Protein AF-L2G0M4-F1 (afdb_monomer_lite)

Structure (mmCIF, N/CA/C/O backbone):
data_AF-L2G0M4-F1
#
_entry.id   AF-L2G0M4-F1
#
loop_
_atom_site.group_PDB
_atom_site.id
_atom_site.type_symbol
_atom_site.label_atom_id
_atom_site.label_alt_id
_atom_site.label_comp_id
_atom_site.label_asym_id
_atom_site.label_entity_id
_atom_site.label_seq_id
_atom_site.pdbx_PDB_ins_code
_atom_site.Cartn_x
_atom_site.Cartn_y
_atom_site.Cartn_z
_atom_site.occupancy
_atom_site.B_iso_or_equiv
_atom_site.auth_seq_id
_atom_site.auth_comp_id
_atom_site.auth_asym_id
_atom_site.auth_atom_id
_atom_site.pdbx_PDB_model_num
ATOM 1 N N . MET A 1 1 ? 28.798 -42.514 -23.385 1.00 43.00 1 MET A N 1
ATOM 2 C CA . MET A 1 1 ? 28.216 -41.232 -23.834 1.00 43.00 1 MET A CA 1
ATOM 3 C C . MET A 1 1 ? 29.227 -40.604 -24.773 1.00 43.00 1 MET A C 1
ATOM 5 O O . MET A 1 1 ? 30.354 -40.390 -24.352 1.00 43.00 1 MET A O 1
ATOM 9 N N . ALA A 1 2 ? 28.889 -40.472 -26.056 1.00 38.06 2 ALA A N 1
ATOM 10 C CA . ALA A 1 2 ? 29.805 -39.949 -27.065 1.00 38.06 2 ALA A CA 1
ATOM 11 C C . ALA A 1 2 ? 29.917 -38.424 -26.920 1.00 38.06 2 ALA A C 1
ATOM 13 O O . ALA A 1 2 ? 28.897 -37.737 -26.909 1.00 38.06 2 ALA A O 1
ATOM 14 N N . TYR A 1 3 ? 31.146 -37.921 -26.789 1.00 40.50 3 TYR A N 1
ATOM 15 C CA . TYR A 1 3 ? 31.467 -36.496 -26.878 1.00 40.50 3 TYR A CA 1
ATOM 16 C C . TYR A 1 3 ? 31.023 -35.988 -28.258 1.00 40.50 3 TYR A C 1
ATOM 18 O O . TYR A 1 3 ? 31.523 -36.465 -29.272 1.00 40.50 3 TYR A O 1
ATOM 26 N N . ASN A 1 4 ? 30.058 -35.068 -28.300 1.00 49.38 4 ASN A N 1
ATOM 27 C CA . ASN A 1 4 ? 29.512 -34.537 -29.548 1.00 49.38 4 ASN A CA 1
ATOM 28 C C . ASN A 1 4 ? 30.462 -33.453 -30.095 1.00 49.38 4 ASN A C 1
ATOM 30 O O . ASN A 1 4 ? 30.621 -32.407 -29.463 1.00 49.38 4 ASN A O 1
ATOM 34 N N . GLU A 1 5 ? 31.125 -33.710 -31.225 1.00 52.66 5 GLU A N 1
ATOM 35 C CA . GLU A 1 5 ? 32.190 -32.852 -31.776 1.00 52.66 5 GLU A CA 1
ATOM 36 C C . GLU A 1 5 ? 31.724 -31.418 -32.105 1.00 52.66 5 GLU A C 1
ATOM 38 O O . GLU A 1 5 ? 32.519 -30.489 -31.991 1.00 52.66 5 GLU A O 1
ATOM 43 N N . ASP A 1 6 ? 30.428 -31.204 -32.358 1.00 55.03 6 ASP A N 1
ATOM 44 C CA . ASP A 1 6 ? 29.833 -29.886 -32.651 1.00 55.03 6 ASP A CA 1
ATOM 45 C C . ASP A 1 6 ? 29.681 -28.955 -31.431 1.00 55.03 6 ASP A C 1
ATOM 47 O O . ASP A 1 6 ? 29.476 -27.748 -31.582 1.00 55.03 6 ASP A O 1
ATOM 51 N N . ALA A 1 7 ? 29.778 -29.481 -30.205 1.00 54.78 7 ALA A N 1
ATOM 52 C CA . ALA A 1 7 ? 29.618 -28.678 -28.989 1.00 54.78 7 ALA A CA 1
ATOM 53 C C . ALA A 1 7 ? 30.889 -27.886 -28.628 1.00 54.78 7 ALA A C 1
ATOM 55 O O . ALA A 1 7 ? 30.799 -26.792 -28.069 1.00 54.78 7 ALA A O 1
ATOM 56 N N . LYS A 1 8 ? 32.076 -28.406 -28.978 1.00 60.34 8 LYS A N 1
ATOM 57 C CA . LYS A 1 8 ? 33.370 -27.778 -28.654 1.00 60.34 8 LYS A CA 1
ATOM 58 C C . LYS A 1 8 ? 33.607 -26.452 -29.397 1.00 60.34 8 LYS A C 1
ATOM 60 O O . LYS A 1 8 ? 33.967 -25.485 -28.727 1.00 60.34 8 LYS A O 1
ATOM 65 N N . PRO A 1 9 ? 33.366 -26.342 -30.721 1.00 64.31 9 PRO A N 1
ATOM 66 C CA . PRO A 1 9 ? 33.544 -25.081 -31.444 1.00 64.31 9 PRO A CA 1
ATOM 67 C C . PRO A 1 9 ? 32.626 -23.968 -30.932 1.00 64.31 9 PRO A C 1
ATOM 69 O O . PRO A 1 9 ? 33.064 -22.835 -30.772 1.00 64.31 9 PRO A O 1
ATOM 72 N N . ARG A 1 10 ? 31.367 -24.293 -30.606 1.00 60.91 10 ARG A N 1
ATOM 73 C CA . ARG A 1 10 ? 30.404 -23.316 -30.073 1.00 60.91 10 ARG A CA 1
ATOM 74 C C . ARG A 1 10 ? 30.766 -22.853 -28.662 1.00 60.91 10 ARG A C 1
ATOM 76 O O . ARG A 1 10 ? 30.567 -21.691 -28.328 1.00 60.91 10 ARG A O 1
ATOM 83 N N . HIS A 1 11 ? 31.308 -23.749 -27.834 1.00 61.56 11 HIS A N 1
ATOM 84 C CA . HIS A 1 11 ? 31.791 -23.404 -26.495 1.00 61.56 11 HIS A CA 1
ATOM 85 C C . HIS A 1 11 ? 32.972 -22.434 -26.562 1.00 61.56 11 HIS A C 1
ATOM 87 O O . HIS A 1 11 ? 32.976 -21.434 -25.849 1.00 61.56 11 HIS A O 1
ATOM 93 N N . GLN A 1 12 ? 33.916 -22.682 -27.473 1.00 69.81 12 GLN A N 1
ATOM 94 C CA . GLN A 1 12 ? 35.035 -21.774 -27.714 1.00 69.81 12 GLN A CA 1
ATOM 95 C C . GLN A 1 12 ? 34.550 -20.405 -28.208 1.00 69.81 12 GLN A C 1
ATOM 97 O O . GLN A 1 12 ? 34.931 -19.391 -27.642 1.00 69.81 12 GLN A O 1
ATOM 102 N N . GLN A 1 13 ? 33.624 -20.370 -29.173 1.00 69.44 13 GLN A N 1
ATOM 103 C CA . GLN A 1 13 ? 33.035 -19.118 -29.667 1.00 69.44 13 GLN A CA 1
ATOM 104 C C . GLN A 1 13 ? 32.381 -18.284 -28.555 1.00 69.44 13 GLN A C 1
ATOM 106 O O . GLN A 1 13 ? 32.510 -17.062 -28.552 1.00 69.44 13 GLN A O 1
ATOM 111 N N . LEU A 1 14 ? 31.699 -18.918 -27.594 1.00 64.12 14 LEU A N 1
ATOM 112 C CA . LEU A 1 14 ? 31.080 -18.205 -26.473 1.00 64.12 14 LEU A CA 1
ATOM 113 C C . LEU A 1 14 ? 32.117 -17.703 -25.458 1.00 64.12 14 LEU A C 1
ATOM 115 O O . LEU A 1 14 ? 31.973 -16.599 -24.936 1.00 64.12 14 LEU A O 1
ATOM 119 N N . GLN A 1 15 ? 33.168 -18.482 -25.191 1.00 68.19 15 GLN A N 1
ATOM 120 C CA . GLN A 1 15 ? 34.292 -18.037 -24.361 1.00 68.19 15 GLN A CA 1
ATOM 121 C C . GLN A 1 15 ? 35.030 -16.855 -25.001 1.00 68.19 15 GLN A C 1
ATOM 123 O O . GLN A 1 15 ? 35.338 -15.883 -24.309 1.00 68.19 15 GLN A O 1
ATOM 128 N N . ASP A 1 16 ? 35.248 -16.897 -26.314 1.00 74.38 16 ASP A N 1
ATOM 129 C CA . ASP A 1 16 ? 35.887 -15.824 -27.075 1.00 74.38 16 ASP A CA 1
ATOM 130 C C . ASP A 1 16 ? 35.017 -14.559 -27.071 1.00 74.38 16 ASP A C 1
ATOM 132 O O . ASP A 1 16 ? 35.524 -13.455 -26.867 1.00 74.38 16 ASP A O 1
ATOM 136 N N . LEU A 1 17 ? 33.695 -14.711 -27.209 1.00 70.31 17 LEU A N 1
ATOM 137 C CA . LEU A 1 17 ? 32.726 -13.616 -27.122 1.00 70.31 17 LEU A CA 1
ATOM 138 C C . LEU A 1 17 ? 32.701 -12.982 -25.724 1.00 70.31 17 LEU A C 1
ATOM 140 O O . LEU A 1 17 ? 32.717 -11.760 -25.600 1.00 70.31 17 LEU A O 1
ATOM 144 N N . LEU A 1 18 ? 32.689 -13.797 -24.665 1.00 67.56 18 LEU A N 1
ATOM 145 C CA . LEU A 1 18 ? 32.732 -13.322 -23.279 1.00 67.56 18 LEU A CA 1
ATOM 146 C C . LEU A 1 18 ? 34.047 -12.619 -22.955 1.00 67.56 18 LEU A C 1
ATOM 148 O O . LEU A 1 18 ? 34.039 -11.621 -22.240 1.00 67.56 18 LEU A O 1
ATOM 152 N N . THR A 1 19 ? 35.160 -13.133 -23.470 1.00 72.81 19 THR A N 1
ATOM 153 C CA . THR A 1 19 ? 36.479 -12.512 -23.315 1.00 72.81 19 THR A CA 1
ATOM 154 C C . THR A 1 19 ? 36.514 -11.176 -24.048 1.00 72.81 19 THR A C 1
ATOM 156 O O . THR A 1 19 ? 36.793 -10.156 -23.431 1.00 72.81 19 THR A O 1
ATOM 159 N N . SER A 1 20 ? 36.071 -11.149 -25.307 1.00 73.88 20 SER A N 1
ATOM 160 C CA . SER A 1 20 ? 35.960 -9.924 -26.110 1.00 73.88 20 SER A CA 1
ATOM 161 C C . SER A 1 20 ? 35.050 -8.881 -25.457 1.00 73.88 20 SER A C 1
ATOM 163 O O . SER A 1 20 ? 35.351 -7.690 -25.478 1.00 73.88 20 SER A O 1
ATOM 165 N N . TRP A 1 21 ? 33.950 -9.313 -24.832 1.00 69.81 21 TRP A N 1
ATOM 166 C CA . TRP A 1 21 ? 33.081 -8.439 -24.051 1.00 69.81 21 TRP A CA 1
ATOM 167 C C . TRP A 1 21 ? 33.761 -7.917 -22.778 1.00 69.81 21 TRP A C 1
ATOM 169 O O . TRP A 1 21 ? 33.669 -6.724 -22.498 1.00 69.81 21 TRP A O 1
ATOM 179 N N . LYS A 1 22 ? 34.443 -8.777 -22.007 1.00 68.94 22 LYS A N 1
ATOM 180 C CA . LYS A 1 22 ? 35.178 -8.382 -20.789 1.00 68.94 22 LYS A CA 1
ATOM 181 C C . LYS A 1 22 ? 36.270 -7.360 -21.125 1.00 68.94 22 LYS A C 1
ATOM 183 O O . LYS A 1 22 ? 36.307 -6.303 -20.501 1.00 68.94 22 LYS A O 1
ATOM 188 N N . ASP A 1 23 ? 37.050 -7.613 -22.172 1.00 72.69 23 ASP A N 1
ATOM 189 C CA . ASP A 1 23 ? 38.104 -6.715 -22.653 1.00 72.69 23 ASP A CA 1
ATOM 190 C C . ASP A 1 23 ? 37.536 -5.363 -23.113 1.00 72.69 23 ASP A C 1
ATOM 192 O O . ASP A 1 23 ? 38.052 -4.298 -22.766 1.00 72.69 23 ASP A O 1
ATOM 196 N N . LEU A 1 24 ? 36.425 -5.384 -23.858 1.00 69.81 24 LEU A N 1
ATOM 197 C CA . LEU A 1 24 ? 35.752 -4.168 -24.308 1.00 69.81 24 LEU A CA 1
ATOM 198 C C . LEU A 1 24 ? 35.133 -3.382 -23.141 1.00 69.81 24 LEU A C 1
ATOM 200 O O . LEU A 1 24 ? 35.171 -2.152 -23.139 1.00 69.81 24 LEU A O 1
ATOM 204 N N . ARG A 1 25 ? 34.553 -4.065 -22.150 1.00 67.25 25 ARG A N 1
ATOM 205 C CA . ARG A 1 25 ? 33.974 -3.446 -20.947 1.00 67.25 25 ARG A CA 1
ATOM 206 C C . ARG A 1 25 ? 35.042 -2.754 -20.108 1.00 67.25 25 ARG A C 1
ATOM 208 O O . ARG A 1 25 ? 34.801 -1.658 -19.617 1.00 67.25 25 ARG A O 1
ATOM 215 N N . ASP A 1 26 ? 36.198 -3.389 -19.958 1.00 70.00 26 ASP A N 1
ATOM 216 C CA . ASP A 1 26 ? 37.286 -2.900 -19.111 1.00 70.00 26 ASP A CA 1
ATOM 217 C C . ASP A 1 26 ? 38.186 -1.882 -19.851 1.00 70.00 26 ASP A C 1
ATOM 219 O O . ASP A 1 26 ? 39.131 -1.340 -19.277 1.00 70.00 26 ASP A O 1
ATOM 223 N N . THR A 1 27 ? 37.873 -1.572 -21.117 1.00 73.38 27 THR A N 1
ATOM 224 C CA . THR A 1 27 ? 38.537 -0.518 -21.894 1.00 73.38 27 THR A CA 1
ATOM 225 C C . THR A 1 27 ? 38.122 0.872 -21.379 1.00 73.38 27 THR A C 1
ATOM 227 O O . THR A 1 27 ? 36.934 1.201 -21.443 1.00 73.38 27 THR A O 1
ATOM 230 N N . PRO A 1 28 ? 39.071 1.723 -20.931 1.00 73.81 28 PRO A N 1
ATOM 231 C CA . PRO A 1 28 ? 38.775 3.071 -20.443 1.00 73.81 28 PRO A CA 1
ATOM 232 C C . PRO A 1 28 ? 38.061 3.934 -21.488 1.00 73.81 28 PRO A C 1
ATOM 234 O O . PRO A 1 28 ? 38.421 3.909 -22.668 1.00 73.81 28 PRO A O 1
ATOM 237 N N . ARG A 1 29 ? 37.076 4.723 -21.045 1.00 72.12 29 ARG A N 1
ATOM 238 C CA . ARG A 1 29 ? 36.243 5.587 -21.904 1.00 72.12 29 ARG A CA 1
ATOM 239 C C . ARG A 1 29 ? 36.439 7.082 -21.649 1.00 72.12 29 ARG A C 1
ATOM 241 O O . ARG A 1 29 ? 35.666 7.888 -22.149 1.00 72.12 29 ARG A O 1
ATOM 248 N N . ASP A 1 30 ? 37.448 7.455 -20.871 1.00 72.31 30 ASP A N 1
ATOM 249 C CA . ASP A 1 30 ? 37.590 8.831 -20.402 1.00 72.31 30 ASP A CA 1
ATOM 250 C C . ASP A 1 30 ? 37.897 9.796 -21.561 1.00 72.31 30 ASP A C 1
ATOM 252 O O . ASP A 1 30 ? 38.894 9.650 -22.275 1.00 72.31 30 ASP A O 1
ATOM 256 N N . GLY A 1 31 ? 37.033 10.802 -21.729 1.00 67.12 31 GLY A N 1
ATOM 257 C CA . GLY A 1 31 ? 37.131 11.823 -22.774 1.00 67.12 31 GLY A CA 1
ATOM 258 C C . GLY A 1 31 ? 36.656 11.370 -24.164 1.00 67.12 31 GLY A C 1
ATOM 259 O O . GLY A 1 31 ? 36.487 10.186 -24.447 1.00 67.12 31 GLY A O 1
ATOM 260 N N . ALA A 1 32 ? 36.466 12.337 -25.070 1.00 65.12 32 ALA A N 1
ATOM 261 C CA . ALA A 1 32 ? 35.941 12.097 -26.422 1.00 65.12 32 ALA A CA 1
ATOM 262 C C . ALA A 1 32 ? 36.796 11.111 -27.250 1.00 65.12 32 ALA A C 1
ATOM 264 O O . ALA A 1 32 ? 36.262 10.311 -28.020 1.00 65.12 32 ALA A O 1
ATOM 265 N N . ASP A 1 33 ? 38.118 11.123 -27.060 1.00 73.56 33 ASP A N 1
ATOM 266 C CA . ASP A 1 33 ? 39.042 10.198 -27.730 1.00 73.56 33 ASP A CA 1
ATOM 267 C C . ASP A 1 33 ? 38.917 8.761 -27.186 1.00 73.56 33 ASP A C 1
ATOM 269 O O . ASP A 1 33 ? 39.068 7.789 -27.935 1.00 73.56 33 ASP A O 1
ATOM 273 N N . GLY A 1 34 ? 38.594 8.616 -25.895 1.00 69.69 34 GLY A N 1
ATOM 274 C CA . GLY A 1 34 ? 38.314 7.335 -25.244 1.00 69.69 34 GLY A CA 1
ATOM 275 C C . GLY A 1 34 ? 37.037 6.688 -25.778 1.00 69.69 34 GLY A C 1
ATOM 276 O O . GLY A 1 34 ? 37.047 5.510 -26.141 1.00 69.69 34 GLY A O 1
ATOM 277 N N . GLU A 1 35 ? 35.963 7.466 -25.933 1.00 68.94 35 GLU A N 1
ATOM 278 C CA . GLU A 1 35 ? 34.708 6.992 -26.534 1.00 68.94 35 GLU A CA 1
ATOM 279 C C . GLU A 1 35 ? 34.873 6.570 -27.998 1.00 68.94 35 GLU A C 1
ATOM 281 O O . GLU A 1 35 ? 34.395 5.505 -28.400 1.00 68.94 35 GLU A O 1
ATOM 286 N N . GLN A 1 36 ? 35.584 7.360 -28.810 1.00 72.50 36 GLN A N 1
ATOM 287 C CA . GLN A 1 36 ? 35.823 7.010 -30.214 1.00 72.50 36 GLN A CA 1
ATOM 288 C C . GLN A 1 36 ? 36.661 5.738 -30.355 1.00 72.50 36 GLN A C 1
ATOM 290 O O . GLN A 1 36 ? 36.362 4.889 -31.202 1.00 72.50 36 GLN A O 1
ATOM 295 N N . ARG A 1 37 ? 37.681 5.569 -29.506 1.00 74.12 37 ARG A N 1
ATOM 296 C CA . ARG A 1 37 ? 38.486 4.345 -29.455 1.00 74.12 37 ARG A CA 1
ATOM 297 C C . ARG A 1 37 ? 37.644 3.142 -29.042 1.00 74.12 37 ARG A C 1
ATOM 299 O O . ARG A 1 37 ? 37.758 2.086 -29.663 1.00 74.12 37 ARG A O 1
ATOM 306 N N . TRP A 1 38 ? 36.784 3.305 -28.041 1.00 78.88 38 TRP A N 1
ATOM 307 C CA . TRP A 1 38 ? 35.866 2.259 -27.604 1.00 78.88 38 TRP A CA 1
ATOM 308 C C . TRP A 1 38 ? 34.913 1.842 -28.732 1.00 78.88 38 TRP A C 1
ATOM 310 O O . TRP A 1 38 ? 34.788 0.657 -29.030 1.00 78.88 38 TRP A O 1
ATOM 320 N N . LEU A 1 39 ? 34.311 2.808 -29.433 1.00 73.31 39 LEU A N 1
ATOM 321 C CA . LEU A 1 39 ? 33.430 2.553 -30.577 1.00 73.31 39 LEU A CA 1
ATOM 322 C C . LEU A 1 39 ? 34.154 1.850 -31.730 1.00 73.31 39 LEU A C 1
ATOM 324 O O . LEU A 1 39 ? 33.573 0.979 -32.378 1.00 73.31 39 LEU A O 1
ATOM 328 N N . ALA A 1 40 ? 35.412 2.207 -31.996 1.00 77.44 40 ALA A N 1
ATOM 329 C CA . ALA A 1 40 ? 36.220 1.544 -33.014 1.00 77.44 40 ALA A CA 1
ATOM 330 C C . ALA A 1 40 ? 36.498 0.076 -32.653 1.00 77.44 40 ALA A C 1
ATOM 332 O O . ALA A 1 40 ? 36.365 -0.791 -33.513 1.00 77.44 40 ALA A O 1
ATOM 333 N N . LEU A 1 41 ? 36.822 -0.205 -31.386 1.00 77.00 41 LEU A N 1
ATOM 334 C CA . LEU A 1 41 ? 37.021 -1.566 -30.878 1.00 77.00 41 LEU A CA 1
ATOM 335 C C . LEU A 1 41 ? 35.719 -2.371 -30.885 1.00 77.00 41 LEU A C 1
ATOM 337 O O . LEU A 1 41 ? 35.713 -3.515 -31.325 1.00 77.00 41 LEU A O 1
ATOM 341 N N . PHE A 1 42 ? 34.600 -1.766 -30.482 1.00 76.75 42 PHE A N 1
ATOM 342 C CA . PHE A 1 42 ? 33.287 -2.406 -30.528 1.00 76.75 42 PHE A CA 1
ATOM 343 C C . PHE A 1 42 ? 32.896 -2.797 -31.958 1.00 76.75 42 PHE A C 1
ATOM 345 O O . PHE A 1 42 ? 32.490 -3.929 -32.198 1.00 76.75 42 PHE A O 1
ATOM 352 N N . ARG A 1 43 ? 33.095 -1.902 -32.934 1.00 78.69 43 ARG A N 1
ATOM 353 C CA . ARG A 1 43 ? 32.783 -2.164 -34.352 1.00 78.69 43 ARG A CA 1
ATOM 354 C C . ARG A 1 43 ? 33.617 -3.284 -34.975 1.00 78.69 43 ARG A C 1
ATOM 356 O O . ARG A 1 43 ? 33.188 -3.860 -35.969 1.00 78.69 43 ARG A O 1
ATOM 363 N N . GLN A 1 44 ? 34.788 -3.590 -34.417 1.00 80.88 44 GLN A N 1
ATOM 364 C CA . GLN A 1 44 ? 35.622 -4.715 -34.858 1.00 80.88 44 GLN A CA 1
ATOM 365 C C . GLN A 1 44 ? 35.086 -6.069 -34.360 1.00 80.88 44 GLN A C 1
ATOM 367 O O . GLN A 1 44 ? 35.446 -7.110 -34.905 1.00 80.88 44 GLN A O 1
ATOM 372 N N . GLN A 1 45 ? 34.197 -6.070 -33.363 1.00 77.94 45 GLN A N 1
ATOM 373 C CA . GLN A 1 45 ? 33.611 -7.272 -32.777 1.00 77.94 45 GLN A CA 1
ATOM 374 C C . GLN A 1 45 ? 32.293 -7.635 -33.474 1.00 77.94 45 GLN A C 1
ATOM 376 O O . GLN A 1 45 ? 31.214 -7.429 -32.923 1.00 77.94 45 GLN A O 1
ATOM 381 N N . HIS A 1 46 ? 32.371 -8.188 -34.691 1.00 76.19 46 HIS A N 1
ATOM 382 C CA . HIS A 1 46 ? 31.206 -8.471 -35.549 1.00 76.19 46 HIS A CA 1
ATOM 383 C C . HIS A 1 46 ? 30.030 -9.158 -34.830 1.00 76.19 46 HIS A C 1
ATOM 385 O O . HIS A 1 46 ? 28.894 -8.715 -34.968 1.00 76.19 46 HIS A O 1
ATOM 391 N N . ALA A 1 47 ? 30.296 -10.187 -34.019 1.00 69.50 47 ALA A N 1
ATOM 392 C CA . ALA A 1 47 ? 29.253 -10.904 -33.282 1.00 69.50 47 ALA A CA 1
ATOM 393 C C . ALA A 1 47 ? 28.586 -10.044 -32.189 1.00 69.50 47 ALA A C 1
ATOM 395 O O . ALA A 1 47 ? 27.378 -10.131 -31.989 1.00 69.50 47 ALA A O 1
ATOM 396 N N . LEU A 1 48 ? 29.345 -9.182 -31.499 1.00 69.06 48 LEU A N 1
ATOM 397 C CA . LEU A 1 48 ? 28.788 -8.255 -30.506 1.00 69.06 48 LEU A CA 1
ATOM 398 C C . LEU A 1 48 ? 27.968 -7.143 -31.173 1.00 69.06 48 LEU A C 1
ATOM 400 O O . LEU A 1 48 ? 26.944 -6.737 -30.627 1.00 69.06 48 LEU A O 1
ATOM 404 N N . VAL A 1 49 ? 28.390 -6.679 -32.353 1.00 74.06 49 VAL A N 1
ATOM 405 C CA . VAL A 1 49 ? 27.644 -5.695 -33.153 1.00 74.06 49 VAL A CA 1
ATOM 406 C C . VAL A 1 49 ? 26.303 -6.269 -33.605 1.00 74.06 49 VAL A C 1
ATOM 408 O O . VAL A 1 49 ? 25.278 -5.639 -33.367 1.00 74.06 49 VAL A O 1
ATOM 411 N N . GLU A 1 50 ? 26.289 -7.474 -34.179 1.00 71.06 50 GLU A N 1
ATOM 412 C CA . GLU A 1 50 ? 25.058 -8.149 -34.620 1.00 71.06 50 GLU A CA 1
ATOM 413 C C . GLU A 1 50 ? 24.068 -8.337 -33.457 1.00 71.06 50 GLU A C 1
ATOM 415 O O . GLU A 1 50 ? 22.877 -8.041 -33.572 1.00 71.06 50 GLU A O 1
ATOM 420 N N . MET A 1 51 ? 24.568 -8.749 -32.289 1.00 67.81 51 MET A N 1
ATOM 421 C CA . MET A 1 51 ? 23.744 -8.892 -31.088 1.00 67.81 51 MET A CA 1
ATOM 422 C C . MET A 1 51 ? 23.205 -7.552 -30.570 1.00 67.81 51 MET A C 1
ATOM 424 O O . MET A 1 51 ? 22.057 -7.488 -30.128 1.00 67.81 51 MET A O 1
ATOM 428 N N . TYR A 1 52 ? 23.999 -6.481 -30.632 1.00 68.81 52 TYR A N 1
ATOM 429 C CA . TYR A 1 52 ? 23.559 -5.135 -30.263 1.00 68.81 52 TYR A CA 1
ATOM 430 C C . TYR A 1 52 ? 22.523 -4.570 -31.244 1.00 68.81 52 TYR A C 1
ATOM 432 O O . TYR A 1 52 ? 21.580 -3.901 -30.827 1.00 68.81 52 TYR A O 1
ATOM 440 N N . GLU A 1 53 ? 22.651 -4.846 -32.541 1.00 71.00 53 GLU A N 1
ATOM 441 C CA . GLU A 1 53 ? 21.656 -4.457 -33.545 1.00 71.00 53 GLU A CA 1
ATOM 442 C C . GLU A 1 53 ? 20.323 -5.180 -33.326 1.00 71.00 53 GLU A C 1
ATOM 444 O O . GLU A 1 53 ? 19.267 -4.543 -33.329 1.00 71.00 53 GLU A O 1
ATOM 449 N N . ALA A 1 54 ? 20.360 -6.484 -33.045 1.00 66.62 54 ALA A N 1
ATOM 450 C CA . ALA A 1 54 ? 19.170 -7.259 -32.707 1.00 66.62 54 ALA A CA 1
ATOM 451 C C . ALA A 1 54 ? 18.535 -6.812 -31.372 1.00 66.62 54 ALA A C 1
ATOM 453 O O . ALA A 1 54 ? 17.307 -6.753 -31.253 1.00 66.62 54 ALA A O 1
ATOM 454 N N . TYR A 1 55 ? 19.354 -6.418 -30.390 1.00 63.84 55 TYR A N 1
ATOM 455 C CA . TYR A 1 55 ? 18.896 -5.728 -29.183 1.00 63.84 55 TYR A CA 1
ATOM 456 C C . TYR A 1 55 ? 18.203 -4.403 -29.512 1.00 63.84 55 TYR A C 1
ATOM 458 O O . TYR A 1 55 ? 17.072 -4.199 -29.085 1.00 63.84 55 TYR A O 1
ATOM 466 N N . ARG A 1 56 ? 18.829 -3.523 -30.308 1.00 67.00 56 ARG A N 1
ATOM 467 C CA . ARG A 1 56 ? 18.244 -2.233 -30.710 1.00 67.00 56 ARG A CA 1
ATOM 468 C C . ARG A 1 56 ? 16.915 -2.409 -31.428 1.00 67.00 56 ARG A C 1
ATOM 470 O O . ARG A 1 56 ? 15.996 -1.633 -31.196 1.00 67.00 56 ARG A O 1
ATOM 477 N N . HIS A 1 57 ? 16.807 -3.410 -32.297 1.00 68.38 57 HIS A N 1
ATOM 478 C CA . HIS A 1 57 ? 15.551 -3.724 -32.964 1.00 68.38 57 HIS A CA 1
ATOM 479 C C . HIS A 1 57 ? 14.467 -4.120 -31.953 1.00 68.38 57 HIS A C 1
ATOM 481 O O . HIS A 1 57 ? 13.400 -3.513 -31.941 1.00 68.38 57 HIS A O 1
ATOM 487 N N . SER A 1 58 ? 14.784 -5.042 -31.041 1.00 60.28 58 SER A N 1
ATOM 488 C CA . SER A 1 58 ? 13.868 -5.486 -29.980 1.00 60.28 58 SER A CA 1
ATOM 489 C C . SER A 1 58 ? 13.494 -4.354 -29.011 1.00 60.28 58 SER A C 1
ATOM 491 O O . SER A 1 58 ? 12.365 -4.292 -28.529 1.00 60.28 58 SER A O 1
ATOM 493 N N . LEU A 1 59 ? 14.426 -3.437 -28.728 1.00 62.94 59 LEU A N 1
ATOM 494 C CA . LEU A 1 59 ? 14.186 -2.240 -27.923 1.00 62.94 59 LEU A CA 1
ATOM 495 C C . LEU A 1 59 ? 13.222 -1.286 -28.634 1.00 62.94 59 LEU A C 1
ATOM 497 O O . LEU A 1 59 ? 12.272 -0.829 -28.013 1.00 62.94 59 LEU A O 1
ATOM 501 N N . ASN A 1 60 ? 13.408 -1.039 -29.932 1.00 66.69 60 ASN A N 1
ATOM 502 C CA . ASN A 1 60 ? 12.492 -0.203 -30.712 1.00 66.69 60 ASN A CA 1
ATOM 503 C C . ASN A 1 60 ? 11.077 -0.805 -30.762 1.00 66.69 60 ASN A C 1
ATOM 505 O O . ASN A 1 60 ? 10.092 -0.077 -30.651 1.00 66.69 60 ASN A O 1
ATOM 509 N N . GLU A 1 61 ? 10.958 -2.129 -30.909 1.00 65.25 61 GLU A N 1
ATOM 510 C CA . GLU A 1 61 ? 9.669 -2.828 -30.829 1.00 65.25 61 GLU A CA 1
ATOM 511 C C . GLU A 1 61 ? 9.038 -2.684 -29.438 1.00 65.25 61 GLU A C 1
ATOM 513 O O . GLU A 1 61 ? 7.852 -2.371 -29.316 1.00 65.25 61 GLU A O 1
ATOM 518 N N . TYR A 1 62 ? 9.837 -2.846 -28.380 1.00 62.03 62 TYR A N 1
ATOM 519 C CA . TYR A 1 62 ? 9.401 -2.637 -27.002 1.00 62.03 62 TYR A CA 1
ATOM 520 C C . TYR A 1 62 ? 8.941 -1.194 -26.750 1.00 62.03 62 TYR A C 1
ATOM 522 O O . TYR A 1 62 ? 7.889 -0.988 -26.149 1.00 62.03 62 TYR A O 1
ATOM 530 N N . GLU A 1 63 ? 9.676 -0.189 -27.230 1.00 62.84 63 GLU A N 1
ATOM 531 C CA . GLU A 1 63 ? 9.309 1.225 -27.114 1.00 62.84 63 GLU A CA 1
ATOM 532 C C . GLU A 1 63 ? 8.020 1.549 -27.875 1.00 62.84 63 GLU A C 1
ATOM 534 O O . GLU A 1 63 ? 7.157 2.252 -27.345 1.00 62.84 63 GLU A O 1
ATOM 539 N N . ALA A 1 64 ? 7.840 0.988 -29.073 1.00 67.62 64 ALA A N 1
ATOM 540 C CA . ALA A 1 64 ? 6.616 1.146 -29.854 1.00 67.62 64 ALA A CA 1
ATOM 541 C C . ALA A 1 64 ? 5.389 0.560 -29.131 1.00 67.62 64 ALA A C 1
ATOM 543 O O . ALA A 1 64 ? 4.325 1.186 -29.103 1.00 67.62 64 ALA A O 1
ATOM 544 N N . VAL A 1 65 ? 5.538 -0.606 -28.490 1.00 66.62 65 VAL A N 1
ATOM 545 C CA . VAL A 1 65 ? 4.489 -1.195 -27.640 1.00 66.62 65 VAL A CA 1
ATOM 546 C C . VAL A 1 65 ? 4.270 -0.346 -26.388 1.00 66.62 65 VAL A C 1
ATOM 548 O O . VAL A 1 65 ? 3.128 -0.046 -26.044 1.00 66.62 65 VAL A O 1
ATOM 551 N N . ARG A 1 66 ? 5.340 0.106 -25.723 1.00 68.19 66 ARG A N 1
ATOM 552 C CA . ARG A 1 66 ? 5.277 0.936 -24.508 1.00 68.19 66 ARG A CA 1
ATOM 553 C C . ARG A 1 66 ? 4.478 2.222 -24.730 1.00 68.19 66 ARG A C 1
ATOM 555 O O . ARG A 1 66 ? 3.701 2.594 -23.854 1.00 68.19 66 ARG A O 1
ATOM 562 N N . GLN A 1 67 ? 4.620 2.869 -25.888 1.00 70.75 67 GLN A N 1
ATOM 563 C CA . GLN A 1 67 ? 3.893 4.101 -26.224 1.00 70.75 67 GLN A CA 1
ATOM 564 C C . GLN A 1 67 ? 2.365 3.918 -26.262 1.00 70.75 67 GLN A C 1
ATOM 566 O O . GLN A 1 67 ? 1.636 4.832 -25.885 1.00 70.75 67 GLN A O 1
ATOM 571 N N . ASN A 1 68 ? 1.871 2.741 -26.665 1.00 78.50 68 ASN A N 1
ATOM 572 C CA . ASN A 1 68 ? 0.432 2.455 -26.760 1.00 78.50 68 ASN A CA 1
ATOM 573 C C . ASN A 1 68 ? -0.094 1.538 -25.648 1.00 78.50 68 ASN A C 1
ATOM 575 O O . ASN A 1 68 ? -1.308 1.367 -25.519 1.00 78.50 68 ASN A O 1
ATOM 579 N N . PHE A 1 69 ? 0.796 0.992 -24.818 1.00 81.25 69 PHE A N 1
ATOM 580 C CA . PHE A 1 69 ? 0.500 -0.037 -23.824 1.00 81.25 69 PHE A CA 1
ATOM 581 C C . PHE A 1 69 ? -0.710 0.303 -22.952 1.00 81.25 69 PHE A C 1
ATOM 583 O O . PHE A 1 69 ? -1.643 -0.490 -22.843 1.00 81.25 69 PHE A O 1
ATOM 590 N N . VAL A 1 70 ? -0.735 1.509 -22.373 1.00 84.50 70 VAL A N 1
ATOM 591 C CA . VAL A 1 70 ? -1.831 1.958 -21.501 1.00 84.50 70 VAL A CA 1
ATOM 592 C C . VAL A 1 70 ? -3.171 1.897 -22.232 1.00 84.50 70 VAL A C 1
ATOM 594 O O . VAL A 1 70 ? -4.145 1.351 -21.713 1.00 84.50 70 VAL A O 1
ATOM 597 N N . HIS A 1 71 ? -3.234 2.441 -23.447 1.00 87.75 71 HIS A N 1
ATOM 598 C CA . HIS A 1 71 ? -4.468 2.484 -24.221 1.00 87.75 71 HIS A CA 1
ATOM 599 C C . HIS A 1 71 ? -4.914 1.097 -24.679 1.00 87.75 71 HIS A C 1
ATOM 601 O O . HIS A 1 71 ? -6.106 0.801 -24.601 1.00 87.75 71 HIS A O 1
ATOM 607 N N . GLU A 1 72 ? -3.991 0.241 -25.112 1.00 87.12 72 GLU A N 1
ATOM 608 C CA . GLU A 1 72 ? -4.307 -1.128 -25.524 1.00 87.12 72 GLU A CA 1
ATOM 609 C C . GLU A 1 72 ? -4.818 -1.973 -24.358 1.00 87.12 72 GLU A C 1
ATOM 611 O O . GLU A 1 72 ? -5.870 -2.604 -24.477 1.00 87.12 72 GLU A O 1
ATOM 616 N N . VAL A 1 73 ? -4.146 -1.914 -23.204 1.00 87.81 73 VAL A N 1
ATOM 617 C CA . VAL A 1 73 ? -4.567 -2.625 -21.991 1.00 87.81 73 VAL A CA 1
ATOM 618 C C . VAL A 1 73 ? -5.942 -2.146 -21.540 1.00 87.81 73 VAL A C 1
ATOM 620 O O . VAL A 1 73 ? -6.832 -2.963 -21.315 1.00 87.81 73 VAL A O 1
ATOM 623 N N . VAL A 1 74 ? -6.170 -0.833 -21.461 1.00 91.94 74 VAL A N 1
ATOM 624 C CA . VAL A 1 74 ? -7.480 -0.290 -21.070 1.00 91.94 74 VAL A CA 1
ATOM 625 C C . VAL A 1 74 ? -8.568 -0.688 -22.068 1.00 91.94 74 VAL A C 1
ATOM 627 O O . VAL A 1 74 ? -9.666 -1.070 -21.657 1.00 91.94 74 VAL A O 1
ATOM 630 N N . ASN A 1 75 ? -8.297 -0.614 -23.374 1.00 92.12 75 ASN A N 1
ATOM 631 C CA . ASN A 1 75 ? -9.252 -1.029 -24.402 1.00 92.12 75 ASN A CA 1
ATOM 632 C C . ASN A 1 75 ? -9.610 -2.511 -24.246 1.00 92.12 75 ASN A C 1
ATOM 634 O O . ASN A 1 75 ? -10.793 -2.840 -24.215 1.00 92.12 75 ASN A O 1
ATOM 638 N N . ALA A 1 76 ? -8.616 -3.382 -24.077 1.00 90.44 76 ALA A N 1
ATOM 639 C CA . ALA A 1 76 ? -8.836 -4.810 -23.887 1.00 90.44 76 ALA A CA 1
ATOM 640 C C . ALA A 1 76 ? -9.640 -5.099 -22.609 1.00 90.44 76 ALA A C 1
ATOM 642 O O . ALA A 1 76 ? -10.645 -5.804 -22.661 1.00 90.44 76 ALA A O 1
ATOM 643 N N . LEU A 1 77 ? -9.244 -4.519 -21.471 1.00 91.75 77 LEU A N 1
ATOM 644 C CA . LEU A 1 77 ? -9.906 -4.732 -20.180 1.00 91.75 77 LEU A CA 1
ATOM 645 C C . LEU A 1 77 ? -11.336 -4.175 -20.156 1.00 91.75 77 LEU A C 1
ATOM 647 O O . LEU A 1 77 ? -12.238 -4.825 -19.635 1.00 91.75 77 LEU A O 1
ATOM 651 N N . SER A 1 78 ? -11.576 -3.003 -20.751 1.00 92.88 78 SER A N 1
ATOM 652 C CA . SER A 1 78 ? -12.915 -2.386 -20.784 1.00 92.88 78 SER A CA 1
ATOM 653 C C . SER A 1 78 ? -13.922 -3.141 -21.656 1.00 92.88 78 SER A C 1
ATOM 655 O O . SER A 1 78 ? -15.126 -3.015 -21.448 1.00 92.88 78 SER A O 1
ATOM 657 N N . GLN A 1 79 ? -13.453 -3.955 -22.605 1.00 91.81 79 GLN A N 1
ATOM 658 C CA . GLN A 1 79 ? -14.308 -4.810 -23.432 1.00 91.81 79 GLN A CA 1
ATOM 659 C C . GLN A 1 79 ? -14.682 -6.132 -22.747 1.00 91.81 79 GLN A C 1
ATOM 661 O O . GLN A 1 79 ? -15.533 -6.867 -23.250 1.00 91.81 79 GLN A O 1
ATOM 666 N N . MET A 1 80 ? -14.073 -6.456 -21.603 1.00 90.56 80 MET A N 1
ATOM 667 C CA . MET A 1 80 ? -14.351 -7.693 -20.882 1.00 90.56 80 MET A CA 1
ATOM 668 C C . MET A 1 80 ? -15.646 -7.562 -20.057 1.00 90.56 80 MET A C 1
ATOM 670 O O . MET A 1 80 ? -15.670 -6.854 -19.050 1.00 90.56 80 MET A O 1
ATOM 674 N N . PRO A 1 81 ? -16.719 -8.309 -20.380 1.00 82.19 81 PRO A N 1
ATOM 675 C CA . PRO A 1 81 ? -18.043 -8.118 -19.770 1.00 82.19 81 PRO A CA 1
ATOM 676 C C . PRO A 1 81 ? -18.127 -8.501 -18.283 1.00 82.19 81 PRO A C 1
ATOM 678 O O . PRO A 1 81 ? -19.135 -8.242 -17.633 1.00 82.19 81 PRO A O 1
ATOM 681 N N . ARG A 1 82 ? -17.100 -9.163 -17.736 1.00 88.69 82 ARG A N 1
ATOM 682 C CA . ARG A 1 82 ? -17.027 -9.599 -16.329 1.00 88.69 82 ARG A CA 1
ATOM 683 C C . ARG A 1 82 ? -15.747 -9.137 -15.635 1.00 88.69 82 ARG A C 1
ATOM 685 O O . ARG A 1 82 ? -15.340 -9.732 -14.639 1.00 88.69 82 ARG A O 1
ATOM 692 N N . PHE A 1 83 ? -15.084 -8.114 -16.167 1.00 92.75 83 PHE A N 1
ATOM 693 C CA . PHE A 1 83 ? -13.878 -7.582 -15.550 1.00 92.75 83 PHE A CA 1
ATOM 694 C C . PHE A 1 83 ? -14.228 -6.739 -14.321 1.00 92.75 83 PHE A C 1
ATOM 696 O O . PHE A 1 83 ? -14.575 -5.568 -14.414 1.00 92.75 83 PHE A O 1
ATOM 703 N N . THR A 1 84 ? -14.163 -7.380 -13.155 1.00 93.62 84 THR A N 1
ATOM 704 C CA . THR A 1 84 ? -14.460 -6.773 -11.847 1.00 93.62 84 THR A CA 1
ATOM 705 C C . THR A 1 84 ? -13.326 -6.958 -10.839 1.00 93.62 84 THR A C 1
ATOM 707 O O . THR A 1 84 ? -13.435 -6.515 -9.692 1.00 93.62 84 THR A O 1
ATOM 710 N N . ARG A 1 85 ? -12.239 -7.627 -11.239 1.00 94.31 85 ARG A N 1
ATOM 711 C CA . ARG A 1 85 ? -11.051 -7.860 -10.419 1.00 94.31 85 ARG A CA 1
ATOM 712 C C . ARG A 1 85 ? -9.819 -7.383 -11.166 1.00 94.31 85 ARG A C 1
ATOM 714 O O . ARG A 1 85 ? -9.556 -7.868 -12.262 1.00 94.31 85 ARG A O 1
ATOM 721 N N . LEU A 1 86 ? -9.047 -6.517 -10.524 1.00 92.69 86 LEU A N 1
ATOM 722 C CA . LEU A 1 86 ? -7.746 -6.078 -11.007 1.00 92.69 86 LEU A CA 1
ATOM 723 C C . LEU A 1 86 ? -6.657 -6.573 -10.055 1.00 92.69 86 LEU A C 1
ATOM 725 O O . LEU A 1 86 ? -6.761 -6.403 -8.840 1.00 92.69 86 LEU A O 1
ATOM 729 N N . GLU A 1 87 ? -5.627 -7.187 -10.620 1.00 89.69 87 GLU A N 1
ATOM 730 C CA . GLU A 1 87 ? -4.417 -7.579 -9.909 1.00 89.69 87 GLU A CA 1
ATOM 731 C C . GLU A 1 87 ? -3.218 -6.988 -10.644 1.00 89.69 87 GLU A C 1
ATOM 733 O O . GLU A 1 87 ? -3.060 -7.206 -11.845 1.00 89.69 87 GLU A O 1
ATOM 738 N N . VAL A 1 88 ? -2.411 -6.205 -9.935 1.00 84.50 88 VAL A N 1
ATOM 739 C CA . VAL A 1 88 ? -1.207 -5.567 -10.465 1.00 84.50 88 VAL A CA 1
ATOM 740 C C . VAL A 1 88 ? -0.041 -6.035 -9.623 1.00 84.50 88 VAL A C 1
ATOM 742 O O . VAL A 1 88 ? 0.004 -5.772 -8.422 1.00 84.50 88 VAL A O 1
ATOM 745 N N . SER A 1 89 ? 0.907 -6.727 -10.251 1.00 77.75 89 SER A N 1
ATOM 746 C CA . SER A 1 89 ? 2.136 -7.113 -9.580 1.00 77.75 89 SER A CA 1
ATOM 747 C C . SER A 1 89 ? 3.341 -7.061 -10.498 1.00 77.75 89 SER A C 1
ATOM 749 O O . SER A 1 89 ? 3.275 -7.461 -11.658 1.00 77.75 89 SER A O 1
ATOM 751 N N . ASP A 1 90 ? 4.455 -6.602 -9.944 1.00 69.00 90 ASP A N 1
ATOM 752 C CA . ASP A 1 90 ? 5.773 -6.610 -10.577 1.00 69.00 90 ASP A CA 1
ATOM 753 C C . ASP A 1 90 ? 6.649 -7.787 -10.107 1.00 69.00 90 ASP A C 1
ATOM 755 O O . ASP A 1 90 ? 7.780 -7.965 -10.560 1.00 69.00 90 ASP A O 1
ATOM 759 N N . TYR A 1 91 ? 6.092 -8.638 -9.239 1.00 55.34 91 TYR A N 1
ATOM 760 C CA . TYR A 1 91 ? 6.773 -9.743 -8.567 1.00 55.34 91 TYR A CA 1
ATOM 761 C C . TYR A 1 91 ? 7.200 -10.861 -9.528 1.00 55.34 91 TYR A C 1
ATOM 763 O O . TYR A 1 91 ? 8.279 -11.438 -9.380 1.00 55.34 91 TYR A O 1
ATOM 771 N N . LEU A 1 92 ? 6.391 -11.149 -10.558 1.00 47.12 92 LEU A N 1
ATOM 772 C CA . LEU A 1 92 ? 6.713 -12.171 -11.566 1.00 47.12 92 LEU A CA 1
ATOM 773 C C . LEU A 1 92 ? 7.997 -11.848 -12.340 1.00 47.12 92 LEU A C 1
ATOM 775 O O . LEU A 1 92 ? 8.649 -12.759 -12.843 1.00 47.12 92 LEU A O 1
ATOM 779 N N . TRP A 1 93 ? 8.390 -10.576 -12.399 1.00 41.03 93 TRP A N 1
ATOM 780 C CA . TRP A 1 93 ? 9.578 -10.144 -13.124 1.00 41.03 93 TRP A CA 1
ATOM 781 C C . TRP A 1 93 ? 10.886 -10.345 -12.327 1.00 41.03 93 TRP A C 1
ATOM 783 O O . TRP A 1 93 ? 11.961 -10.345 -12.921 1.00 41.03 93 TRP A O 1
ATOM 793 N N . ARG A 1 94 ? 10.820 -10.577 -11.002 1.00 44.44 94 ARG A N 1
ATOM 794 C CA . ARG A 1 94 ? 12.003 -10.764 -10.128 1.00 44.44 94 ARG A CA 1
ATOM 795 C C . ARG A 1 94 ? 12.148 -12.170 -9.524 1.00 44.44 94 ARG A C 1
ATOM 797 O O . ARG A 1 94 ? 13.152 -12.445 -8.892 1.00 44.44 94 ARG A O 1
ATOM 804 N N . SER A 1 95 ? 11.180 -13.070 -9.729 1.00 34.62 95 SER A N 1
ATOM 805 C CA . SER A 1 95 ? 11.115 -14.407 -9.097 1.00 34.62 95 SER A CA 1
ATOM 806 C C . SER A 1 95 ? 11.997 -15.497 -9.745 1.00 34.62 95 SER A C 1
ATOM 808 O O . SER A 1 95 ? 11.809 -16.689 -9.490 1.00 34.62 95 SER A O 1
ATOM 810 N N . GLN A 1 96 ? 12.955 -15.144 -10.589 1.00 39.09 96 GLN A N 1
ATOM 811 C CA . GLN A 1 96 ? 13.985 -16.081 -11.027 1.00 39.09 96 GLN A CA 1
ATOM 812 C C . GLN A 1 96 ? 15.304 -15.402 -10.733 1.00 39.09 96 GLN A C 1
ATOM 814 O O . GLN A 1 96 ? 15.468 -14.252 -11.131 1.00 39.09 96 GLN A O 1
ATOM 819 N N . SER A 1 97 ? 16.155 -16.102 -9.976 1.00 41.66 97 SER A N 1
ATOM 820 C CA . SER A 1 97 ? 17.520 -15.729 -9.603 1.00 41.66 97 SER A CA 1
ATOM 821 C C . SER A 1 97 ? 18.047 -14.579 -10.446 1.00 41.66 97 SER A C 1
ATOM 823 O O . SER A 1 97 ? 18.132 -14.735 -11.663 1.00 41.66 97 SER A O 1
ATOM 825 N N . ILE A 1 98 ? 18.388 -13.452 -9.820 1.00 43.09 98 ILE A N 1
ATOM 826 C CA . ILE A 1 98 ? 19.030 -12.315 -10.487 1.00 43.09 98 ILE A CA 1
ATOM 827 C C . ILE A 1 98 ? 20.412 -12.767 -10.971 1.00 43.09 98 ILE A C 1
ATOM 829 O O . ILE A 1 98 ? 21.447 -12.500 -10.369 1.00 43.09 98 ILE A O 1
ATOM 833 N N . SER A 1 99 ? 20.434 -13.511 -12.062 1.00 42.44 99 SER A N 1
ATOM 834 C CA . SER A 1 99 ? 21.604 -13.786 -12.847 1.00 42.44 99 SER A CA 1
ATOM 835 C C . SER A 1 99 ? 21.773 -12.598 -13.779 1.00 42.44 99 SER A C 1
ATOM 837 O O . SER A 1 99 ? 20.890 -12.199 -14.543 1.00 42.44 99 SER A O 1
ATOM 839 N N . THR A 1 100 ? 22.933 -11.962 -13.677 1.00 48.88 100 THR A N 1
ATOM 840 C CA . THR A 1 100 ? 23.394 -11.092 -14.755 1.00 48.88 100 THR A CA 1
ATOM 841 C C . THR A 1 100 ? 23.551 -11.949 -16.006 1.00 48.88 100 THR A C 1
ATOM 843 O O . THR A 1 100 ? 23.751 -13.153 -15.899 1.00 48.88 100 THR A O 1
ATOM 846 N N . VAL A 1 101 ? 23.521 -11.361 -17.198 1.00 46.16 101 VAL A N 1
ATOM 847 C CA . VAL A 1 101 ? 23.800 -12.116 -18.433 1.00 46.16 101 VAL A CA 1
ATOM 848 C C . VAL A 1 101 ? 25.149 -12.826 -18.339 1.00 46.16 101 VAL A C 1
ATOM 850 O O . VAL A 1 101 ? 25.270 -13.961 -18.771 1.00 46.16 101 VAL A O 1
ATOM 853 N N . CYS A 1 102 ? 26.143 -12.205 -17.688 1.00 46.78 102 CYS A N 1
ATOM 854 C CA . CYS A 1 102 ? 27.401 -12.866 -17.348 1.00 46.78 102 CYS A CA 1
ATOM 855 C C . CYS A 1 102 ? 27.187 -14.087 -16.446 1.00 46.78 102 CYS A C 1
ATOM 857 O O . CYS A 1 102 ? 27.715 -15.141 -16.757 1.00 46.78 102 CYS A O 1
ATOM 859 N N . GLY A 1 103 ? 26.399 -13.975 -15.374 1.00 52.88 103 GLY A N 1
ATOM 860 C CA . GLY A 1 103 ? 26.084 -15.095 -14.485 1.00 52.88 103 GLY A CA 1
ATOM 861 C C . GLY A 1 103 ? 25.266 -16.202 -15.160 1.00 52.88 103 GLY A C 1
ATOM 862 O O . GLY A 1 103 ? 25.542 -17.372 -14.933 1.00 52.88 103 GLY A O 1
ATOM 863 N N . ASP A 1 104 ? 24.312 -15.858 -16.026 1.00 53.44 104 ASP A N 1
ATOM 864 C CA . ASP A 1 104 ? 23.525 -16.802 -16.830 1.00 53.44 104 ASP A CA 1
ATOM 865 C C . ASP A 1 104 ? 24.389 -17.508 -17.872 1.00 53.44 104 ASP A C 1
ATOM 867 O O . ASP A 1 104 ? 24.261 -18.714 -18.053 1.00 53.44 104 ASP A O 1
ATOM 871 N N . LEU A 1 105 ? 25.289 -16.779 -18.537 1.00 54.94 105 LEU A N 1
ATOM 872 C CA . LEU A 1 105 ? 26.227 -17.338 -19.507 1.00 54.94 105 LEU A CA 1
ATOM 873 C C . LEU A 1 105 ? 27.286 -18.200 -18.817 1.00 54.94 105 LEU A C 1
ATOM 875 O O . LEU A 1 105 ? 27.579 -19.286 -19.302 1.00 54.94 105 LEU A O 1
ATOM 879 N N . GLU A 1 106 ? 27.824 -17.770 -17.675 1.00 55.62 106 GLU A N 1
ATOM 880 C CA . GLU A 1 106 ? 28.772 -18.548 -16.869 1.00 55.62 106 GLU A CA 1
ATOM 881 C C . GLU A 1 106 ? 28.098 -19.811 -16.306 1.00 55.62 106 GLU A C 1
ATOM 883 O O . GLU A 1 106 ? 28.664 -20.900 -16.380 1.00 55.62 106 GLU A O 1
ATOM 888 N N . MET A 1 107 ? 26.849 -19.721 -15.843 1.00 55.66 107 MET A N 1
ATOM 889 C CA . MET A 1 107 ? 26.066 -20.879 -15.401 1.00 55.66 107 MET A CA 1
ATOM 890 C C . MET A 1 107 ? 25.686 -21.810 -16.552 1.00 55.66 107 MET A C 1
ATOM 892 O O . MET A 1 107 ? 25.767 -23.027 -16.390 1.00 55.66 107 MET A O 1
ATOM 896 N N . ALA A 1 108 ? 25.306 -21.273 -17.712 1.00 55.44 108 ALA A N 1
ATOM 897 C CA . ALA A 1 108 ? 25.015 -22.054 -18.910 1.00 55.44 108 ALA A CA 1
ATOM 898 C C . ALA A 1 108 ? 26.265 -22.783 -19.427 1.00 55.44 108 ALA A C 1
ATOM 900 O O . ALA A 1 108 ? 26.184 -23.962 -19.768 1.00 55.44 108 ALA A O 1
ATOM 901 N N . LEU A 1 109 ? 27.430 -22.122 -19.397 1.00 57.38 109 LEU A N 1
ATOM 902 C CA . LEU A 1 109 ? 28.734 -22.710 -19.721 1.00 57.38 109 LEU A CA 1
ATOM 903 C C . LEU A 1 109 ? 29.125 -23.844 -18.770 1.00 57.38 109 LEU A C 1
ATOM 905 O O . LEU A 1 109 ? 29.762 -24.801 -19.204 1.00 57.38 109 LEU A O 1
ATOM 909 N N . VAL A 1 110 ? 28.760 -23.735 -17.488 1.00 57.97 110 VAL A N 1
ATOM 910 C CA . VAL A 1 110 ? 29.104 -24.718 -16.449 1.00 57.97 110 VAL A CA 1
ATOM 911 C C . VAL A 1 110 ? 28.105 -25.879 -16.378 1.00 57.97 110 VAL A C 1
ATOM 913 O O . VAL A 1 110 ? 28.503 -26.989 -16.027 1.00 57.97 110 VAL A O 1
ATOM 916 N N . ARG A 1 111 ? 26.813 -25.657 -16.665 1.00 50.69 111 ARG A N 1
ATOM 917 C CA . ARG A 1 111 ? 25.745 -26.617 -16.320 1.00 50.69 111 ARG A CA 1
ATOM 918 C C . ARG A 1 111 ? 25.025 -27.290 -17.485 1.00 50.69 111 ARG A C 1
ATOM 920 O O . ARG A 1 111 ? 24.412 -28.325 -17.234 1.00 50.69 111 ARG A O 1
ATOM 927 N N . ASP A 1 112 ? 25.042 -26.756 -18.708 1.00 51.41 112 ASP A N 1
ATOM 928 C CA . ASP A 1 112 ? 24.139 -27.262 -19.753 1.00 51.41 112 ASP A CA 1
ATOM 929 C C . ASP A 1 112 ? 24.786 -27.365 -21.146 1.00 51.41 112 ASP A C 1
ATOM 931 O O . ASP A 1 112 ? 24.771 -26.437 -21.953 1.00 51.41 112 ASP A O 1
ATOM 935 N N . GLU A 1 113 ? 25.283 -28.560 -21.486 1.00 50.09 113 GLU A N 1
ATOM 936 C CA . GLU A 1 113 ? 25.757 -28.885 -22.842 1.00 50.09 113 GLU A CA 1
ATOM 937 C C . GLU A 1 113 ? 24.646 -28.788 -23.915 1.00 50.09 113 GLU A C 1
ATOM 939 O O . GLU A 1 113 ? 24.945 -28.675 -25.108 1.00 50.09 113 GLU A O 1
ATOM 944 N N . ASN A 1 114 ? 23.361 -28.820 -23.529 1.00 43.38 114 ASN A N 1
ATOM 945 C CA . ASN A 1 114 ? 22.223 -28.676 -24.444 1.00 43.38 114 ASN A CA 1
ATOM 946 C C . ASN A 1 114 ? 21.785 -27.218 -24.636 1.00 43.38 114 ASN A C 1
ATOM 948 O O . ASN A 1 114 ? 21.101 -26.928 -25.621 1.00 43.38 114 ASN A O 1
ATOM 952 N N . PHE A 1 115 ? 22.226 -26.294 -23.777 1.00 51.34 115 PHE A N 1
ATOM 953 C CA . PHE A 1 115 ? 22.062 -24.851 -23.983 1.00 51.34 115 PHE A CA 1
ATOM 954 C C . PHE A 1 115 ? 22.685 -24.406 -25.319 1.00 51.34 115 PHE A C 1
ATOM 956 O O . PHE A 1 115 ? 22.144 -23.558 -26.026 1.00 51.34 115 PHE A O 1
ATOM 963 N N . MET A 1 116 ? 23.760 -25.090 -25.722 1.00 49.41 116 MET A N 1
ATOM 964 C CA . MET A 1 116 ? 24.547 -24.858 -26.939 1.00 49.41 116 MET A CA 1
ATOM 965 C C . MET A 1 116 ? 23.898 -25.385 -28.234 1.00 49.41 116 MET A C 1
ATOM 967 O O . MET A 1 116 ? 24.475 -25.251 -29.319 1.00 49.41 116 MET A O 1
ATOM 971 N N . ARG A 1 117 ? 22.726 -26.035 -28.154 1.00 48.03 117 ARG A N 1
ATOM 972 C CA . ARG A 1 117 ? 22.106 -26.745 -29.289 1.00 48.03 117 ARG A CA 1
ATOM 973 C C . ARG A 1 117 ? 21.020 -25.960 -30.045 1.00 48.03 117 ARG A C 1
ATOM 975 O O . ARG A 1 117 ? 20.472 -26.518 -30.989 1.00 48.03 117 ARG A O 1
ATOM 982 N N . GLY A 1 118 ? 20.741 -24.689 -29.730 1.00 50.88 118 GLY A N 1
ATOM 983 C CA . GLY A 1 118 ? 19.778 -23.874 -30.502 1.00 50.88 118 GLY A CA 1
ATOM 984 C C . GLY A 1 118 ? 19.931 -22.355 -30.346 1.00 50.88 118 GLY A C 1
ATOM 985 O O . GLY A 1 118 ? 20.813 -21.903 -29.622 1.00 50.88 118 GLY A O 1
ATOM 986 N N . ASP A 1 119 ? 19.025 -21.581 -30.962 1.00 50.50 119 ASP A N 1
ATOM 987 C CA . ASP A 1 119 ? 18.966 -20.094 -30.998 1.00 50.50 119 ASP A CA 1
ATOM 988 C C . ASP A 1 119 ? 18.801 -19.407 -29.619 1.00 50.50 119 ASP A C 1
ATOM 990 O O . ASP A 1 119 ? 18.571 -18.202 -29.503 1.00 50.50 119 ASP A O 1
ATOM 994 N N . ARG A 1 120 ? 18.914 -20.174 -28.530 1.00 50.94 120 ARG A N 1
ATOM 995 C CA . ARG A 1 120 ? 18.695 -19.732 -27.147 1.00 50.94 120 ARG A CA 1
ATOM 996 C C . ARG A 1 120 ? 19.768 -18.762 -26.644 1.00 50.94 120 ARG A C 1
ATOM 998 O O . ARG A 1 120 ? 19.471 -17.982 -25.746 1.00 50.94 120 ARG A O 1
ATOM 1005 N N . TYR A 1 121 ? 20.973 -18.777 -27.224 1.00 53.88 121 TYR A N 1
ATOM 1006 C CA . TYR A 1 121 ? 22.054 -17.847 -26.870 1.00 53.88 121 TYR A CA 1
ATOM 1007 C C . TYR A 1 121 ? 21.805 -16.436 -27.422 1.00 53.88 121 TYR A C 1
ATOM 1009 O O . TYR A 1 121 ? 22.001 -15.460 -26.703 1.00 53.88 121 TYR A O 1
ATOM 1017 N N . VAL A 1 122 ? 21.298 -16.324 -28.658 1.00 53.94 122 VAL A N 1
ATOM 1018 C CA . VAL A 1 122 ? 20.867 -15.046 -29.244 1.00 53.94 122 VAL A CA 1
ATOM 1019 C C . VAL A 1 122 ? 19.772 -14.452 -28.369 1.00 53.94 122 VAL A C 1
ATOM 1021 O O . VAL A 1 122 ? 19.872 -13.301 -27.974 1.00 53.94 122 VAL A O 1
ATOM 1024 N N . GLY A 1 123 ? 18.807 -15.273 -27.942 1.00 54.09 123 GLY A N 1
ATOM 1025 C CA . GLY A 1 123 ? 17.736 -14.873 -27.026 1.00 54.09 123 GLY A CA 1
ATOM 1026 C C . GLY A 1 123 ? 18.172 -14.406 -25.628 1.00 54.09 123 GLY A C 1
ATOM 1027 O O . GLY A 1 123 ? 17.333 -13.872 -24.905 1.00 54.09 123 GLY A O 1
ATOM 1028 N N . LEU A 1 124 ? 19.430 -14.600 -25.211 1.00 55.06 124 LEU A N 1
ATOM 1029 C CA . LEU A 1 124 ? 19.978 -13.925 -24.028 1.00 55.06 124 LEU A CA 1
ATOM 1030 C C . LEU A 1 124 ? 20.374 -12.493 -24.400 1.00 55.06 124 LEU A C 1
ATOM 1032 O O . LEU A 1 124 ? 19.811 -11.531 -23.882 1.00 55.06 124 LEU A O 1
ATOM 1036 N N . PHE A 1 125 ? 21.248 -12.341 -25.391 1.00 52.53 125 PHE A N 1
ATOM 1037 C CA . PHE A 1 125 ? 21.726 -11.029 -25.813 1.00 52.53 125 PHE A CA 1
ATOM 1038 C C . PHE A 1 125 ? 20.642 -10.154 -26.461 1.00 52.53 125 PHE A C 1
ATOM 1040 O O . PHE A 1 125 ? 20.729 -8.944 -26.388 1.00 52.53 125 PHE A O 1
ATOM 1047 N N . THR A 1 126 ? 19.584 -10.683 -27.064 1.00 51.31 126 THR A N 1
ATOM 1048 C CA . THR A 1 126 ? 18.559 -9.841 -27.713 1.00 51.31 126 THR A CA 1
ATOM 1049 C C . THR A 1 126 ? 17.456 -9.377 -26.775 1.00 51.31 126 THR A C 1
ATOM 1051 O O . THR A 1 126 ? 16.634 -8.547 -27.159 1.00 51.31 126 THR A O 1
ATOM 1054 N N . LYS A 1 127 ? 17.427 -9.857 -25.525 1.00 51.19 127 LYS A N 1
ATOM 1055 C CA . LYS A 1 127 ? 16.435 -9.393 -24.554 1.00 51.19 127 LYS A CA 1
ATOM 1056 C C . LYS A 1 127 ? 16.710 -7.925 -24.196 1.00 51.19 127 LYS A C 1
ATOM 1058 O O . LYS A 1 127 ? 17.803 -7.635 -23.704 1.00 51.19 127 LYS A O 1
ATOM 1063 N N . PRO A 1 128 ? 15.715 -7.022 -24.325 1.00 42.06 128 PRO A N 1
ATOM 1064 C CA . PRO A 1 128 ? 15.854 -5.583 -24.068 1.00 42.06 128 PRO A CA 1
ATOM 1065 C C . PRO A 1 128 ? 16.396 -5.200 -22.682 1.00 42.06 128 PRO A C 1
ATOM 1067 O O . PRO A 1 128 ? 16.734 -4.057 -22.439 1.00 42.06 128 PRO A O 1
ATOM 1070 N N . MET A 1 129 ? 16.471 -6.139 -21.742 1.00 45.38 129 MET A N 1
ATOM 1071 C CA . MET A 1 129 ? 16.870 -5.869 -20.360 1.00 45.38 129 MET A CA 1
ATOM 1072 C C . MET A 1 129 ? 18.235 -6.471 -20.013 1.00 45.38 129 MET A C 1
ATOM 1074 O O . MET A 1 129 ? 18.655 -6.401 -18.865 1.00 45.38 129 MET A O 1
ATOM 1078 N N . GLN A 1 130 ? 18.921 -7.102 -20.971 1.00 46.69 130 GLN A N 1
ATOM 1079 C CA . GLN A 1 130 ? 20.179 -7.815 -20.743 1.00 46.69 130 GLN A CA 1
ATOM 1080 C C . GLN A 1 130 ? 21.419 -6.950 -21.057 1.00 46.69 130 GLN A C 1
ATOM 1082 O O . GLN A 1 130 ? 22.397 -7.028 -20.315 1.00 46.69 130 GLN A O 1
ATOM 1087 N N . TRP A 1 131 ? 21.362 -6.041 -22.040 1.00 42.69 131 TRP A N 1
ATOM 1088 C CA . TRP A 1 131 ? 22.475 -5.131 -22.371 1.00 42.69 131 TRP A CA 1
ATOM 1089 C C . TRP A 1 131 ? 22.676 -3.992 -21.370 1.00 42.69 131 TRP A C 1
ATOM 1091 O O . TRP A 1 131 ? 23.804 -3.782 -20.924 1.00 42.69 131 TRP A O 1
ATOM 1101 N N . ASP A 1 132 ? 21.604 -3.324 -20.944 1.00 40.50 132 ASP A N 1
ATOM 1102 C CA . ASP A 1 132 ? 21.688 -2.251 -19.939 1.00 40.50 132 ASP A CA 1
ATOM 1103 C C . ASP A 1 132 ? 22.204 -2.783 -18.588 1.00 40.50 132 ASP A C 1
ATOM 1105 O O . ASP A 1 132 ? 22.952 -2.115 -17.876 1.00 40.50 132 ASP A O 1
ATOM 1109 N N . ARG A 1 133 ? 21.904 -4.055 -18.278 1.00 43.97 133 ARG A N 1
ATOM 1110 C CA . ARG A 1 133 ? 22.455 -4.782 -17.121 1.00 43.97 133 ARG A CA 1
ATOM 1111 C C . ARG A 1 133 ? 23.911 -5.226 -17.311 1.00 43.97 133 ARG A C 1
ATOM 1113 O O . ARG A 1 133 ? 24.663 -5.275 -16.340 1.00 43.97 133 ARG A O 1
ATOM 1120 N N . LEU A 1 134 ? 24.316 -5.586 -18.533 1.00 37.94 134 LEU A N 1
ATOM 1121 C CA . LEU A 1 134 ? 25.685 -5.999 -18.881 1.00 37.94 134 LEU A CA 1
ATOM 1122 C C . LEU A 1 134 ? 26.669 -4.832 -18.847 1.00 37.94 134 LEU A C 1
ATOM 1124 O O . LEU A 1 134 ? 27.810 -5.008 -18.415 1.00 37.94 134 LEU A O 1
ATOM 1128 N N . ALA A 1 135 ? 26.231 -3.653 -19.286 1.00 36.75 135 ALA A N 1
ATOM 1129 C CA . ALA A 1 135 ? 27.065 -2.468 -19.438 1.00 36.75 135 ALA A CA 1
ATOM 1130 C C . ALA A 1 135 ? 27.593 -1.892 -18.115 1.00 36.75 135 ALA A C 1
ATOM 1132 O O . ALA A 1 135 ? 28.344 -0.922 -18.157 1.00 36.75 135 ALA A O 1
ATOM 1133 N N . ARG A 1 136 ? 27.234 -2.468 -16.952 1.00 35.88 136 ARG A N 1
ATOM 1134 C CA . ARG A 1 136 ? 27.485 -1.850 -15.644 1.00 35.88 136 ARG A CA 1
ATOM 1135 C C . ARG A 1 136 ? 27.097 -0.368 -15.682 1.00 35.88 136 ARG A C 1
ATOM 1137 O O . ARG A 1 136 ? 27.861 0.480 -15.226 1.00 35.88 136 ARG A O 1
ATOM 1144 N N . PHE A 1 137 ? 25.886 -0.070 -16.157 1.00 32.56 137 PHE A N 1
ATOM 1145 C CA . PHE A 1 137 ? 25.157 1.077 -15.620 1.00 32.56 137 PHE A CA 1
ATOM 1146 C C . PHE A 1 137 ? 24.896 0.749 -14.147 1.00 32.56 137 PHE A C 1
ATOM 1148 O O . PHE A 1 137 ? 23.873 0.203 -13.759 1.00 32.56 137 PHE A O 1
ATOM 1155 N N . SER A 1 138 ? 25.954 0.876 -13.356 1.00 30.33 138 SER A N 1
ATOM 1156 C CA . SER A 1 138 ? 26.004 0.510 -11.960 1.00 30.33 138 SER A CA 1
ATOM 1157 C C . SER A 1 138 ? 25.672 1.771 -11.173 1.00 30.33 138 SER A C 1
ATOM 1159 O O . SER A 1 138 ? 26.112 2.858 -11.552 1.00 30.33 138 SER A O 1
ATOM 1161 N N . PRO A 1 139 ? 24.911 1.627 -10.087 1.00 30.70 139 PRO A N 1
ATOM 1162 C CA . PRO A 1 139 ? 24.176 2.685 -9.406 1.00 30.70 139 PRO A CA 1
ATOM 1163 C C . PRO A 1 139 ? 25.059 3.580 -8.516 1.00 30.70 139 PRO A C 1
ATOM 1165 O O . PRO A 1 139 ? 24.672 3.948 -7.415 1.00 30.70 139 PRO A O 1
ATOM 1168 N N . THR A 1 140 ? 26.250 3.947 -8.991 1.00 31.41 140 THR A N 1
ATOM 1169 C CA . THR A 1 140 ? 27.186 4.858 -8.309 1.00 31.41 140 THR A CA 1
ATOM 1170 C C . THR A 1 140 ? 27.875 5.832 -9.275 1.00 31.41 140 THR A C 1
ATOM 1172 O O . THR A 1 140 ? 29.032 6.200 -9.090 1.00 31.41 140 THR A O 1
ATOM 1175 N N . GLY A 1 141 ? 27.164 6.290 -10.309 1.00 28.27 141 GLY A N 1
ATOM 1176 C CA . GLY A 1 141 ? 27.687 7.274 -11.259 1.00 28.27 141 GLY A CA 1
ATOM 1177 C C . GLY A 1 141 ? 26.589 8.084 -11.935 1.00 28.27 141 GLY A C 1
ATOM 1178 O O . GLY A 1 141 ? 26.259 7.804 -13.077 1.00 28.27 141 GLY A O 1
ATOM 1179 N N . SER A 1 142 ? 26.028 9.044 -11.195 1.00 31.14 142 SER A N 1
ATOM 1180 C CA . SER A 1 142 ? 25.319 10.268 -11.630 1.00 31.14 142 SER A CA 1
ATOM 1181 C C . SER A 1 142 ? 24.175 10.232 -12.656 1.00 31.14 142 SER A C 1
ATOM 1183 O O . SER A 1 142 ? 23.498 11.247 -12.756 1.00 31.14 142 SER A O 1
ATOM 1185 N N . ASP A 1 143 ? 23.891 9.131 -13.346 1.00 32.41 143 ASP A N 1
ATOM 1186 C CA . ASP A 1 143 ? 22.754 9.023 -14.263 1.00 32.41 143 ASP A CA 1
ATOM 1187 C C . ASP A 1 143 ? 21.787 7.945 -13.772 1.00 32.41 143 ASP A C 1
ATOM 1189 O O . ASP A 1 143 ? 21.949 6.742 -13.985 1.00 32.41 143 ASP A O 1
ATOM 1193 N N . SER A 1 144 ? 20.753 8.420 -13.090 1.00 31.62 144 SER A N 1
ATOM 1194 C CA . SER A 1 144 ? 19.617 7.722 -12.487 1.00 31.62 144 SER A CA 1
ATOM 1195 C C . SER A 1 144 ? 18.689 7.013 -13.490 1.00 31.62 144 SER A C 1
ATOM 1197 O O . SER A 1 144 ? 17.479 7.003 -13.313 1.00 31.62 144 SER A O 1
ATOM 1199 N N . SER A 1 145 ? 19.207 6.386 -14.547 1.00 33.12 145 SER A N 1
ATOM 1200 C CA . SER A 1 145 ? 18.391 5.901 -15.674 1.00 33.12 145 SER A CA 1
ATOM 1201 C C . SER A 1 145 ? 17.949 4.428 -15.604 1.00 33.12 145 SER A C 1
ATOM 1203 O O . SER A 1 145 ? 17.531 3.860 -16.609 1.00 33.12 145 SER A O 1
ATOM 1205 N N . PHE A 1 146 ? 17.855 3.830 -14.407 1.00 36.69 146 PHE A N 1
ATOM 1206 C CA . PHE A 1 146 ? 16.893 2.727 -14.174 1.00 36.69 146 PHE A CA 1
ATOM 1207 C C . PHE A 1 146 ? 15.463 3.267 -13.934 1.00 36.69 146 PHE A C 1
ATOM 1209 O O . PHE A 1 146 ? 14.674 2.715 -13.168 1.00 36.69 146 PHE A O 1
ATOM 1216 N N . GLU A 1 147 ? 15.119 4.333 -14.660 1.00 40.06 147 GLU A N 1
ATOM 1217 C CA . GLU A 1 147 ? 13.853 5.078 -14.697 1.00 40.06 147 GLU A CA 1
ATOM 1218 C C . GLU A 1 147 ? 12.661 4.287 -15.257 1.00 40.06 147 GLU A C 1
ATOM 1220 O O . GLU A 1 147 ? 11.599 4.846 -15.504 1.00 40.06 147 GLU A O 1
ATOM 1225 N N . THR A 1 148 ? 12.783 2.978 -15.474 1.00 42.31 148 THR A N 1
ATOM 1226 C CA . THR A 1 148 ? 11.653 2.173 -15.947 1.00 42.31 148 THR A CA 1
ATOM 1227 C C . THR A 1 148 ? 11.431 0.983 -15.033 1.00 42.31 148 THR A C 1
ATOM 1229 O O . THR A 1 148 ? 11.802 -0.146 -15.334 1.00 42.31 148 THR A O 1
ATOM 1232 N N . SER A 1 149 ? 10.795 1.249 -13.889 1.00 48.59 149 SER A N 1
ATOM 1233 C CA . SER A 1 149 ? 10.028 0.239 -13.154 1.00 48.59 149 SER A CA 1
ATOM 1234 C C . SER A 1 149 ? 8.588 0.290 -13.683 1.00 48.59 149 SER A C 1
ATOM 1236 O O . SER A 1 149 ? 7.768 1.045 -13.159 1.00 48.59 149 SER A O 1
ATOM 1238 N N . PRO A 1 150 ? 8.249 -0.481 -14.738 1.00 49.41 150 PRO A N 1
ATOM 1239 C CA . PRO A 1 150 ? 7.117 -0.175 -15.611 1.00 49.41 150 PRO A CA 1
ATOM 1240 C C . PRO A 1 150 ? 5.696 -0.289 -15.026 1.00 49.41 150 PRO A C 1
ATOM 1242 O O . PRO A 1 150 ? 4.801 0.254 -15.666 1.00 49.41 150 PRO A O 1
ATOM 1245 N N . PRO A 1 151 ? 5.388 -0.957 -13.890 1.00 57.69 151 PRO A N 1
ATOM 1246 C CA . PRO A 1 151 ? 3.992 -1.063 -13.473 1.00 57.69 151 PRO A CA 1
ATOM 1247 C C . PRO A 1 151 ? 3.472 0.184 -12.759 1.00 57.69 151 PRO A C 1
ATOM 1249 O O . PRO A 1 151 ? 2.279 0.452 -12.856 1.00 57.69 151 PRO A O 1
ATOM 1252 N N . VAL A 1 152 ? 4.319 0.956 -12.069 1.00 64.50 152 VAL A N 1
ATOM 1253 C CA . VAL A 1 152 ? 3.854 2.120 -11.293 1.00 64.50 152 VAL A CA 1
ATOM 1254 C C . VAL A 1 152 ? 3.556 3.310 -12.202 1.00 64.50 152 VAL A C 1
ATOM 1256 O O . VAL A 1 152 ? 2.516 3.949 -12.042 1.00 64.50 152 VAL A O 1
ATOM 1259 N N . ASP A 1 153 ? 4.394 3.527 -13.220 1.00 66.88 153 ASP A N 1
ATOM 1260 C CA . ASP A 1 153 ? 4.292 4.669 -14.143 1.00 66.88 153 ASP A CA 1
ATOM 1261 C C . ASP A 1 153 ? 2.972 4.711 -14.923 1.00 66.88 153 ASP A C 1
ATOM 1263 O O . ASP A 1 153 ? 2.439 5.765 -15.282 1.00 66.88 153 ASP A O 1
ATOM 1267 N N . VAL A 1 154 ? 2.429 3.525 -15.187 1.00 78.00 154 VAL A N 1
ATOM 1268 C CA . VAL A 1 154 ? 1.186 3.334 -15.932 1.00 78.00 154 VAL A CA 1
ATOM 1269 C C . VAL A 1 154 ? -0.016 3.119 -15.020 1.00 78.00 154 VAL A C 1
ATOM 1271 O O . VAL A 1 154 ? -1.145 3.256 -15.486 1.00 78.00 154 VAL A O 1
ATOM 1274 N N . LEU A 1 155 ? 0.186 2.802 -13.734 1.00 85.56 155 LEU A N 1
ATOM 1275 C CA . LEU A 1 155 ? -0.894 2.430 -12.818 1.00 85.56 155 LEU A CA 1
ATOM 1276 C C . LEU A 1 155 ? -1.913 3.560 -12.664 1.00 85.56 155 LEU A C 1
ATOM 1278 O O . LEU A 1 155 ? -3.106 3.335 -12.872 1.00 85.56 155 LEU A O 1
ATOM 1282 N N . GLY A 1 156 ? -1.451 4.780 -12.371 1.00 83.62 156 GLY A N 1
ATOM 1283 C CA . GLY A 1 156 ? -2.330 5.946 -12.246 1.00 83.62 156 GLY A CA 1
ATOM 1284 C C . GLY A 1 156 ? -3.150 6.198 -13.519 1.00 83.62 156 GLY A C 1
ATOM 1285 O O . GLY A 1 156 ? -4.353 6.466 -13.457 1.00 83.62 156 GLY A O 1
ATOM 1286 N N . GLN A 1 157 ? -2.528 6.021 -14.689 1.00 86.94 157 GLN A N 1
ATOM 1287 C CA . GLN A 1 157 ? -3.175 6.214 -15.989 1.00 86.94 157 GLN A CA 1
ATOM 1288 C C . GLN A 1 157 ? -4.202 5.118 -16.298 1.00 86.94 157 GLN A C 1
ATOM 1290 O O . GLN A 1 157 ? -5.322 5.426 -16.710 1.00 86.94 157 GLN A O 1
ATOM 1295 N N . ILE A 1 158 ? -3.853 3.847 -16.071 1.00 90.56 158 ILE A N 1
ATOM 1296 C CA . ILE A 1 158 ? -4.739 2.698 -16.298 1.00 90.56 158 ILE A CA 1
ATOM 1297 C C . ILE A 1 158 ? -5.995 2.823 -15.434 1.00 90.56 158 ILE A C 1
ATOM 1299 O O . ILE A 1 158 ? -7.100 2.684 -15.958 1.00 90.56 158 ILE A O 1
ATOM 1303 N N . LEU A 1 159 ? -5.854 3.123 -14.137 1.00 92.75 159 LEU A N 1
ATOM 1304 C CA . LEU A 1 159 ? -7.000 3.243 -13.231 1.00 92.75 159 LEU A CA 1
ATOM 1305 C C . LEU A 1 159 ? -7.933 4.389 -13.645 1.00 92.75 159 LEU A C 1
ATOM 1307 O O . LEU A 1 159 ? -9.139 4.188 -13.784 1.00 92.75 159 LEU A O 1
ATOM 1311 N N . SER A 1 160 ? -7.378 5.567 -13.930 1.00 92.06 160 SER A N 1
ATOM 1312 C CA . SER A 1 160 ? -8.164 6.712 -14.400 1.00 92.06 160 SER A CA 1
ATOM 1313 C C . SER A 1 160 ? -8.918 6.397 -15.701 1.00 92.06 160 SER A C 1
ATOM 1315 O O . SER A 1 160 ? -10.124 6.629 -15.815 1.00 92.06 160 SER A O 1
ATOM 1317 N N . LEU A 1 161 ? -8.245 5.796 -16.686 1.00 93.25 161 LEU A N 1
ATOM 1318 C CA . LEU A 1 161 ? -8.853 5.494 -17.981 1.00 93.25 161 LEU A CA 1
ATOM 1319 C C . LEU A 1 161 ? -9.889 4.363 -17.916 1.00 93.25 161 LEU A C 1
ATOM 1321 O O . LEU A 1 161 ? -10.888 4.431 -18.631 1.00 93.25 161 LEU A O 1
ATOM 1325 N N . LEU A 1 162 ? -9.699 3.349 -17.066 1.00 94.88 162 LEU A N 1
ATOM 1326 C CA . LEU A 1 162 ? -10.719 2.323 -16.815 1.00 94.88 162 LEU A CA 1
ATOM 1327 C C . LEU A 1 162 ? -11.981 2.941 -16.201 1.00 94.88 162 LEU A C 1
ATOM 1329 O O . LEU A 1 162 ? -13.086 2.652 -16.665 1.00 94.88 162 LEU A O 1
ATOM 1333 N N . GLY A 1 163 ? -11.818 3.842 -15.227 1.00 94.44 163 GLY A N 1
ATOM 1334 C CA . GLY A 1 163 ? -12.922 4.611 -14.649 1.00 94.44 163 GLY A CA 1
ATOM 1335 C C . GLY A 1 163 ? -13.681 5.422 -15.697 1.00 94.44 163 GLY A C 1
ATOM 1336 O O . GLY A 1 163 ? -14.900 5.297 -15.815 1.00 94.44 163 GLY A O 1
ATOM 1337 N N . LYS A 1 164 ? -12.945 6.126 -16.567 1.00 94.75 164 LYS A N 1
ATOM 1338 C CA . LYS A 1 164 ? -13.508 6.880 -17.700 1.00 94.75 164 LYS A CA 1
ATOM 1339 C C . LYS A 1 164 ? -14.305 6.005 -18.672 1.00 94.75 164 LYS A C 1
ATOM 1341 O O . LYS A 1 164 ? -15.242 6.480 -19.312 1.00 94.75 164 LYS A O 1
ATOM 1346 N N . ARG A 1 165 ? -13.937 4.728 -18.810 1.00 95.12 165 ARG A N 1
ATOM 1347 C CA . ARG A 1 165 ? -14.647 3.736 -19.636 1.00 95.12 165 ARG A CA 1
ATOM 1348 C C . ARG A 1 165 ? -15.860 3.116 -18.937 1.00 95.12 165 ARG A C 1
ATOM 1350 O O . ARG A 1 165 ? -16.516 2.268 -19.532 1.00 95.12 165 ARG A O 1
ATOM 1357 N N . GLY A 1 166 ? -16.172 3.535 -17.711 1.00 94.19 166 GLY A N 1
ATOM 1358 C CA . GLY A 1 166 ? -17.300 3.023 -16.936 1.00 94.19 166 GLY A CA 1
ATOM 1359 C C . GLY A 1 166 ? -17.059 1.638 -16.337 1.00 94.19 166 GLY A C 1
ATOM 1360 O O . GLY A 1 166 ? -18.018 0.975 -15.943 1.00 94.19 166 GLY A O 1
ATOM 1361 N N . VAL A 1 167 ? -15.803 1.184 -16.271 1.00 95.81 167 VAL A N 1
ATOM 1362 C CA . VAL A 1 167 ? -15.455 -0.065 -15.584 1.00 95.81 167 VAL A CA 1
ATOM 1363 C C . VAL A 1 167 ? -15.693 0.110 -14.087 1.00 95.81 167 VAL A C 1
ATOM 1365 O O . VAL A 1 167 ? -15.398 1.161 -13.521 1.00 95.81 167 VAL A O 1
ATOM 1368 N N . GLN A 1 168 ? -16.209 -0.934 -13.439 1.00 94.88 168 GLN A N 1
ATOM 1369 C CA . GLN A 1 168 ? -16.425 -0.962 -11.995 1.00 94.88 168 GLN A CA 1
ATOM 1370 C C . GLN A 1 168 ? -15.745 -2.184 -11.393 1.00 94.88 168 GLN A C 1
ATOM 1372 O O . GLN A 1 168 ? -16.078 -3.328 -11.714 1.00 94.88 168 GLN A O 1
ATOM 1377 N N . LEU A 1 169 ? -14.788 -1.938 -10.503 1.00 97.12 169 LEU A N 1
ATOM 1378 C CA . LEU A 1 169 ? -14.079 -2.995 -9.799 1.00 97.12 169 LEU A CA 1
ATOM 1379 C C . LEU A 1 169 ? -14.800 -3.346 -8.497 1.00 97.12 169 LEU A C 1
ATOM 1381 O O . LEU A 1 169 ? -15.468 -2.529 -7.869 1.00 97.12 169 LEU A O 1
ATOM 1385 N N . THR A 1 170 ? -14.638 -4.600 -8.095 1.00 96.00 170 THR A N 1
ATOM 1386 C CA . THR A 1 170 ? -15.122 -5.157 -6.824 1.00 96.00 170 THR A CA 1
ATOM 1387 C C . THR A 1 170 ? -13.964 -5.645 -5.955 1.00 96.00 170 THR A C 1
ATOM 1389 O O . THR A 1 170 ? -14.053 -5.610 -4.730 1.00 96.00 170 THR A O 1
ATOM 1392 N N . LYS A 1 171 ? -12.853 -6.058 -6.581 1.00 96.44 171 LYS A N 1
ATOM 1393 C CA . LYS A 1 171 ? -11.641 -6.524 -5.909 1.00 96.44 171 LYS A CA 1
ATOM 1394 C C . LYS A 1 171 ? -10.398 -5.938 -6.570 1.00 96.44 171 LYS A C 1
ATOM 1396 O O . LYS A 1 171 ? -10.223 -6.085 -7.779 1.00 96.44 171 LYS A O 1
ATOM 1401 N N . VAL A 1 172 ? -9.516 -5.353 -5.767 1.00 96.19 172 VAL A N 1
ATOM 1402 C CA . VAL A 1 172 ? -8.244 -4.794 -6.233 1.00 96.19 172 VAL A CA 1
ATOM 1403 C C . VAL A 1 172 ? -7.095 -5.306 -5.369 1.00 96.19 172 VAL A C 1
ATOM 1405 O O . VAL A 1 172 ? -7.161 -5.245 -4.142 1.00 96.19 172 VAL A O 1
ATOM 1408 N N . ASP A 1 173 ? -6.059 -5.835 -6.015 1.00 92.81 173 ASP A N 1
ATOM 1409 C CA . ASP A 1 173 ? -4.817 -6.280 -5.379 1.00 92.81 173 ASP A CA 1
ATOM 1410 C C . ASP A 1 173 ? -3.625 -5.659 -6.118 1.00 92.81 173 ASP A C 1
ATOM 1412 O O . ASP A 1 173 ? -3.382 -5.965 -7.283 1.00 92.81 173 ASP A O 1
ATOM 1416 N N . ILE A 1 174 ? -2.929 -4.731 -5.469 1.00 91.00 174 ILE A N 1
ATOM 1417 C CA . ILE A 1 174 ? -1.759 -4.039 -6.007 1.00 91.00 174 ILE A CA 1
ATOM 1418 C C . ILE A 1 174 ? -0.575 -4.401 -5.117 1.00 91.00 174 ILE A C 1
ATOM 1420 O O . ILE A 1 174 ? -0.584 -4.112 -3.920 1.00 91.00 174 ILE A O 1
ATOM 1424 N N . ASN A 1 175 ? 0.438 -5.029 -5.703 1.00 85.56 175 ASN A N 1
ATOM 1425 C CA . ASN A 1 175 ? 1.662 -5.436 -5.027 1.00 85.56 175 ASN A CA 1
ATOM 1426 C C . ASN A 1 175 ? 2.874 -5.071 -5.880 1.00 85.56 175 ASN A C 1
ATOM 1428 O O . ASN A 1 175 ? 3.204 -5.790 -6.826 1.00 85.56 175 ASN A O 1
ATOM 1432 N N . ILE A 1 176 ? 3.493 -3.945 -5.543 1.00 80.00 176 ILE A N 1
ATOM 1433 C CA . ILE A 1 176 ? 4.544 -3.309 -6.332 1.00 80.00 176 ILE A CA 1
ATOM 1434 C C . ILE A 1 176 ? 5.807 -3.095 -5.494 1.00 80.00 176 ILE A C 1
ATOM 1436 O O . ILE A 1 176 ? 5.744 -2.865 -4.285 1.00 80.00 176 ILE A O 1
ATOM 1440 N N . THR A 1 177 ? 6.961 -3.135 -6.147 1.00 76.06 177 THR A N 1
ATOM 1441 C CA . THR A 1 177 ? 8.220 -2.616 -5.608 1.00 76.06 177 THR A CA 1
ATOM 1442 C C . THR A 1 177 ? 8.129 -1.084 -5.557 1.00 76.06 177 THR A C 1
ATOM 1444 O O . THR A 1 177 ? 7.538 -0.493 -6.469 1.00 76.06 177 THR A O 1
ATOM 1447 N N . PRO A 1 178 ? 8.694 -0.407 -4.537 1.00 75.56 178 PRO A N 1
ATOM 1448 C CA . PRO A 1 178 ? 8.776 1.056 -4.531 1.00 75.56 178 PRO A CA 1
ATOM 1449 C C . PRO A 1 178 ? 9.451 1.575 -5.821 1.00 75.56 178 PRO A C 1
ATOM 1451 O O . PRO A 1 178 ? 10.556 1.125 -6.144 1.00 75.56 178 PRO A O 1
ATOM 1454 N N . PRO A 1 179 ? 8.807 2.489 -6.576 1.00 74.06 179 PRO A N 1
ATOM 1455 C CA . PRO A 1 179 ? 9.395 3.103 -7.766 1.00 74.06 179 PRO A CA 1
ATOM 1456 C C . PRO A 1 179 ? 10.508 4.093 -7.380 1.00 74.06 179 PRO A C 1
ATOM 1458 O O . PRO A 1 179 ? 10.579 4.510 -6.225 1.00 74.06 179 PRO A O 1
ATOM 1461 N N . PRO A 1 180 ? 11.338 4.556 -8.329 1.00 67.50 180 PRO A N 1
ATOM 1462 C CA . PRO A 1 180 ? 12.252 5.673 -8.086 1.00 67.50 180 PRO A CA 1
ATOM 1463 C C . PRO A 1 180 ? 11.534 6.962 -7.662 1.00 67.50 180 PRO A C 1
ATOM 1465 O O . PRO A 1 180 ? 12.078 7.697 -6.853 1.00 67.50 180 PRO A O 1
ATOM 1468 N N . SER A 1 181 ? 10.303 7.199 -8.134 1.00 75.19 181 SER A N 1
ATOM 1469 C CA . SER A 1 181 ? 9.456 8.341 -7.759 1.00 75.19 181 SER A CA 1
ATOM 1470 C C . SER A 1 181 ? 7.978 7.941 -7.708 1.00 75.19 181 SER A C 1
ATOM 1472 O O . SER A 1 181 ? 7.512 7.146 -8.526 1.00 75.19 181 SER A O 1
ATOM 1474 N N . PHE A 1 182 ? 7.215 8.519 -6.774 1.00 81.69 182 PHE A N 1
ATOM 1475 C CA . PHE A 1 182 ? 5.755 8.352 -6.696 1.00 81.69 182 PHE A CA 1
ATOM 1476 C C . PHE A 1 182 ? 4.964 9.326 -7.579 1.00 81.69 182 PHE A C 1
ATOM 1478 O O . PHE A 1 182 ? 3.735 9.264 -7.595 1.00 81.69 182 PHE A O 1
ATOM 1485 N N . GLU A 1 183 ? 5.625 10.210 -8.329 1.00 81.44 183 GLU A N 1
ATOM 1486 C CA . GLU A 1 183 ? 4.955 11.215 -9.165 1.00 81.44 183 GLU A CA 1
ATOM 1487 C C . GLU A 1 183 ? 3.940 10.603 -10.138 1.00 81.44 183 GLU A C 1
ATOM 1489 O O . GLU A 1 183 ? 2.844 11.135 -10.299 1.00 81.44 183 GLU A O 1
ATOM 1494 N N . ALA A 1 184 ? 4.229 9.438 -10.715 1.00 75.88 184 ALA A N 1
ATOM 1495 C CA . ALA A 1 184 ? 3.315 8.796 -11.655 1.00 75.88 184 ALA A CA 1
ATOM 1496 C C . ALA A 1 184 ? 2.021 8.241 -11.022 1.00 75.88 184 ALA A C 1
ATOM 1498 O O . ALA A 1 184 ? 1.052 7.956 -11.731 1.00 75.88 184 ALA A O 1
ATOM 1499 N N . LEU A 1 185 ? 1.970 8.110 -9.690 1.00 80.12 185 LEU A N 1
ATOM 1500 C CA . LEU A 1 185 ? 0.739 7.791 -8.959 1.00 80.12 185 LEU A CA 1
ATOM 1501 C C . LEU A 1 185 ? -0.152 9.016 -8.753 1.00 80.12 185 LEU A C 1
ATOM 1503 O O . LEU A 1 185 ? -1.336 8.871 -8.438 1.00 80.12 185 LEU A O 1
ATOM 1507 N N . ARG A 1 186 ? 0.389 10.226 -8.931 1.00 77.62 186 ARG A N 1
ATOM 1508 C CA . ARG A 1 186 ? -0.369 11.461 -8.781 1.00 77.62 186 ARG A CA 1
ATOM 1509 C C . ARG A 1 186 ? -1.537 11.460 -9.774 1.00 77.62 186 ARG A C 1
ATOM 1511 O O . ARG A 1 186 ? -1.317 11.352 -10.983 1.00 77.62 186 ARG A O 1
ATOM 1518 N N . PRO A 1 187 ? -2.783 11.663 -9.313 1.00 69.25 187 PRO A N 1
ATOM 1519 C CA . PRO A 1 187 ? -3.877 11.962 -10.222 1.00 69.25 187 PRO A CA 1
ATOM 1520 C C . PRO A 1 187 ? -3.517 13.220 -11.021 1.00 69.25 187 PRO A C 1
ATOM 1522 O O . PRO A 1 187 ? -3.336 14.295 -10.447 1.00 69.25 187 PRO A O 1
ATOM 1525 N N . THR A 1 188 ? -3.387 13.089 -12.342 1.00 68.50 188 THR A N 1
ATOM 1526 C CA . THR A 1 188 ? -2.908 14.167 -13.229 1.00 68.50 188 THR A CA 1
ATOM 1527 C C . THR A 1 188 ? -3.771 15.426 -13.156 1.00 68.50 188 THR A C 1
ATOM 1529 O O . THR A 1 188 ? -3.281 16.530 -13.379 1.00 68.50 188 THR A O 1
ATOM 1532 N N . ASN A 1 189 ? -5.052 15.280 -12.809 1.00 79.12 189 ASN A N 1
ATOM 1533 C CA . ASN A 1 189 ? -5.982 16.367 -12.531 1.00 79.12 189 ASN A CA 1
ATOM 1534 C C . ASN A 1 189 ? -7.181 15.874 -11.687 1.00 79.12 189 ASN A C 1
ATOM 1536 O O . ASN A 1 189 ? -7.295 14.694 -11.341 1.00 79.12 189 ASN A O 1
ATOM 1540 N N . VAL A 1 190 ? -8.096 16.795 -11.357 1.00 86.38 190 VAL A N 1
ATOM 1541 C CA . VAL A 1 190 ? -9.322 16.501 -10.590 1.00 86.38 190 VAL A CA 1
ATOM 1542 C C . VAL A 1 190 ? -10.211 15.473 -11.298 1.00 86.38 190 VAL A C 1
ATOM 1544 O O . VAL A 1 190 ? -10.791 14.617 -10.634 1.00 86.38 190 VAL A O 1
ATOM 1547 N N . GLU A 1 191 ? -10.293 15.518 -12.629 1.00 89.31 191 GLU A N 1
ATOM 1548 C CA . GLU A 1 191 ? -11.087 14.571 -13.420 1.00 89.31 191 GLU A CA 1
ATOM 1549 C C . GLU A 1 191 ? -10.529 13.149 -13.284 1.00 89.31 191 GLU A C 1
ATOM 1551 O O . GLU A 1 191 ? -11.268 12.230 -12.954 1.00 89.31 191 GLU A O 1
ATOM 1556 N N . ALA A 1 192 ? -9.214 12.965 -13.422 1.00 86.81 192 ALA A N 1
ATOM 1557 C CA . ALA A 1 192 ? -8.547 11.675 -13.268 1.00 86.81 192 ALA A CA 1
ATOM 1558 C C . ALA A 1 192 ? -8.761 11.076 -11.871 1.00 86.81 192 ALA A C 1
ATOM 1560 O O . ALA A 1 192 ? -8.986 9.869 -11.732 1.00 86.81 192 ALA A O 1
ATOM 1561 N N . ARG A 1 193 ? -8.754 11.922 -10.829 1.00 90.25 193 ARG A N 1
ATOM 1562 C CA . ARG A 1 193 ? -9.140 11.499 -9.478 1.00 90.25 193 ARG A CA 1
ATOM 1563 C C . ARG A 1 193 ? -10.587 11.009 -9.461 1.00 90.25 193 ARG A C 1
ATOM 1565 O O . ARG A 1 193 ? -10.843 9.927 -8.951 1.00 90.25 193 ARG A O 1
ATOM 1572 N N . GLN A 1 194 ? -11.530 11.775 -10.011 1.00 93.00 194 GLN A N 1
ATOM 1573 C CA . GLN A 1 194 ? -12.949 11.401 -10.032 1.00 93.00 194 GLN A CA 1
ATOM 1574 C C . GLN A 1 194 ? -13.204 10.101 -10.801 1.00 93.00 194 GLN A C 1
ATOM 1576 O O . GLN A 1 194 ? -13.981 9.272 -10.337 1.00 93.00 194 GLN A O 1
ATOM 1581 N N . GLU A 1 195 ? -12.537 9.893 -11.936 1.00 94.88 195 GLU A N 1
ATOM 1582 C CA . GLU A 1 195 ? -12.641 8.642 -12.689 1.00 94.88 195 GLU A CA 1
ATOM 1583 C C . GLU A 1 195 ? -12.081 7.456 -11.895 1.00 94.88 195 GLU A C 1
ATOM 1585 O O . GLU A 1 195 ? -12.704 6.396 -11.844 1.00 94.88 195 GLU A O 1
ATOM 1590 N N . THR A 1 196 ? -10.974 7.652 -11.176 1.00 93.62 196 THR A N 1
ATOM 1591 C CA . THR A 1 196 ? -10.443 6.634 -10.257 1.00 93.62 196 THR A CA 1
ATOM 1592 C C . THR A 1 196 ? -11.440 6.330 -9.132 1.00 93.62 196 THR A C 1
ATOM 1594 O O . THR A 1 196 ? -11.725 5.169 -8.866 1.00 93.62 196 THR A O 1
ATOM 1597 N N . VAL A 1 197 ? -12.064 7.339 -8.519 1.00 94.06 197 VAL A N 1
ATOM 1598 C CA . VAL A 1 197 ? -13.098 7.121 -7.487 1.00 94.06 197 VAL A CA 1
ATOM 1599 C C . VAL A 1 197 ? -14.298 6.343 -8.042 1.00 94.06 197 VAL A C 1
ATOM 1601 O O . VAL A 1 197 ? -14.769 5.400 -7.405 1.00 94.06 197 VAL A O 1
ATOM 1604 N N . LYS A 1 198 ? -14.766 6.665 -9.256 1.00 95.00 198 LYS A N 1
ATOM 1605 C CA . LYS A 1 198 ? -15.843 5.910 -9.926 1.00 95.00 198 LYS A CA 1
ATOM 1606 C C . LYS A 1 198 ? -15.466 4.444 -10.140 1.00 95.00 198 LYS A C 1
ATOM 1608 O O . LYS A 1 198 ? -16.290 3.567 -9.885 1.00 95.00 198 LYS A O 1
ATOM 1613 N N . LEU A 1 199 ? -14.226 4.172 -10.555 1.00 96.38 199 LEU A N 1
ATOM 1614 C CA . LEU A 1 199 ? -13.719 2.810 -10.742 1.00 96.38 199 LEU A CA 1
ATOM 1615 C C . LEU A 1 199 ? -13.781 1.983 -9.442 1.00 96.38 199 LEU A C 1
ATOM 1617 O O . LEU A 1 199 ? -14.058 0.782 -9.493 1.00 96.38 199 LEU A O 1
ATOM 1621 N N . PHE A 1 200 ? -13.552 2.625 -8.290 1.00 95.94 200 PHE A N 1
ATOM 1622 C CA . PHE A 1 200 ? -13.458 1.986 -6.970 1.00 95.94 200 PHE A CA 1
ATOM 1623 C C . PHE A 1 200 ? -14.768 1.995 -6.158 1.00 95.94 200 PHE A C 1
ATOM 1625 O O . PHE A 1 200 ? -14.832 1.404 -5.077 1.00 95.94 200 PHE A O 1
ATOM 1632 N N . GLN A 1 201 ? -15.844 2.595 -6.677 1.00 94.81 201 GLN A N 1
ATOM 1633 C CA . GLN A 1 201 ? -17.108 2.806 -5.955 1.00 94.81 201 GLN A CA 1
ATOM 1634 C C . GLN A 1 201 ? -17.712 1.522 -5.339 1.00 94.81 201 GLN A C 1
ATOM 1636 O O . GLN A 1 201 ? -18.321 1.569 -4.267 1.00 94.81 201 GLN A O 1
ATOM 1641 N N . ASN A 1 202 ? -17.511 0.367 -5.983 1.00 95.25 202 ASN A N 1
ATOM 1642 C CA . ASN A 1 202 ? -18.056 -0.934 -5.567 1.00 95.25 202 ASN A CA 1
ATOM 1643 C C . ASN A 1 202 ? -16.992 -1.907 -5.027 1.00 95.25 202 ASN A C 1
ATOM 1645 O O . ASN A 1 202 ? -17.263 -3.098 -4.855 1.00 95.25 202 ASN A O 1
ATOM 1649 N N . VAL A 1 203 ? -15.777 -1.421 -4.757 1.00 96.75 203 VAL A N 1
ATOM 1650 C CA . VAL A 1 203 ? -14.678 -2.249 -4.253 1.00 96.75 203 VAL A CA 1
ATOM 1651 C C . VAL A 1 203 ? -14.929 -2.629 -2.799 1.00 96.75 203 VAL A C 1
ATOM 1653 O O . VAL A 1 203 ? -14.959 -1.770 -1.923 1.00 96.75 203 VAL A O 1
ATOM 1656 N N . TRP A 1 204 ? -15.084 -3.930 -2.544 1.00 95.31 204 TRP A N 1
ATOM 1657 C CA . TRP A 1 204 ? -15.212 -4.480 -1.192 1.00 95.31 204 TRP A CA 1
ATOM 1658 C C . TRP A 1 204 ? -13.869 -4.951 -0.625 1.00 95.31 204 TRP A C 1
ATOM 1660 O O . TRP A 1 204 ? -13.664 -4.892 0.585 1.00 95.31 204 TRP A O 1
ATOM 1670 N N . PHE A 1 205 ? -12.933 -5.342 -1.498 1.00 94.81 205 PHE A N 1
ATOM 1671 C CA . PHE A 1 205 ? -11.576 -5.759 -1.141 1.00 94.81 205 PHE A CA 1
ATOM 1672 C C . PHE A 1 205 ? -10.531 -4.865 -1.799 1.00 94.81 205 PHE A C 1
ATOM 1674 O O . PHE A 1 205 ? -10.446 -4.823 -3.031 1.00 94.81 205 PHE A O 1
ATOM 1681 N N . LEU A 1 206 ? -9.671 -4.261 -0.981 1.00 96.44 206 LEU A N 1
ATOM 1682 C CA . LEU A 1 206 ? -8.475 -3.558 -1.427 1.00 96.44 206 LEU A CA 1
ATOM 1683 C C . LEU A 1 206 ? -7.249 -4.099 -0.698 1.00 96.44 206 LEU A C 1
ATOM 1685 O O . LEU A 1 206 ? -7.167 -4.056 0.529 1.00 96.44 206 LEU A O 1
ATOM 1689 N N . ARG A 1 207 ? -6.264 -4.554 -1.468 1.00 95.19 207 ARG A N 1
ATOM 1690 C CA . ARG A 1 207 ? -4.898 -4.753 -0.997 1.00 95.19 207 ARG A CA 1
ATOM 1691 C C . ARG A 1 207 ? -3.978 -3.821 -1.767 1.00 95.19 207 ARG A C 1
ATOM 1693 O O . ARG A 1 207 ? -3.969 -3.854 -2.992 1.00 95.19 207 ARG A O 1
ATOM 1700 N N . PHE A 1 208 ? -3.200 -3.033 -1.042 1.00 94.50 208 PHE A N 1
ATOM 1701 C CA . PHE A 1 208 ? -2.170 -2.181 -1.608 1.00 94.50 208 PHE A CA 1
ATOM 1702 C C . PHE A 1 208 ? -0.870 -2.387 -0.834 1.00 94.50 208 PHE A C 1
ATOM 1704 O O . PHE A 1 208 ? -0.813 -2.164 0.376 1.00 94.50 208 PHE A O 1
ATOM 1711 N N . LYS A 1 209 ? 0.154 -2.875 -1.531 1.00 89.56 209 LYS A N 1
ATOM 1712 C CA . LYS A 1 209 ? 1.456 -3.205 -0.966 1.00 89.56 209 LYS A CA 1
ATOM 1713 C C . LYS A 1 209 ? 2.560 -2.525 -1.754 1.00 89.56 209 LYS A C 1
ATOM 1715 O O . LYS A 1 209 ? 2.639 -2.698 -2.971 1.00 89.56 209 LYS A O 1
ATOM 1720 N N . ILE A 1 210 ? 3.415 -1.817 -1.029 1.00 83.88 210 ILE A N 1
ATOM 1721 C CA . ILE A 1 210 ? 4.708 -1.343 -1.499 1.00 83.88 210 ILE A CA 1
ATOM 1722 C C . ILE A 1 210 ? 5.758 -2.054 -0.651 1.00 83.88 210 ILE A C 1
ATOM 1724 O O . ILE A 1 210 ? 6.013 -1.710 0.506 1.00 83.88 210 ILE A O 1
ATOM 1728 N N . GLY A 1 211 ? 6.284 -3.139 -1.209 1.00 74.19 211 GLY A N 1
ATOM 1729 C CA . GLY A 1 211 ? 7.181 -4.046 -0.509 1.00 74.19 211 GLY A CA 1
ATOM 1730 C C . GLY A 1 211 ? 8.556 -4.090 -1.166 1.00 74.19 211 GLY A C 1
ATOM 1731 O O . GLY A 1 211 ? 8.658 -3.941 -2.383 1.00 74.19 211 GLY A O 1
ATOM 1732 N N . PRO A 1 212 ? 9.628 -4.330 -0.397 1.00 62.97 212 PRO A N 1
ATOM 1733 C CA . PRO A 1 212 ? 10.928 -4.636 -0.980 1.00 62.97 212 PRO A CA 1
ATOM 1734 C C . PRO A 1 212 ? 10.847 -5.890 -1.883 1.00 62.97 212 PRO A C 1
ATOM 1736 O O . PRO A 1 212 ? 10.031 -6.788 -1.640 1.00 62.97 212 PRO A O 1
ATOM 1739 N N . PRO A 1 213 ? 11.697 -5.989 -2.919 1.00 58.44 213 PRO A N 1
ATOM 1740 C CA . PRO A 1 213 ? 11.643 -7.052 -3.914 1.00 58.44 213 PRO A CA 1
ATOM 1741 C C . PRO A 1 213 ? 11.978 -8.406 -3.291 1.00 58.44 213 PRO A C 1
ATOM 1743 O O . PRO A 1 213 ? 12.973 -8.501 -2.593 1.00 58.44 213 PRO A O 1
ATOM 1746 N N . ALA A 1 214 ? 11.184 -9.443 -3.579 1.00 48.72 214 ALA A N 1
ATOM 1747 C CA . ALA A 1 214 ? 11.232 -10.813 -3.033 1.00 48.72 214 ALA A CA 1
ATOM 1748 C C . ALA A 1 214 ? 12.584 -11.334 -2.492 1.00 48.72 214 ALA A C 1
ATOM 1750 O O . ALA A 1 214 ? 12.626 -11.903 -1.402 1.00 48.72 214 ALA A O 1
ATOM 1751 N N . ASP A 1 215 ? 13.669 -11.134 -3.243 1.00 49.38 215 ASP A N 1
ATOM 1752 C CA . ASP A 1 215 ? 15.014 -11.633 -2.941 1.00 49.38 215 ASP A CA 1
ATOM 1753 C C . ASP A 1 215 ? 15.803 -10.804 -1.917 1.00 49.38 215 ASP A C 1
ATOM 1755 O O . ASP A 1 215 ? 16.897 -11.205 -1.531 1.00 49.38 215 ASP A O 1
ATOM 1759 N N . TRP A 1 216 ? 15.252 -9.702 -1.399 1.00 48.62 216 TRP A N 1
ATOM 1760 C CA . TRP A 1 216 ? 15.949 -8.843 -0.436 1.00 48.62 216 TRP A CA 1
ATOM 1761 C C . TRP A 1 216 ? 16.386 -9.585 0.838 1.00 48.62 216 TRP A C 1
ATOM 1763 O O . TRP A 1 216 ? 17.425 -9.272 1.407 1.00 48.62 216 TRP A O 1
ATOM 1773 N N . ARG A 1 217 ? 15.619 -10.600 1.265 1.00 43.28 217 ARG A N 1
ATOM 1774 C CA . ARG A 1 217 ? 15.940 -11.448 2.434 1.00 43.28 217 ARG A CA 1
ATOM 1775 C C . ARG A 1 217 ? 16.929 -12.569 2.122 1.00 43.28 217 ARG A C 1
ATOM 1777 O O . ARG A 1 217 ? 17.453 -13.175 3.048 1.00 43.28 217 ARG A O 1
ATOM 1784 N N . ASN A 1 218 ? 17.128 -12.873 0.840 1.00 41.84 218 ASN A N 1
ATOM 1785 C CA . ASN A 1 218 ? 18.082 -13.874 0.364 1.00 41.84 218 ASN A CA 1
ATOM 1786 C C . ASN A 1 218 ? 19.467 -13.258 0.105 1.00 41.84 218 ASN A C 1
ATOM 1788 O O . ASN A 1 218 ? 20.396 -13.984 -0.250 1.00 41.84 218 ASN A O 1
ATOM 1792 N N . HIS A 1 219 ? 19.618 -11.938 0.256 1.00 43.19 219 HIS A N 1
ATOM 1793 C CA . HIS A 1 219 ? 20.926 -11.301 0.235 1.00 43.19 219 HIS A CA 1
ATOM 1794 C C . HIS A 1 219 ? 21.680 -11.614 1.528 1.00 43.19 219 HIS A C 1
ATOM 1796 O O . HIS A 1 219 ? 21.134 -11.523 2.626 1.00 43.19 219 HIS A O 1
ATOM 1802 N N . ASP A 1 220 ? 22.935 -12.025 1.358 1.00 41.38 220 ASP A N 1
ATOM 1803 C CA . ASP A 1 220 ? 23.874 -12.342 2.428 1.00 41.38 220 ASP A CA 1
ATOM 1804 C C . ASP A 1 220 ? 23.879 -11.220 3.488 1.00 41.38 220 ASP A C 1
ATOM 1806 O O . ASP A 1 220 ? 24.092 -10.055 3.131 1.00 41.38 220 ASP A O 1
ATOM 1810 N N . PRO A 1 221 ? 23.657 -11.524 4.779 1.00 43.25 221 PRO A N 1
ATOM 1811 C CA . PRO A 1 221 ? 23.781 -10.552 5.863 1.00 43.25 221 PRO A CA 1
ATOM 1812 C C . PRO A 1 221 ? 25.111 -9.783 5.846 1.00 43.25 221 PRO A C 1
ATOM 1814 O O . PRO A 1 221 ? 25.141 -8.614 6.229 1.00 43.25 221 PRO A O 1
ATOM 1817 N N . GLU A 1 222 ? 26.199 -10.386 5.351 1.00 40.41 222 GLU A N 1
ATOM 1818 C CA . GLU A 1 222 ? 27.488 -9.702 5.197 1.00 40.41 222 GLU A CA 1
ATOM 1819 C C . GLU A 1 222 ? 27.507 -8.691 4.033 1.00 40.41 222 GLU A C 1
ATOM 1821 O O . GLU A 1 222 ? 28.220 -7.691 4.113 1.00 40.41 222 GLU A O 1
ATOM 1826 N N . LEU A 1 223 ? 26.701 -8.889 2.979 1.00 39.28 223 LEU A N 1
ATOM 1827 C CA . LEU A 1 223 ? 26.491 -7.898 1.909 1.00 39.28 223 LEU A CA 1
ATOM 1828 C C . LEU A 1 223 ? 25.587 -6.747 2.367 1.00 39.28 223 LEU A C 1
ATOM 1830 O O . LEU A 1 223 ? 25.754 -5.630 1.897 1.00 39.28 223 LEU A O 1
ATOM 1834 N N . LEU A 1 224 ? 24.668 -6.996 3.304 1.00 41.00 224 LEU A N 1
ATOM 1835 C CA . LEU A 1 224 ? 23.850 -5.953 3.937 1.00 41.00 224 LEU A CA 1
ATOM 1836 C C . LEU A 1 224 ? 24.663 -5.076 4.908 1.00 41.00 224 LEU A C 1
ATOM 1838 O O . LEU A 1 224 ? 24.316 -3.915 5.124 1.00 41.00 224 LEU A O 1
ATOM 1842 N N . ALA A 1 225 ? 25.738 -5.626 5.484 1.00 41.03 225 ALA A N 1
ATOM 1843 C CA . ALA A 1 225 ? 26.634 -4.937 6.414 1.00 41.03 225 ALA A CA 1
ATOM 1844 C C . ALA A 1 225 ? 27.800 -4.203 5.726 1.00 41.03 225 ALA A C 1
ATOM 1846 O O . ALA A 1 225 ? 28.363 -3.272 6.300 1.00 41.03 225 ALA A O 1
ATOM 1847 N N . ARG A 1 226 ? 28.176 -4.612 4.507 1.00 42.66 226 ARG A N 1
ATOM 1848 C CA . ARG A 1 226 ? 29.134 -3.885 3.667 1.00 42.66 226 ARG A CA 1
ATOM 1849 C C . ARG A 1 226 ? 28.385 -2.781 2.926 1.00 42.66 226 ARG A C 1
ATOM 1851 O O . ARG A 1 226 ? 27.655 -3.070 1.990 1.00 42.66 226 ARG A O 1
ATOM 1858 N N . ASP A 1 227 ? 28.538 -1.559 3.426 1.00 41.50 227 ASP A N 1
ATOM 1859 C CA . ASP A 1 227 ? 28.198 -0.264 2.821 1.00 41.50 227 ASP A CA 1
ATOM 1860 C C . ASP A 1 227 ? 27.552 -0.306 1.415 1.00 41.50 227 ASP A C 1
ATOM 1862 O O . ASP A 1 227 ? 28.174 -0.750 0.454 1.00 41.50 227 ASP A O 1
ATOM 1866 N N . ASP A 1 228 ? 26.322 0.235 1.339 1.00 39.25 228 ASP A N 1
ATOM 1867 C CA . ASP A 1 228 ? 25.489 0.594 0.164 1.00 39.25 228 ASP A CA 1
ATOM 1868 C C . ASP A 1 228 ? 24.193 -0.214 -0.069 1.00 39.25 228 ASP A C 1
ATOM 1870 O O . ASP A 1 228 ? 23.288 0.286 -0.735 1.00 39.25 228 ASP A O 1
ATOM 1874 N N . VAL A 1 229 ? 23.983 -1.387 0.544 1.00 38.56 229 VAL A N 1
ATOM 1875 C CA . VAL A 1 229 ? 22.723 -2.151 0.333 1.00 38.56 229 VAL A CA 1
ATOM 1876 C C . VAL A 1 229 ? 21.565 -1.654 1.217 1.00 38.56 229 VAL A C 1
ATOM 1878 O O . VAL A 1 229 ? 20.411 -1.668 0.800 1.00 38.56 229 VAL A O 1
ATOM 1881 N N . ASN A 1 230 ? 21.841 -1.082 2.394 1.00 38.47 230 ASN A N 1
ATOM 1882 C CA . ASN A 1 230 ? 20.816 -0.337 3.147 1.00 38.47 230 ASN A CA 1
ATOM 1883 C C . ASN A 1 230 ? 20.517 1.057 2.551 1.00 38.47 230 ASN A C 1
ATOM 1885 O O . ASN A 1 230 ? 19.669 1.771 3.075 1.00 38.47 230 ASN A O 1
ATOM 1889 N N . ARG A 1 231 ? 21.191 1.440 1.455 1.00 44.84 231 ARG A N 1
ATOM 1890 C CA . ARG A 1 231 ? 20.909 2.646 0.658 1.00 44.84 231 ARG A CA 1
ATOM 1891 C C . ARG A 1 231 ? 20.164 2.337 -0.645 1.00 44.84 231 ARG A C 1
ATOM 1893 O O . ARG A 1 231 ? 20.149 3.179 -1.533 1.00 44.84 231 ARG A O 1
ATOM 1900 N N . ILE A 1 232 ? 19.551 1.153 -0.798 1.00 49.59 232 ILE A N 1
ATOM 1901 C CA . ILE A 1 232 ? 18.775 0.853 -2.022 1.00 49.59 232 ILE A CA 1
ATOM 1902 C C . ILE A 1 232 ? 17.680 1.911 -2.249 1.00 49.59 232 ILE A C 1
ATOM 1904 O O . ILE A 1 232 ? 17.370 2.225 -3.397 1.00 49.59 232 ILE A O 1
ATOM 1908 N N . TRP A 1 233 ? 17.125 2.479 -1.176 1.00 56.56 233 TRP A N 1
ATOM 1909 C CA . TRP A 1 233 ? 16.147 3.554 -1.262 1.00 56.56 233 TRP A CA 1
ATOM 1910 C C . TRP A 1 233 ? 16.529 4.680 -0.313 1.00 56.56 233 TRP A C 1
ATOM 1912 O O . TRP A 1 233 ? 16.613 4.482 0.901 1.00 56.56 233 TRP A O 1
ATOM 1922 N N . GLU A 1 234 ? 16.779 5.857 -0.878 1.00 63.31 234 GLU A N 1
ATOM 1923 C CA . GLU A 1 234 ? 16.851 7.073 -0.084 1.00 63.31 234 GLU A CA 1
ATOM 1924 C C . GLU A 1 234 ? 15.476 7.349 0.553 1.00 63.31 234 GLU A C 1
ATOM 1926 O O . GLU A 1 234 ? 14.441 7.028 -0.043 1.00 63.31 234 GLU A O 1
ATOM 1931 N N . PRO A 1 235 ? 15.447 7.933 1.761 1.00 71.94 235 PRO A N 1
ATOM 1932 C CA . PRO A 1 235 ? 14.218 8.413 2.375 1.00 71.94 235 PRO A CA 1
ATOM 1933 C C . PRO A 1 235 ? 13.432 9.308 1.419 1.00 71.94 235 PRO A C 1
ATOM 1935 O O . PRO A 1 235 ? 13.990 10.212 0.796 1.00 71.94 235 PRO A O 1
ATOM 1938 N N . ARG A 1 236 ? 12.122 9.079 1.331 1.00 79.69 236 ARG A N 1
ATOM 1939 C CA . ARG A 1 236 ? 11.240 9.879 0.477 1.00 79.69 236 ARG A CA 1
ATOM 1940 C C . ARG A 1 236 ? 11.107 11.290 0.998 1.00 79.69 236 ARG A C 1
ATOM 1942 O O . ARG A 1 236 ? 10.924 11.516 2.194 1.00 79.69 236 ARG A O 1
ATOM 1949 N N . SER A 1 237 ? 11.101 12.236 0.070 1.00 83.25 237 SER A N 1
ATOM 1950 C CA . SER A 1 237 ? 10.708 13.603 0.382 1.00 83.25 237 SER A CA 1
ATOM 1951 C C . SER A 1 237 ? 9.222 13.678 0.761 1.00 83.25 237 SER A C 1
ATOM 1953 O O . SER A 1 237 ? 8.395 12.877 0.315 1.00 83.25 237 SER A O 1
ATOM 1955 N N . GLU A 1 238 ? 8.842 14.701 1.531 1.00 85.56 238 GLU A N 1
ATOM 1956 C CA . GLU A 1 238 ? 7.428 14.963 1.834 1.00 85.56 238 GLU A CA 1
ATOM 1957 C C . GLU A 1 238 ? 6.578 15.144 0.564 1.00 85.56 238 GLU A C 1
ATOM 1959 O O . GLU A 1 238 ? 5.390 14.822 0.551 1.00 85.56 238 GLU A O 1
ATOM 1964 N N . GLU A 1 239 ? 7.161 15.688 -0.508 1.00 85.38 239 GLU A N 1
ATOM 1965 C CA . GLU A 1 239 ? 6.465 15.897 -1.777 1.00 85.38 239 GLU A CA 1
ATOM 1966 C C . GLU A 1 239 ? 6.176 14.579 -2.503 1.00 85.38 239 GLU A C 1
ATOM 1968 O O . GLU A 1 239 ? 5.059 14.377 -2.982 1.00 85.38 239 GLU A O 1
ATOM 1973 N N . GLU A 1 240 ? 7.114 13.632 -2.493 1.00 85.44 240 GLU A N 1
ATOM 1974 C CA . GLU A 1 240 ? 6.863 12.281 -3.001 1.00 85.44 240 GLU A CA 1
ATOM 1975 C C . GLU A 1 240 ? 5.780 11.557 -2.196 1.00 85.44 240 GLU A C 1
ATOM 1977 O O . GLU A 1 240 ? 4.884 10.938 -2.777 1.00 85.44 240 GLU A O 1
ATOM 1982 N N . LEU A 1 241 ? 5.811 11.671 -0.865 1.00 89.44 241 LEU A N 1
ATOM 1983 C CA . LEU A 1 241 ? 4.790 11.073 -0.004 1.00 89.44 241 LEU A CA 1
ATOM 1984 C C . LEU A 1 241 ? 3.400 11.669 -0.264 1.00 89.44 241 LEU A C 1
ATOM 1986 O O . LEU A 1 241 ? 2.416 10.933 -0.233 1.00 89.44 241 LEU A O 1
ATOM 1990 N N . LYS A 1 242 ? 3.294 12.963 -0.607 1.00 90.00 242 LYS A N 1
ATOM 1991 C CA . LYS A 1 242 ? 2.017 13.585 -1.015 1.00 90.00 242 LYS A CA 1
ATOM 1992 C C . LYS A 1 242 ? 1.431 12.953 -2.278 1.00 90.00 242 LYS A C 1
ATOM 1994 O O . LYS A 1 242 ? 0.207 12.857 -2.385 1.00 90.00 242 LYS A O 1
ATOM 1999 N N . HIS A 1 243 ? 2.260 12.517 -3.228 1.00 89.31 243 HIS A N 1
ATOM 2000 C CA . HIS A 1 243 ? 1.771 11.826 -4.426 1.00 89.31 243 HIS A CA 1
ATOM 2001 C C . HIS A 1 243 ? 1.148 10.471 -4.076 1.00 89.31 243 HIS A C 1
ATOM 2003 O O . HIS A 1 243 ? 0.036 10.172 -4.520 1.00 89.31 243 HIS A O 1
ATOM 2009 N N . LEU A 1 244 ? 1.819 9.692 -3.224 1.00 91.25 244 LEU A N 1
ATOM 2010 C CA . LEU A 1 244 ? 1.286 8.431 -2.715 1.00 91.25 244 LEU A CA 1
ATOM 2011 C C . LEU A 1 244 ? 0.025 8.644 -1.859 1.00 91.25 244 LEU A C 1
ATOM 2013 O O . LEU A 1 244 ? -0.960 7.925 -2.026 1.00 91.25 244 LEU A O 1
ATOM 2017 N N . ASP A 1 245 ? 0.024 9.652 -0.985 1.00 93.12 245 ASP A N 1
ATOM 2018 C CA . ASP A 1 245 ? -1.116 9.994 -0.131 1.00 93.12 245 ASP A CA 1
ATOM 2019 C C . ASP A 1 245 ? -2.361 10.348 -0.957 1.00 93.12 245 ASP A C 1
ATOM 2021 O O . ASP A 1 245 ? -3.438 9.796 -0.732 1.00 93.12 245 ASP A O 1
ATOM 2025 N N . GLY A 1 246 ? -2.206 11.204 -1.972 1.00 91.25 246 GLY A N 1
ATOM 2026 C CA . GLY A 1 246 ? -3.298 11.585 -2.869 1.00 91.25 246 GLY A CA 1
ATOM 2027 C C . GLY A 1 246 ? -3.829 10.416 -3.703 1.00 91.25 246 GLY A C 1
ATOM 2028 O O . GLY A 1 246 ? -5.032 10.338 -3.966 1.00 91.25 246 GLY A O 1
ATOM 2029 N N . PHE A 1 247 ? -2.954 9.484 -4.087 1.00 91.75 247 PHE A N 1
ATOM 2030 C CA . PHE A 1 247 ? -3.355 8.250 -4.754 1.00 91.75 247 PHE A CA 1
ATOM 2031 C C . PHE A 1 247 ? -4.196 7.365 -3.825 1.00 91.75 247 PHE A C 1
ATOM 2033 O O . PHE A 1 247 ? -5.314 6.985 -4.179 1.00 91.75 247 PHE A O 1
ATOM 2040 N N . LEU A 1 248 ? -3.714 7.109 -2.605 1.00 93.81 248 LEU A N 1
ATOM 2041 C CA . LEU A 1 248 ? -4.442 6.343 -1.591 1.00 93.81 248 LEU A CA 1
ATOM 2042 C C . LEU A 1 248 ? -5.774 6.997 -1.216 1.00 93.81 248 LEU A C 1
ATOM 2044 O O . LEU A 1 248 ? -6.760 6.282 -1.039 1.00 93.81 248 LEU A O 1
ATOM 2048 N N . ASP A 1 249 ? -5.846 8.332 -1.148 1.00 93.44 249 ASP A N 1
ATOM 2049 C CA . ASP A 1 249 ? -7.103 9.040 -0.886 1.00 93.44 249 ASP A CA 1
ATOM 2050 C C . ASP A 1 249 ? -8.186 8.669 -1.898 1.00 93.44 249 ASP A C 1
ATOM 2052 O O . ASP A 1 249 ? -9.335 8.478 -1.502 1.00 93.44 249 ASP A O 1
ATOM 2056 N N . ALA A 1 250 ? -7.813 8.549 -3.178 1.00 92.50 250 ALA A N 1
ATOM 2057 C CA . ALA A 1 250 ? -8.718 8.165 -4.254 1.00 92.50 250 ALA A CA 1
ATOM 2058 C C . ALA A 1 250 ? -9.105 6.680 -4.185 1.00 92.50 250 ALA A C 1
ATOM 2060 O O . ALA A 1 250 ? -10.281 6.358 -4.341 1.00 92.50 250 ALA A O 1
ATOM 2061 N N . LEU A 1 251 ? -8.149 5.779 -3.915 1.00 93.81 251 LEU A N 1
ATOM 2062 C CA . LEU A 1 251 ? -8.427 4.337 -3.809 1.00 93.81 251 LEU A CA 1
ATOM 2063 C C . LEU A 1 251 ? -9.354 4.001 -2.632 1.00 93.81 251 LEU A C 1
ATOM 2065 O O . LEU A 1 251 ? -10.166 3.080 -2.715 1.00 93.81 251 LEU A O 1
ATOM 2069 N N . LEU A 1 252 ? -9.214 4.740 -1.530 1.00 93.56 252 LEU A N 1
ATOM 2070 C CA . LEU A 1 252 ? -9.979 4.556 -0.297 1.00 93.56 252 LEU A CA 1
ATOM 2071 C C . LEU A 1 252 ? -11.318 5.314 -0.303 1.00 93.56 252 LEU A C 1
ATOM 2073 O O . LEU A 1 252 ? -12.062 5.255 0.676 1.00 93.56 252 LEU A O 1
ATOM 2077 N N . ASP A 1 253 ? -11.644 6.056 -1.365 1.00 91.81 253 ASP A N 1
ATOM 2078 C CA . ASP A 1 253 ? -12.886 6.833 -1.491 1.00 91.81 253 ASP A CA 1
ATOM 2079 C C . ASP A 1 253 ? -14.063 5.942 -1.924 1.00 91.81 253 ASP A C 1
ATOM 2081 O O . ASP A 1 253 ? -14.652 6.092 -2.993 1.00 91.81 253 ASP A O 1
ATOM 2085 N N . THR A 1 254 ? -14.384 4.946 -1.100 1.00 92.12 254 THR A N 1
ATOM 2086 C CA . THR A 1 254 ? -15.454 3.989 -1.379 1.00 92.12 254 THR A CA 1
ATOM 2087 C C . THR A 1 254 ? -16.193 3.596 -0.108 1.00 92.12 254 THR A C 1
ATOM 2089 O O . THR A 1 254 ? -15.598 3.452 0.960 1.00 92.12 254 THR A O 1
ATOM 2092 N N . LYS A 1 255 ? -17.511 3.405 -0.229 1.00 92.56 255 LYS A N 1
ATOM 2093 C CA . LYS A 1 255 ? -18.367 2.962 0.883 1.00 92.56 255 LYS A CA 1
ATOM 2094 C C . LYS A 1 255 ? -18.527 1.451 0.969 1.00 92.56 255 LYS A C 1
ATOM 2096 O O . LYS A 1 255 ? -19.085 0.943 1.935 1.00 92.56 255 LYS A O 1
ATOM 2101 N N . SER A 1 256 ? -18.070 0.743 -0.058 1.00 94.31 256 SER A N 1
ATOM 2102 C CA . SER A 1 256 ? -18.269 -0.699 -0.203 1.00 94.31 256 SER A CA 1
ATOM 2103 C C . SER A 1 256 ? -17.174 -1.516 0.482 1.00 94.31 256 SER A C 1
ATOM 2105 O O . SER A 1 256 ? -17.333 -2.726 0.641 1.00 94.31 256 SER A O 1
ATOM 2107 N N . LEU A 1 257 ? -16.076 -0.873 0.897 1.00 92.62 257 LEU A N 1
ATOM 2108 C CA . LEU A 1 257 ? -14.904 -1.549 1.439 1.00 92.62 257 LEU A CA 1
ATOM 2109 C C . LEU A 1 257 ? -15.217 -2.197 2.786 1.00 92.62 257 LEU A C 1
ATOM 2111 O O . LEU A 1 257 ? -15.583 -1.510 3.739 1.00 92.62 257 LEU A O 1
ATOM 2115 N N . ASN A 1 258 ? -15.038 -3.515 2.849 1.00 90.56 258 ASN A N 1
ATOM 2116 C CA . ASN A 1 258 ? -15.145 -4.312 4.069 1.00 90.56 258 ASN A CA 1
ATOM 2117 C C . ASN A 1 258 ? -13.843 -5.071 4.384 1.00 90.56 258 ASN A C 1
ATOM 2119 O O . ASN A 1 258 ? -13.709 -5.622 5.472 1.00 90.56 258 ASN A O 1
ATOM 2123 N N . GLN A 1 259 ? -12.863 -5.078 3.473 1.00 92.00 259 GLN A N 1
ATOM 2124 C CA . GLN A 1 259 ? -11.535 -5.632 3.710 1.00 92.00 259 GLN A CA 1
ATOM 2125 C C . GLN A 1 259 ? -10.446 -4.733 3.120 1.00 92.00 259 GLN A C 1
ATOM 2127 O O . GLN A 1 259 ? -10.375 -4.538 1.905 1.00 92.00 259 GLN A O 1
ATOM 2132 N N . LEU A 1 260 ? -9.553 -4.257 3.988 1.00 93.88 260 LEU A N 1
ATOM 2133 C CA . LEU A 1 260 ? -8.424 -3.405 3.639 1.00 93.88 260 LEU A CA 1
ATOM 2134 C C . LEU A 1 260 ? -7.108 -4.045 4.087 1.00 93.88 260 LEU A C 1
ATOM 2136 O O . LEU A 1 260 ? -6.939 -4.431 5.243 1.00 93.88 260 LEU A O 1
ATOM 2140 N N . THR A 1 261 ? -6.157 -4.142 3.165 1.00 94.75 261 THR A N 1
ATOM 2141 C CA . THR A 1 261 ? -4.773 -4.512 3.455 1.00 94.75 261 THR A CA 1
ATOM 2142 C C . THR A 1 261 ? -3.833 -3.422 2.964 1.00 94.75 261 THR A C 1
ATOM 2144 O O . THR A 1 261 ? -3.808 -3.152 1.764 1.00 94.75 261 THR A O 1
ATOM 2147 N N . LEU A 1 262 ? -3.046 -2.844 3.868 1.00 95.56 262 LEU A N 1
ATOM 2148 C CA . LEU A 1 262 ? -1.992 -1.880 3.547 1.00 95.56 262 LEU A CA 1
ATOM 2149 C C . LEU A 1 262 ? -0.647 -2.428 4.024 1.00 95.56 262 LEU A C 1
ATOM 2151 O O . LEU A 1 262 ? -0.536 -2.884 5.160 1.00 95.56 262 LEU A O 1
ATOM 2155 N N . ASP A 1 263 ? 0.356 -2.402 3.154 1.00 92.19 263 ASP A N 1
ATOM 2156 C CA . ASP A 1 263 ? 1.720 -2.829 3.472 1.00 92.19 263 ASP A CA 1
ATOM 2157 C C . ASP A 1 263 ? 2.712 -1.797 2.931 1.00 92.19 263 ASP A C 1
ATOM 2159 O O . ASP A 1 263 ? 2.803 -1.619 1.716 1.00 92.19 263 ASP A O 1
ATOM 2163 N N . PHE A 1 264 ? 3.429 -1.115 3.823 1.00 91.00 264 PHE A N 1
ATOM 2164 C CA . PHE A 1 264 ? 4.423 -0.092 3.480 1.00 91.00 264 PHE A CA 1
ATOM 2165 C C . PHE A 1 264 ? 5.818 -0.468 3.979 1.00 91.00 264 PHE A C 1
ATOM 2167 O O . PHE A 1 264 ? 6.595 0.386 4.404 1.00 91.00 264 PHE A O 1
ATOM 2174 N N . THR A 1 265 ? 6.144 -1.765 3.935 1.00 84.56 265 THR A N 1
ATOM 2175 C CA . THR A 1 265 ? 7.431 -2.287 4.417 1.00 84.56 265 THR A CA 1
ATOM 2176 C C . THR A 1 265 ? 8.619 -1.544 3.804 1.00 84.56 265 THR A C 1
ATOM 2178 O O . THR A 1 265 ? 9.594 -1.294 4.507 1.00 84.56 265 THR A O 1
ATOM 2181 N N . SER A 1 266 ? 8.545 -1.139 2.529 1.00 79.75 266 SER A N 1
ATOM 2182 C CA . SER A 1 266 ? 9.625 -0.362 1.909 1.00 79.75 266 SER A CA 1
ATOM 2183 C C . SER A 1 266 ? 9.854 0.994 2.584 1.00 79.75 266 SER A C 1
ATOM 2185 O O . SER A 1 266 ? 11.000 1.327 2.858 1.00 79.75 266 SER A O 1
ATOM 2187 N N . LEU A 1 267 ? 8.786 1.733 2.911 1.00 83.88 267 LEU A N 1
ATOM 2188 C CA . LEU A 1 267 ? 8.878 3.059 3.540 1.00 83.88 267 LEU A CA 1
ATOM 2189 C C . LEU A 1 267 ? 9.474 2.969 4.954 1.00 83.88 267 LEU A C 1
ATOM 2191 O O . LEU A 1 267 ? 10.281 3.799 5.364 1.00 83.88 267 LEU A O 1
ATOM 2195 N N . MET A 1 268 ? 9.131 1.916 5.701 1.00 80.75 268 MET A N 1
ATOM 2196 C CA . MET A 1 268 ? 9.758 1.656 7.001 1.00 80.75 268 MET A CA 1
ATOM 2197 C C . MET A 1 268 ? 11.266 1.380 6.868 1.00 80.75 268 MET A C 1
ATOM 2199 O O . MET A 1 268 ? 12.046 1.824 7.705 1.00 80.75 268 MET A O 1
ATOM 2203 N N . HIS A 1 269 ? 11.701 0.644 5.840 1.00 72.94 269 HIS A N 1
ATOM 2204 C CA . HIS A 1 269 ? 13.131 0.390 5.630 1.00 72.94 269 HIS A CA 1
ATOM 2205 C C . HIS A 1 269 ? 13.894 1.635 5.163 1.00 72.94 269 HIS A C 1
ATOM 2207 O O . HIS A 1 269 ? 15.014 1.844 5.623 1.00 72.94 269 HIS A O 1
ATOM 2213 N N . GLU A 1 270 ? 13.282 2.477 4.325 1.00 70.25 270 GLU A N 1
ATOM 2214 C CA . GLU A 1 270 ? 13.833 3.774 3.895 1.00 70.25 270 GLU A CA 1
ATOM 2215 C C . GLU A 1 270 ? 14.189 4.678 5.091 1.00 70.25 270 GLU A C 1
ATOM 2217 O O . GLU A 1 270 ? 15.164 5.422 5.054 1.00 70.25 270 GLU A O 1
ATOM 2222 N N . THR A 1 271 ? 13.442 4.584 6.191 1.00 65.31 271 THR A N 1
ATOM 2223 C CA . THR A 1 271 ? 13.587 5.463 7.364 1.00 65.31 271 THR A CA 1
ATOM 2224 C C . THR A 1 271 ? 14.411 4.870 8.511 1.00 65.31 271 THR A C 1
ATOM 2226 O O . THR A 1 271 ? 14.718 5.577 9.471 1.00 65.31 271 THR A O 1
ATOM 2229 N N . TYR A 1 272 ? 14.840 3.605 8.407 1.00 59.72 272 TYR A N 1
ATOM 2230 C CA . TYR A 1 272 ? 15.470 2.854 9.504 1.00 59.72 272 TYR A CA 1
ATOM 2231 C C . TYR A 1 272 ? 16.799 3.450 10.003 1.00 59.72 272 TYR A C 1
ATOM 2233 O O . TYR A 1 272 ? 17.194 3.194 11.138 1.00 59.72 272 TYR A O 1
ATOM 2241 N N . LEU A 1 273 ? 17.507 4.222 9.170 1.00 54.09 273 LEU A N 1
ATOM 2242 C CA . LEU A 1 273 ? 18.873 4.659 9.470 1.00 54.09 273 LEU A CA 1
ATOM 2243 C C . LEU A 1 273 ? 19.013 6.096 9.985 1.00 54.09 273 LEU A C 1
ATOM 2245 O O . LEU A 1 273 ? 20.019 6.359 10.630 1.00 54.09 273 LEU A O 1
ATOM 2249 N N . ASN A 1 274 ? 18.076 7.018 9.722 1.00 49.19 274 ASN A N 1
ATOM 2250 C CA . ASN A 1 274 ? 18.318 8.455 9.973 1.00 49.19 274 ASN A CA 1
ATOM 2251 C C . ASN A 1 274 ? 17.076 9.315 10.288 1.00 49.19 274 ASN A C 1
ATOM 2253 O O . ASN A 1 274 ? 17.197 10.538 10.318 1.00 49.19 274 ASN A O 1
ATOM 2257 N N . PHE A 1 275 ? 15.898 8.728 10.517 1.00 52.75 275 PHE A N 1
ATOM 2258 C CA . PHE A 1 275 ? 14.651 9.495 10.642 1.00 52.75 275 PHE A CA 1
ATOM 2259 C C . PHE A 1 275 ? 13.843 9.137 11.890 1.00 52.75 275 PHE A C 1
ATOM 2261 O O . PHE A 1 275 ? 14.006 8.069 12.486 1.00 52.75 275 PHE A O 1
ATOM 2268 N N . SER A 1 276 ? 13.004 10.079 12.316 1.00 62.25 276 SER A N 1
ATOM 2269 C CA . SER A 1 276 ? 12.119 9.922 13.458 1.00 62.25 276 SER A CA 1
ATOM 2270 C C . SER A 1 276 ? 10.992 8.943 13.119 1.00 62.25 276 SER A C 1
ATOM 2272 O O . SER A 1 276 ? 10.510 8.820 11.992 1.00 62.25 276 SER A O 1
ATOM 2274 N N . VAL A 1 277 ? 10.569 8.202 14.138 1.00 65.06 277 VAL A N 1
ATOM 2275 C CA . VAL A 1 277 ? 9.363 7.375 14.098 1.00 65.06 277 VAL A CA 1
ATOM 2276 C C . VAL A 1 277 ? 8.195 8.225 13.580 1.00 65.06 277 VAL A C 1
ATOM 2278 O O . VAL A 1 277 ? 7.825 9.206 14.217 1.00 65.06 277 VAL A O 1
ATOM 2281 N N . GLY A 1 278 ? 7.596 7.829 12.452 1.00 67.62 278 GLY A N 1
ATOM 2282 C CA . GLY A 1 278 ? 6.384 8.467 11.925 1.00 67.62 278 GLY A CA 1
ATOM 2283 C C . GLY A 1 278 ? 6.579 9.360 10.699 1.00 67.62 278 GLY A C 1
ATOM 2284 O O . GLY A 1 278 ? 5.581 9.821 10.144 1.00 67.62 278 GLY A O 1
ATOM 2285 N N . ASP A 1 279 ? 7.811 9.546 10.222 1.00 78.31 279 ASP A N 1
ATOM 2286 C CA . ASP A 1 279 ? 8.125 10.494 9.138 1.00 78.31 279 ASP A CA 1
ATOM 2287 C C . ASP A 1 279 ? 7.489 10.142 7.777 1.00 78.31 279 ASP A C 1
ATOM 2289 O O . ASP A 1 279 ? 7.302 11.010 6.930 1.00 78.31 279 ASP A O 1
ATOM 2293 N N . TRP A 1 280 ? 7.059 8.890 7.580 1.00 86.56 280 TRP A N 1
ATOM 2294 C CA . TRP A 1 280 ? 6.330 8.441 6.385 1.00 86.56 280 TRP A CA 1
ATOM 2295 C C . TRP A 1 280 ? 4.808 8.354 6.588 1.00 86.56 280 TRP A C 1
ATOM 2297 O O . TRP A 1 280 ? 4.117 7.585 5.914 1.00 86.56 280 TRP A O 1
ATOM 2307 N N . TYR A 1 281 ? 4.258 9.103 7.548 1.00 90.75 281 TYR A N 1
ATOM 2308 C CA . TYR A 1 281 ? 2.815 9.157 7.779 1.00 90.75 281 TYR A CA 1
ATOM 2309 C C . TYR A 1 281 ? 2.053 9.698 6.561 1.00 90.75 281 TYR A C 1
ATOM 2311 O O . TYR A 1 281 ? 2.337 10.783 6.058 1.00 90.75 281 TYR A O 1
ATOM 2319 N N . LEU A 1 282 ? 1.032 8.949 6.133 1.00 93.06 282 LEU A N 1
ATOM 2320 C CA . LEU A 1 282 ? 0.151 9.283 5.013 1.00 93.06 282 LEU A CA 1
ATOM 2321 C C . LEU A 1 282 ? -1.243 9.648 5.559 1.00 93.06 282 LEU A C 1
ATOM 2323 O O . LEU A 1 282 ? -2.015 8.746 5.897 1.00 93.06 282 LEU A O 1
ATOM 2327 N N . PRO A 1 283 ? -1.599 10.941 5.688 1.00 92.56 283 PRO A N 1
ATOM 2328 C CA . PRO A 1 283 ? -2.841 11.369 6.338 1.00 92.56 283 PRO A CA 1
ATOM 2329 C C . PRO A 1 283 ? -4.126 10.749 5.771 1.00 92.56 283 PRO A C 1
ATOM 2331 O O . PRO A 1 283 ? -5.112 10.581 6.496 1.00 92.56 283 PRO A O 1
ATOM 2334 N N . SER A 1 284 ? -4.140 10.408 4.484 1.00 92.44 284 SER A N 1
ATOM 2335 C CA . SER A 1 284 ? -5.314 9.899 3.775 1.00 92.44 284 SER A CA 1
ATOM 2336 C C . SER A 1 284 ? -5.748 8.504 4.224 1.00 92.44 284 SER A C 1
ATOM 2338 O O . SER A 1 284 ? -6.929 8.163 4.056 1.00 92.44 284 SER A O 1
ATOM 2340 N N . ILE A 1 285 ? -4.850 7.729 4.847 1.00 92.31 285 ILE A N 1
ATOM 2341 C CA . ILE A 1 285 ? -5.162 6.402 5.404 1.00 92.31 285 ILE A CA 1
ATOM 2342 C C . ILE A 1 285 ? -5.871 6.477 6.760 1.00 92.31 285 ILE A C 1
ATOM 2344 O O . ILE A 1 285 ? -6.440 5.481 7.178 1.00 92.31 285 ILE A O 1
ATOM 2348 N N . MET A 1 286 ? -5.859 7.640 7.425 1.00 92.81 286 MET A N 1
ATOM 2349 C CA . MET A 1 286 ? -6.556 7.905 8.698 1.00 92.81 286 MET A CA 1
ATOM 2350 C C . MET A 1 286 ? -7.682 8.936 8.539 1.00 92.81 286 MET A C 1
ATOM 2352 O O . MET A 1 286 ? -8.181 9.505 9.510 1.00 92.81 286 MET A O 1
ATOM 2356 N N . LYS A 1 287 ? -8.094 9.218 7.300 1.00 92.12 287 LYS A N 1
ATOM 2357 C CA . LYS A 1 287 ? -9.199 10.134 7.009 1.00 92.12 287 LYS A CA 1
ATOM 2358 C C . LYS A 1 287 ? -10.542 9.499 7.412 1.00 92.12 287 LYS A C 1
ATOM 2360 O O . LYS A 1 287 ? -10.764 8.337 7.069 1.00 92.12 287 LYS A O 1
ATOM 2365 N N . PRO A 1 288 ? -11.463 10.239 8.057 1.00 90.69 288 PRO A N 1
ATOM 2366 C CA . PRO A 1 288 ? -12.804 9.742 8.370 1.00 90.69 288 PRO A CA 1
ATOM 2367 C C . PRO A 1 288 ? -13.551 9.282 7.115 1.00 90.69 288 PRO A C 1
ATOM 2369 O O . PRO A 1 288 ? -13.652 10.039 6.143 1.00 90.69 288 PRO A O 1
ATOM 2372 N N . ARG A 1 289 ? -14.074 8.051 7.123 1.00 88.12 289 ARG A N 1
ATOM 2373 C CA . ARG A 1 289 ? -14.740 7.426 5.968 1.00 88.12 289 ARG A CA 1
ATOM 2374 C C . ARG A 1 289 ? -15.929 6.570 6.407 1.00 88.12 289 ARG A C 1
ATOM 2376 O O . ARG A 1 289 ? -16.011 6.106 7.539 1.00 88.12 289 ARG A O 1
ATOM 2383 N N . GLN A 1 290 ? -16.876 6.375 5.492 1.00 87.88 290 GLN A N 1
ATOM 2384 C CA . GLN A 1 290 ? -18.030 5.500 5.706 1.00 87.88 290 GLN A CA 1
ATOM 2385 C C . GLN A 1 290 ? -17.718 4.115 5.147 1.00 87.88 290 GLN A C 1
ATOM 2387 O O . GLN A 1 290 ? -17.854 3.911 3.949 1.00 87.88 290 GLN A O 1
ATOM 2392 N N . TRP A 1 291 ? -17.304 3.180 5.997 1.00 88.25 291 TRP A N 1
ATOM 2393 C CA . TRP A 1 291 ? -16.980 1.811 5.585 1.00 88.25 291 TRP A CA 1
ATOM 2394 C C . TRP A 1 291 ? -18.199 0.896 5.534 1.00 88.25 291 TRP A C 1
ATOM 2396 O O . TRP A 1 291 ? -19.150 1.071 6.305 1.00 88.25 291 TRP A O 1
ATOM 2406 N N . ALA A 1 292 ? -18.124 -0.143 4.701 1.00 85.06 292 ALA A N 1
ATOM 2407 C CA . ALA A 1 292 ? -19.016 -1.283 4.842 1.00 85.06 292 ALA A CA 1
ATOM 2408 C C . ALA A 1 292 ? -18.654 -2.055 6.120 1.00 85.06 292 ALA A C 1
ATOM 2410 O O . ALA A 1 292 ? -17.509 -2.043 6.579 1.00 85.06 292 ALA A O 1
ATOM 2411 N N . ARG A 1 293 ? -19.650 -2.709 6.726 1.00 80.81 293 ARG A N 1
ATOM 2412 C CA . ARG A 1 293 ? -19.495 -3.399 8.011 1.00 80.81 293 ARG A CA 1
ATOM 2413 C C . ARG A 1 293 ? -19.779 -4.897 7.897 1.00 80.81 293 ARG A C 1
ATOM 2415 O O . ARG A 1 293 ? -20.725 -5.259 7.196 1.00 80.81 293 ARG A O 1
ATOM 2422 N N . PRO A 1 294 ? -19.021 -5.742 8.619 1.00 73.69 294 PRO A N 1
ATOM 2423 C CA . PRO A 1 294 ? -17.839 -5.396 9.425 1.00 73.69 294 PRO A CA 1
ATOM 2424 C C . PRO A 1 294 ? -16.617 -5.040 8.553 1.00 73.69 294 PRO A C 1
ATOM 2426 O O . PRO A 1 294 ? -16.515 -5.508 7.422 1.00 73.69 294 PRO A O 1
ATOM 2429 N N . LEU A 1 295 ? -15.701 -4.214 9.077 1.00 83.25 295 LEU A N 1
ATOM 2430 C CA . LEU A 1 295 ? -14.448 -3.851 8.398 1.00 83.25 295 LEU A CA 1
ATOM 2431 C C . LEU A 1 295 ? -13.294 -4.718 8.916 1.00 83.25 295 LEU A C 1
ATOM 2433 O O . LEU A 1 295 ? -13.048 -4.775 10.119 1.00 83.25 295 LEU A O 1
ATOM 2437 N N . LEU A 1 296 ? -12.574 -5.369 8.008 1.00 87.50 296 LEU A N 1
ATOM 2438 C CA . LEU A 1 296 ? -11.386 -6.166 8.289 1.00 87.50 296 LEU A CA 1
ATOM 2439 C C . LEU A 1 296 ? -10.127 -5.386 7.895 1.00 87.50 296 LEU A C 1
ATOM 2441 O O . LEU A 1 296 ? -9.941 -5.076 6.716 1.00 87.50 296 LEU A O 1
ATOM 2445 N N . LEU A 1 297 ? -9.248 -5.123 8.862 1.00 89.31 297 LEU A N 1
ATOM 2446 C CA . LEU A 1 297 ? -7.990 -4.403 8.653 1.00 89.31 297 LEU A CA 1
ATOM 2447 C C . LEU A 1 297 ? -6.778 -5.328 8.800 1.00 89.31 297 LEU A C 1
ATOM 2449 O O . LEU A 1 297 ? -6.672 -6.087 9.767 1.00 89.31 297 LEU A O 1
ATOM 2453 N N . LEU A 1 298 ? -5.863 -5.243 7.833 1.00 91.00 298 LEU A N 1
ATOM 2454 C CA . LEU A 1 298 ? -4.542 -5.867 7.868 1.00 91.00 298 LEU A CA 1
ATOM 2455 C C . LEU A 1 298 ? -3.497 -4.812 7.513 1.00 91.00 298 LEU A C 1
ATOM 2457 O O . LEU A 1 298 ? -3.377 -4.433 6.348 1.00 91.00 298 LEU A O 1
ATOM 2461 N N . PHE A 1 299 ? -2.752 -4.334 8.499 1.00 92.94 299 PHE A N 1
ATOM 2462 C CA . PHE A 1 299 ? -1.743 -3.302 8.313 1.00 92.94 299 PHE A CA 1
ATOM 2463 C C . PHE A 1 299 ? -0.352 -3.852 8.603 1.00 92.94 299 PHE A C 1
ATOM 2465 O O . PHE A 1 299 ? -0.131 -4.548 9.594 1.00 92.94 299 PHE A O 1
ATOM 2472 N N . HIS A 1 300 ? 0.592 -3.517 7.729 1.00 90.56 300 HIS A N 1
ATOM 2473 C CA . HIS A 1 300 ? 1.995 -3.864 7.877 1.00 90.56 300 HIS A CA 1
ATOM 2474 C C . HIS A 1 300 ? 2.874 -2.645 7.580 1.00 90.56 300 HIS A C 1
ATOM 2476 O O . HIS A 1 300 ? 2.749 -2.047 6.513 1.00 90.56 300 HIS A O 1
ATOM 2482 N N . ALA A 1 301 ? 3.748 -2.266 8.516 1.00 90.12 301 ALA A N 1
ATOM 2483 C CA . ALA A 1 301 ? 4.650 -1.117 8.372 1.00 90.12 301 ALA A CA 1
ATOM 2484 C C . ALA A 1 301 ? 3.923 0.226 8.130 1.00 90.12 301 ALA A C 1
ATOM 2486 O O . ALA A 1 301 ? 4.438 1.133 7.475 1.00 90.12 301 ALA A O 1
ATOM 2487 N N . VAL A 1 302 ? 2.702 0.355 8.658 1.00 92.38 302 VAL A N 1
ATOM 2488 C CA . VAL A 1 302 ? 1.848 1.540 8.501 1.00 92.38 302 VAL A CA 1
ATOM 2489 C C . VAL A 1 302 ? 2.027 2.495 9.684 1.00 92.38 302 VAL A C 1
ATOM 2491 O O . VAL A 1 302 ? 2.020 2.064 10.837 1.00 92.38 302 VAL A O 1
ATOM 2494 N N . CYS A 1 303 ? 2.123 3.795 9.398 1.00 93.00 303 CYS A N 1
ATOM 2495 C CA . CYS A 1 303 ? 2.057 4.861 10.399 1.00 93.00 303 CYS A CA 1
ATOM 2496 C C . CYS A 1 303 ? 0.604 5.222 10.723 1.00 93.00 303 CYS A C 1
ATOM 2498 O O . CYS A 1 303 ? -0.167 5.523 9.813 1.00 93.00 303 CYS A O 1
ATOM 2500 N N . ILE A 1 304 ? 0.231 5.237 11.999 1.00 93.31 304 ILE A N 1
ATOM 2501 C CA . ILE A 1 304 ? -1.132 5.547 12.443 1.00 93.31 304 ILE A CA 1
ATOM 2502 C C . ILE A 1 304 ? -1.183 6.805 13.315 1.00 93.31 304 ILE A C 1
ATOM 2504 O O . ILE A 1 304 ? -0.176 7.239 13.872 1.00 93.31 304 ILE A O 1
ATOM 2508 N N . ASP A 1 305 ? -2.378 7.384 13.403 1.00 94.50 305 ASP A N 1
ATOM 2509 C CA . ASP A 1 305 ? -2.702 8.558 14.215 1.00 94.50 305 ASP A CA 1
ATOM 2510 C C . ASP A 1 305 ? -3.870 8.175 15.131 1.00 94.50 305 ASP A C 1
ATOM 2512 O O . ASP A 1 305 ? -5.011 8.049 14.666 1.00 94.50 305 ASP A O 1
ATOM 2516 N N . SER A 1 306 ? -3.585 7.921 16.412 1.00 94.12 306 SER A N 1
ATOM 2517 C CA . SER A 1 306 ? -4.594 7.449 17.374 1.00 94.12 306 SER A CA 1
ATOM 2518 C C . SER A 1 306 ? -5.738 8.451 17.529 1.00 94.12 306 SER A C 1
ATOM 2520 O O . SER A 1 306 ? -6.900 8.048 17.610 1.00 94.12 306 SER A O 1
ATOM 2522 N N . THR A 1 307 ? -5.438 9.751 17.444 1.00 93.62 307 THR A N 1
ATOM 2523 C CA . THR A 1 307 ? -6.419 10.839 17.590 1.00 93.62 307 THR A CA 1
ATOM 2524 C C . THR A 1 307 ? -7.487 10.808 16.496 1.00 93.62 307 THR A C 1
ATOM 2526 O O . THR A 1 307 ? -8.614 11.270 16.686 1.00 93.62 307 THR A O 1
ATOM 2529 N N . ARG A 1 308 ? -7.156 10.224 15.338 1.00 94.25 308 ARG A N 1
ATOM 2530 C CA . ARG A 1 308 ? -8.067 10.063 14.199 1.00 94.25 308 ARG A CA 1
ATOM 2531 C C . ARG A 1 308 ? -8.653 8.670 14.094 1.00 94.25 308 ARG A C 1
ATOM 2533 O O . ARG A 1 308 ? -9.669 8.521 13.413 1.00 94.25 308 ARG A O 1
ATOM 2540 N N . LEU A 1 309 ? -8.077 7.679 14.769 1.00 91.00 309 LEU A N 1
ATOM 2541 C CA . LEU A 1 309 ? -8.440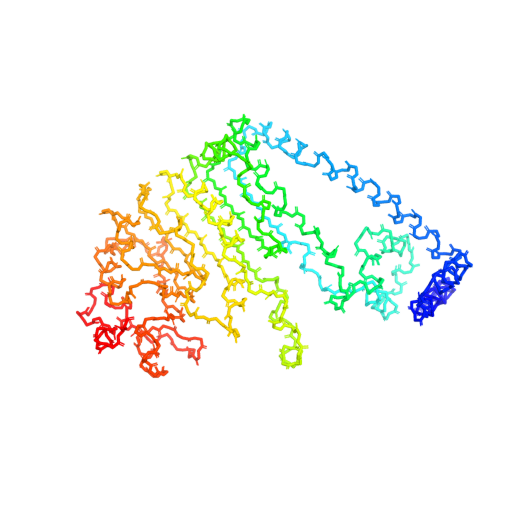 6.273 14.629 1.00 91.00 309 LEU A CA 1
ATOM 2542 C C . LEU A 1 309 ? -9.943 6.045 14.841 1.00 91.00 309 LEU A C 1
ATOM 2544 O O . LEU A 1 309 ? -10.585 5.448 13.983 1.00 91.00 309 LEU A O 1
ATOM 2548 N N . ASN A 1 310 ? -10.541 6.600 15.901 1.00 90.56 310 ASN A N 1
ATOM 2549 C CA . ASN A 1 310 ? -11.981 6.446 16.151 1.00 90.56 310 ASN A CA 1
ATOM 2550 C C . ASN A 1 310 ? -12.840 7.007 15.002 1.00 90.56 310 ASN A C 1
ATOM 2552 O O . ASN A 1 310 ? -13.775 6.359 14.540 1.00 90.56 310 ASN A O 1
ATOM 2556 N N . SER A 1 311 ? -12.486 8.188 14.487 1.00 90.56 311 SER A N 1
ATOM 2557 C CA . SER A 1 311 ? -13.201 8.826 13.372 1.00 90.56 311 SER A CA 1
ATOM 2558 C C . SER A 1 311 ? -12.975 8.130 12.024 1.00 90.56 311 SER A C 1
ATOM 2560 O O . SER A 1 311 ? -13.884 8.084 11.196 1.00 90.56 311 SER A O 1
ATOM 2562 N N . PHE A 1 312 ? -11.779 7.568 11.812 1.00 89.62 312 PHE A N 1
ATOM 2563 C CA . PHE A 1 312 ? -11.458 6.714 10.675 1.00 89.62 312 PHE A CA 1
ATOM 2564 C C . PHE A 1 312 ? -12.335 5.473 10.704 1.00 89.62 312 PHE A C 1
ATOM 2566 O O . PHE A 1 312 ? -12.958 5.159 9.699 1.00 89.62 312 PHE A O 1
ATOM 2573 N N . ILE A 1 313 ? -12.429 4.800 11.852 1.00 85.06 313 ILE A N 1
ATOM 2574 C CA . ILE A 1 313 ? -13.224 3.586 11.997 1.00 85.06 313 ILE A CA 1
ATOM 2575 C C . ILE A 1 313 ? -14.704 3.912 11.864 1.00 85.06 313 ILE A C 1
ATOM 2577 O O . ILE A 1 313 ? -15.371 3.246 11.087 1.00 85.06 313 ILE A O 1
ATOM 2581 N N . GLY A 1 314 ? -15.235 4.890 12.600 1.00 85.44 314 GLY A N 1
ATOM 2582 C CA . GLY A 1 314 ? -16.669 5.169 12.742 1.00 85.44 314 GLY A CA 1
ATOM 2583 C C . GLY A 1 314 ? -17.384 4.240 13.740 1.00 85.44 314 GLY A C 1
ATOM 2584 O O . GLY A 1 314 ? -16.754 3.450 14.436 1.00 85.44 314 GLY A O 1
ATOM 2585 N N . ASP A 1 315 ? -18.717 4.289 13.782 1.00 80.69 315 ASP A N 1
ATOM 2586 C CA . ASP A 1 315 ? -19.517 3.713 14.886 1.00 80.69 315 ASP A CA 1
ATOM 2587 C C . ASP A 1 315 ? -19.695 2.181 14.887 1.00 80.69 315 ASP A C 1
ATOM 2589 O O . ASP A 1 315 ? -20.243 1.624 15.833 1.00 80.69 315 ASP A O 1
ATOM 2593 N N . GLY A 1 316 ? -19.278 1.482 13.831 1.00 72.69 316 GLY A N 1
ATOM 2594 C CA . GLY A 1 316 ? -19.524 0.047 13.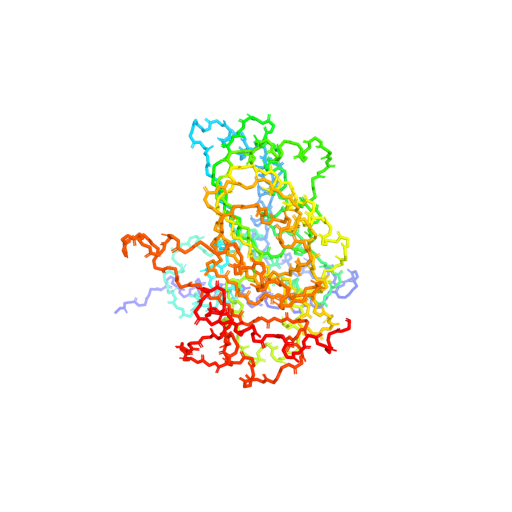668 1.00 72.69 316 GLY A CA 1
ATOM 2595 C C . GLY A 1 316 ? -18.383 -0.859 14.150 1.00 72.69 316 GLY A C 1
ATOM 2596 O O . GLY A 1 316 ? -17.256 -0.390 14.340 1.00 72.69 316 GLY A O 1
ATOM 2597 N N . PRO A 1 317 ? -18.648 -2.175 14.263 1.00 77.50 317 PRO A N 1
ATOM 2598 C CA . PRO A 1 317 ? -17.645 -3.163 14.636 1.00 77.50 317 PRO A CA 1
ATOM 2599 C C . PRO A 1 317 ? -16.504 -3.239 13.622 1.00 77.50 317 PRO A C 1
ATOM 2601 O O . PRO A 1 317 ? -16.666 -2.929 12.428 1.00 77.50 317 PRO A O 1
ATOM 2604 N N . MET A 1 318 ? -15.349 -3.688 14.101 1.00 76.62 318 MET A N 1
ATOM 2605 C CA . MET A 1 318 ? -14.158 -3.870 13.286 1.00 76.62 318 MET A CA 1
ATOM 2606 C C . MET A 1 318 ? -13.313 -5.054 13.757 1.00 76.62 318 MET A C 1
ATOM 2608 O O . MET A 1 318 ? -13.253 -5.382 14.940 1.00 76.62 318 MET A O 1
ATOM 2612 N N . HIS A 1 319 ? -12.614 -5.662 12.800 1.00 79.44 319 HIS A N 1
ATOM 2613 C CA . HIS A 1 319 ? -11.695 -6.766 13.026 1.00 79.44 319 HIS A CA 1
ATOM 2614 C C . HIS A 1 319 ? -10.270 -6.364 12.646 1.00 79.44 319 HIS A C 1
ATOM 2616 O O . HIS A 1 319 ? -9.929 -6.241 11.466 1.00 79.44 319 HIS A O 1
ATOM 2622 N N . PHE A 1 320 ? -9.418 -6.202 13.655 1.00 76.81 320 PHE A N 1
ATOM 2623 C CA . PHE A 1 320 ? -7.980 -6.005 13.482 1.00 76.81 320 PHE A CA 1
ATOM 2624 C C . PHE A 1 320 ? -7.290 -7.351 13.323 1.00 76.81 320 PHE A C 1
ATOM 2626 O O . PHE A 1 320 ? -6.878 -7.975 14.297 1.00 76.81 320 PHE A O 1
ATOM 2633 N N . ARG A 1 321 ? -7.196 -7.853 12.096 1.00 78.44 321 ARG A N 1
ATOM 2634 C CA . ARG A 1 321 ? -6.672 -9.205 11.898 1.00 78.44 321 ARG A CA 1
ATOM 2635 C C . ARG A 1 321 ? -5.162 -9.278 12.067 1.00 78.44 321 ARG A C 1
ATOM 2637 O O . ARG A 1 321 ? -4.676 -10.252 12.620 1.00 78.44 321 ARG A O 1
ATOM 2644 N N . GLU A 1 322 ? -4.427 -8.296 11.574 1.00 82.19 322 GLU A N 1
ATOM 2645 C CA . GLU A 1 322 ? -2.967 -8.310 11.650 1.00 82.19 322 GLU A CA 1
ATOM 2646 C C . GLU A 1 322 ? -2.441 -6.885 11.614 1.00 82.19 322 GLU A C 1
ATOM 2648 O O . GLU A 1 322 ? -2.698 -6.151 10.660 1.00 82.19 322 GLU A O 1
ATOM 2653 N N . PHE A 1 323 ? -1.743 -6.498 12.673 1.00 88.06 323 PHE A N 1
ATOM 2654 C CA . PHE A 1 323 ? -1.087 -5.212 12.843 1.00 88.06 323 PHE A 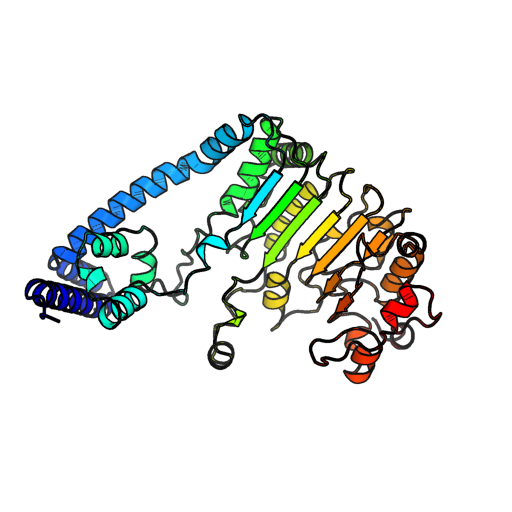CA 1
ATOM 2655 C C . PHE A 1 323 ? 0.383 -5.507 13.100 1.00 88.06 323 PHE A C 1
ATOM 2657 O O . PHE A 1 323 ? 0.768 -5.881 14.204 1.00 88.06 323 PHE A O 1
ATOM 2664 N N . LYS A 1 324 ? 1.198 -5.383 12.055 1.00 86.81 324 LYS A N 1
ATOM 2665 C CA . LYS A 1 324 ? 2.619 -5.716 12.092 1.00 86.81 324 LYS A CA 1
ATOM 2666 C C . LYS A 1 324 ? 3.471 -4.485 11.808 1.00 86.81 324 LYS A C 1
ATOM 2668 O O . LYS A 1 324 ? 3.165 -3.748 10.875 1.00 86.81 324 LYS A O 1
ATOM 2673 N N . ASN A 1 325 ? 4.567 -4.283 12.534 1.00 87.00 325 ASN A N 1
ATOM 2674 C CA . ASN A 1 325 ? 5.471 -3.147 12.328 1.00 87.00 325 ASN A CA 1
ATOM 2675 C C . ASN A 1 325 ? 4.739 -1.790 12.354 1.00 87.00 325 ASN A C 1
ATOM 2677 O O . ASN A 1 325 ? 5.067 -0.881 11.594 1.00 87.00 325 ASN A O 1
ATOM 2681 N N . ILE A 1 326 ? 3.676 -1.671 13.151 1.00 89.94 326 ILE A N 1
ATOM 2682 C CA . ILE A 1 326 ? 2.851 -0.461 13.163 1.00 89.94 326 ILE A CA 1
ATOM 2683 C C . ILE A 1 326 ? 3.562 0.623 13.955 1.00 89.94 326 ILE A C 1
ATOM 2685 O O . ILE A 1 326 ? 4.057 0.386 15.054 1.00 89.94 326 ILE A O 1
ATOM 2689 N N . CYS A 1 327 ? 3.585 1.821 13.390 1.00 90.81 327 CYS A N 1
ATOM 2690 C CA . CYS A 1 327 ? 4.281 2.968 13.938 1.00 90.81 327 CYS A CA 1
ATOM 2691 C C . CYS A 1 327 ? 3.259 4.009 14.407 1.00 90.81 327 CYS A C 1
ATOM 2693 O O . CYS A 1 327 ? 2.415 4.441 13.620 1.00 90.81 327 CYS A O 1
ATOM 2695 N N . MET A 1 328 ? 3.305 4.411 15.676 1.00 92.69 328 MET A N 1
ATOM 2696 C CA . MET A 1 328 ? 2.500 5.529 16.163 1.00 92.69 328 MET A CA 1
ATOM 2697 C C . MET A 1 328 ? 3.157 6.840 15.734 1.00 92.69 328 MET A C 1
ATOM 2699 O O . MET A 1 328 ? 4.173 7.235 16.300 1.00 92.69 328 MET A O 1
ATOM 2703 N N . ALA A 1 329 ? 2.597 7.495 14.717 1.00 91.56 329 ALA A N 1
ATOM 2704 C CA . ALA A 1 329 ? 3.120 8.764 14.217 1.00 91.56 329 ALA A CA 1
ATOM 2705 C C . ALA A 1 329 ? 2.583 9.962 15.008 1.00 91.56 329 ALA A C 1
ATOM 2707 O O . ALA A 1 329 ? 3.250 10.990 15.099 1.00 91.56 329 ALA A O 1
ATOM 2708 N N . ARG A 1 330 ? 1.354 9.861 15.534 1.00 91.62 330 ARG A N 1
ATOM 2709 C CA . ARG A 1 330 ? 0.688 10.920 16.305 1.00 91.62 330 ARG A CA 1
ATOM 2710 C C . ARG A 1 330 ? -0.236 10.322 17.360 1.00 91.62 330 ARG A C 1
ATOM 2712 O O . ARG A 1 330 ? -0.975 9.388 17.055 1.00 91.62 330 ARG A O 1
ATOM 2719 N N . GLY A 1 331 ? -0.231 10.923 18.547 1.00 92.94 331 GLY A N 1
ATOM 2720 C CA . GLY A 1 331 ? -0.986 10.451 19.707 1.00 92.94 331 GLY A CA 1
ATOM 2721 C C . GLY A 1 331 ? -0.334 9.234 20.369 1.00 92.94 331 GLY A C 1
ATOM 2722 O O . GLY A 1 331 ? 0.891 9.109 20.332 1.00 92.94 331 GLY A O 1
ATOM 2723 N N . THR A 1 332 ? -1.127 8.372 21.007 1.00 94.81 332 THR A N 1
ATOM 2724 C CA . THR A 1 332 ? -0.630 7.342 21.931 1.00 94.81 332 THR A CA 1
ATOM 2725 C C . THR A 1 332 ? -1.163 5.940 21.624 1.00 94.81 332 THR A C 1
ATOM 2727 O O . THR A 1 332 ? -2.250 5.747 21.064 1.00 94.81 332 THR A O 1
ATOM 2730 N N . TRP A 1 333 ? -0.396 4.917 22.005 1.00 94.62 333 TRP A N 1
ATOM 2731 C CA . TRP A 1 333 ? -0.849 3.527 21.959 1.00 94.62 333 TRP A CA 1
ATOM 2732 C C . TRP A 1 333 ? -1.964 3.262 22.964 1.00 94.62 333 TRP A C 1
ATOM 2734 O O . TRP A 1 333 ? -2.851 2.458 22.673 1.00 94.62 333 TRP A O 1
ATOM 2744 N N . THR A 1 334 ? -1.971 3.969 24.095 1.00 95.12 334 THR A N 1
ATOM 2745 C CA . THR A 1 334 ? -3.061 3.912 25.073 1.00 95.12 334 THR A CA 1
ATOM 2746 C C . THR A 1 334 ? -4.398 4.265 24.418 1.00 95.12 334 THR A C 1
ATOM 2748 O O . THR A 1 334 ? -5.309 3.435 24.410 1.00 95.12 334 THR A O 1
ATOM 2751 N N . GLU A 1 335 ? -4.488 5.430 23.769 1.00 95.06 335 GLU A N 1
ATOM 2752 C CA . GLU A 1 335 ? -5.682 5.868 23.035 1.00 95.06 335 GLU A CA 1
ATOM 2753 C C . GLU A 1 335 ? -6.071 4.885 21.929 1.00 95.06 335 GLU A C 1
ATOM 2755 O O . GLU A 1 335 ? -7.245 4.542 21.771 1.00 95.06 335 GLU A O 1
ATOM 2760 N N . ALA A 1 336 ? -5.084 4.424 21.152 1.00 93.81 336 ALA A N 1
ATOM 2761 C CA . ALA A 1 336 ? -5.343 3.501 20.061 1.00 93.81 336 ALA A CA 1
ATOM 2762 C C . ALA A 1 336 ? -5.996 2.217 20.579 1.00 93.81 336 ALA A C 1
ATOM 2764 O O . ALA A 1 336 ? -7.036 1.826 20.052 1.00 93.81 336 ALA A O 1
ATOM 2765 N N . LEU A 1 337 ? -5.437 1.597 21.625 1.00 93.19 337 LEU A N 1
ATOM 2766 C CA . LEU A 1 337 ? -5.968 0.374 22.230 1.00 93.19 337 LEU A CA 1
ATOM 2767 C C . LEU A 1 337 ? -7.365 0.567 22.818 1.00 93.19 337 LEU A C 1
ATOM 2769 O O . LEU A 1 337 ? -8.197 -0.324 22.656 1.00 93.19 337 LEU A O 1
ATOM 2773 N N . ASP A 1 338 ? -7.632 1.701 23.464 1.00 93.75 338 ASP A N 1
ATOM 2774 C CA . ASP A 1 338 ? -8.949 2.010 24.028 1.00 93.75 338 ASP A CA 1
ATOM 2775 C C . ASP A 1 338 ? -10.008 2.070 22.907 1.00 93.75 338 ASP A C 1
ATOM 2777 O O . ASP A 1 338 ? -11.064 1.437 23.004 1.00 93.75 338 ASP A O 1
ATOM 2781 N N . VAL A 1 339 ? -9.684 2.710 21.774 1.00 91.94 339 VAL A N 1
ATOM 2782 C CA . VAL A 1 339 ? -10.534 2.699 20.570 1.00 91.94 339 VAL A CA 1
ATOM 2783 C C . VAL A 1 339 ? -10.666 1.287 19.994 1.00 91.94 339 VAL A C 1
ATOM 2785 O O . VAL A 1 339 ? -11.768 0.863 19.642 1.00 91.94 339 VAL A O 1
ATOM 2788 N N . MET A 1 340 ? -9.565 0.531 19.893 1.00 90.06 340 MET A N 1
ATOM 2789 C CA . MET A 1 340 ? -9.611 -0.836 19.363 1.00 90.06 340 MET A CA 1
ATOM 2790 C C . MET A 1 340 ? -10.520 -1.731 20.207 1.00 90.06 340 MET A C 1
ATOM 2792 O O . MET A 1 340 ? -11.284 -2.514 19.648 1.00 90.06 340 MET A O 1
ATOM 2796 N N . ARG A 1 341 ? -10.452 -1.588 21.534 1.00 89.88 341 ARG A N 1
ATOM 2797 C CA . ARG A 1 341 ? -11.274 -2.299 22.513 1.00 89.88 341 ARG A CA 1
ATOM 2798 C C . ARG A 1 341 ? -12.751 -1.939 22.387 1.00 89.88 341 ARG A C 1
ATOM 2800 O O . ARG A 1 341 ? -13.591 -2.836 22.370 1.00 89.88 341 ARG A O 1
ATOM 2807 N N . GLU A 1 342 ? -13.077 -0.650 22.290 1.00 90.06 342 GLU A N 1
ATOM 2808 C CA . GLU A 1 342 ? -14.460 -0.181 22.127 1.00 90.06 342 GLU A CA 1
ATOM 2809 C C . GLU A 1 342 ? -15.098 -0.741 20.847 1.00 90.06 342 GLU A C 1
ATOM 2811 O O . GLU A 1 342 ? -16.260 -1.145 20.846 1.00 90.06 342 GLU A O 1
ATOM 2816 N N . LYS A 1 343 ? -14.329 -0.790 19.752 1.00 86.38 343 LYS A N 1
ATOM 2817 C CA . LYS A 1 343 ? -14.806 -1.231 18.430 1.00 86.38 343 LYS A CA 1
ATOM 2818 C C . LYS A 1 343 ? -14.672 -2.738 18.190 1.00 86.38 343 LYS A C 1
ATOM 2820 O O . LYS A 1 343 ? -15.050 -3.212 17.113 1.00 86.38 343 LYS A O 1
ATOM 2825 N N . TYR A 1 344 ? -14.132 -3.483 19.153 1.00 82.62 344 TYR A N 1
ATOM 2826 C CA . TYR A 1 344 ? -13.927 -4.921 19.034 1.00 82.62 344 TYR A CA 1
ATOM 2827 C C . TYR A 1 344 ? -15.262 -5.671 19.088 1.00 82.62 344 TYR A C 1
ATOM 2829 O O . TYR A 1 344 ? -16.021 -5.569 20.051 1.00 82.62 344 TYR A O 1
ATOM 2837 N N . ASP A 1 345 ? -15.544 -6.461 18.054 1.00 74.31 345 ASP A N 1
ATOM 2838 C CA . ASP A 1 345 ? -16.776 -7.243 17.973 1.00 74.31 345 ASP A CA 1
ATOM 2839 C C . ASP A 1 345 ? -16.639 -8.600 18.672 1.00 74.31 345 ASP A C 1
ATOM 2841 O O . ASP A 1 345 ? -16.040 -9.543 18.144 1.00 74.31 345 ASP A O 1
ATOM 2845 N N . LEU A 1 346 ? -17.242 -8.706 19.857 1.00 67.62 346 LEU A N 1
ATOM 2846 C CA . LEU A 1 346 ? -17.298 -9.945 20.634 1.00 67.62 346 LEU A CA 1
ATOM 2847 C C . LEU A 1 346 ? -18.169 -11.028 19.967 1.00 67.62 346 LEU A C 1
ATOM 2849 O O . LEU A 1 346 ? -17.930 -12.213 20.191 1.00 67.62 346 LEU A O 1
ATOM 2853 N N . SER A 1 347 ? -19.139 -10.655 19.121 1.00 64.12 347 SER A N 1
ATOM 2854 C CA . SER A 1 347 ? -20.097 -11.599 18.520 1.00 64.12 347 SER A CA 1
ATOM 2855 C C . SER A 1 347 ? -19.499 -12.450 17.395 1.00 64.12 347 SER A C 1
ATOM 2857 O O . SER A 1 347 ? -19.966 -13.558 17.128 1.00 64.12 347 SER A O 1
ATOM 2859 N N . ALA A 1 348 ? -18.403 -11.996 16.779 1.00 58.78 348 ALA A N 1
ATOM 2860 C CA . ALA A 1 348 ? -17.700 -12.745 15.740 1.00 58.78 348 ALA A CA 1
ATOM 2861 C C . ALA A 1 348 ? -17.017 -14.032 16.249 1.00 58.78 348 ALA A C 1
ATOM 2863 O O . ALA A 1 348 ? -16.621 -14.872 15.440 1.00 58.78 348 ALA A O 1
ATOM 2864 N N . TYR A 1 349 ? -16.894 -14.214 17.570 1.00 52.56 349 TYR A N 1
ATOM 2865 C CA . TYR A 1 349 ? -16.326 -15.418 18.189 1.00 52.56 349 TYR A CA 1
ATOM 2866 C C . TYR A 1 349 ? -17.336 -16.562 18.386 1.00 52.56 349 TYR A C 1
ATOM 2868 O O . TYR A 1 349 ? -16.913 -17.710 18.535 1.00 52.56 349 TYR A O 1
ATOM 2876 N N . ASP A 1 350 ? -18.643 -16.282 18.327 1.00 46.97 350 ASP A N 1
ATOM 2877 C CA . ASP A 1 350 ? -19.703 -17.302 18.407 1.00 46.97 350 ASP A CA 1
ATOM 2878 C C . ASP A 1 350 ? -19.975 -17.986 17.051 1.00 46.97 350 ASP A C 1
ATOM 2880 O O . ASP A 1 350 ? -20.755 -18.939 16.958 1.00 46.97 350 ASP A O 1
ATOM 2884 N N . ALA A 1 351 ? -19.312 -17.533 15.980 1.00 47.66 351 ALA A N 1
ATOM 2885 C CA . ALA A 1 351 ? -19.391 -18.165 14.671 1.00 47.66 351 ALA A CA 1
ATOM 2886 C C . ALA A 1 351 ? -18.655 -19.526 14.666 1.00 47.66 351 ALA A C 1
A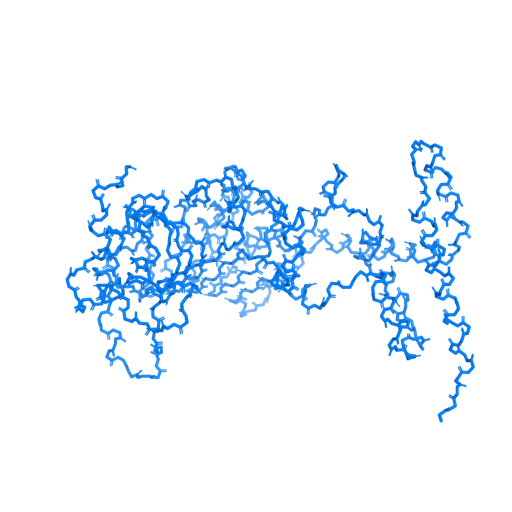TOM 2888 O O . ALA A 1 351 ? -17.585 -19.665 15.269 1.00 47.66 351 ALA A O 1
ATOM 2889 N N . PRO A 1 352 ? -19.179 -20.556 13.970 1.00 40.28 352 PRO A N 1
ATOM 2890 C CA . PRO A 1 352 ? -18.529 -21.859 13.874 1.00 40.28 352 PRO A CA 1
ATOM 2891 C C . PRO A 1 352 ? -17.067 -21.727 13.430 1.00 40.28 352 PRO A C 1
ATOM 2893 O O . PRO A 1 352 ? -16.760 -20.987 12.495 1.00 40.28 352 PRO A O 1
ATOM 2896 N N . LYS A 1 353 ? -16.177 -22.515 14.055 1.00 44.16 353 LYS A N 1
ATOM 2897 C CA . LYS A 1 353 ? -14.709 -22.574 13.850 1.00 44.16 353 LYS A CA 1
ATOM 2898 C C . LYS A 1 353 ? -14.226 -22.768 12.393 1.00 44.16 353 LYS A C 1
ATOM 2900 O O . LYS A 1 353 ? -13.030 -22.910 12.163 1.00 44.16 353 LYS A O 1
ATOM 2905 N N . THR A 1 354 ? -15.123 -22.810 11.412 1.00 35.91 354 THR A N 1
ATOM 2906 C CA . THR A 1 354 ? -14.848 -22.965 9.980 1.00 35.91 354 THR A CA 1
ATOM 2907 C C . THR A 1 354 ? -14.811 -21.647 9.199 1.00 35.91 354 THR A C 1
ATOM 2909 O O . THR A 1 354 ? -14.429 -21.664 8.032 1.00 35.91 354 THR A O 1
ATOM 2912 N N . SER A 1 355 ? -15.118 -20.499 9.809 1.00 39.66 355 SER A N 1
ATOM 2913 C CA . SER A 1 355 ? -14.924 -19.184 9.183 1.00 39.66 355 SER A CA 1
ATOM 2914 C C . SER A 1 355 ? -14.040 -18.303 10.062 1.00 39.66 355 SER A C 1
ATOM 2916 O O . SER A 1 355 ? -14.515 -17.703 11.015 1.00 39.66 355 SER A O 1
ATOM 2918 N N . PHE A 1 356 ? -12.752 -18.223 9.715 1.00 40.75 356 PHE A N 1
ATOM 2919 C CA . PHE A 1 356 ? -11.759 -17.317 10.307 1.00 40.75 356 PHE A CA 1
ATOM 2920 C C . PHE A 1 356 ? -11.507 -17.515 11.813 1.00 40.75 356 PHE A C 1
ATOM 2922 O O . PHE A 1 356 ? -11.930 -16.721 12.644 1.00 40.75 356 PHE A O 1
ATOM 2929 N N . THR A 1 357 ? -10.685 -18.506 12.173 1.00 39.53 357 THR A N 1
ATOM 2930 C CA . THR A 1 357 ? -9.914 -18.449 13.426 1.00 39.53 357 THR A CA 1
ATOM 2931 C C . THR A 1 357 ? -8.949 -17.266 13.334 1.00 39.53 357 THR A C 1
ATOM 2933 O O . THR A 1 357 ? -7.828 -17.390 12.841 1.00 39.53 357 THR A O 1
ATOM 2936 N N . ALA A 1 358 ? -9.434 -16.084 13.700 1.00 44.94 358 ALA A N 1
ATOM 2937 C CA . ALA A 1 358 ? -8.694 -14.841 13.661 1.00 44.94 358 ALA A CA 1
ATOM 2938 C C . ALA A 1 358 ? -7.643 -14.849 14.777 1.00 44.94 358 ALA A C 1
ATOM 2940 O O . ALA A 1 358 ? -7.900 -14.431 15.908 1.00 44.94 358 ALA A O 1
ATOM 2941 N N . THR A 1 359 ? -6.448 -15.342 14.461 1.00 51.03 359 THR A N 1
ATOM 2942 C CA . THR A 1 359 ? -5.225 -14.895 15.127 1.00 51.03 359 THR A CA 1
ATOM 2943 C C . THR A 1 359 ? -5.112 -13.406 14.834 1.00 51.03 359 THR A C 1
ATOM 2945 O O . THR A 1 359 ? -4.737 -13.029 13.728 1.00 51.03 359 THR A O 1
ATOM 2948 N N . HIS A 1 360 ? -5.572 -12.585 15.774 1.00 64.38 360 HIS A N 1
ATOM 2949 C CA . HIS A 1 360 ? -5.322 -11.153 15.759 1.00 64.38 360 HIS A CA 1
ATOM 2950 C C . HIS A 1 360 ? -3.916 -10.974 16.331 1.00 64.38 360 HIS A C 1
ATOM 2952 O O . HIS A 1 360 ? -3.671 -11.407 17.459 1.00 64.38 360 HIS A O 1
ATOM 2958 N N . SER A 1 361 ? -3.001 -10.399 15.562 1.00 72.69 361 SER A N 1
ATOM 2959 C CA . SER A 1 361 ? -1.621 -10.170 15.997 1.00 72.69 361 SER A CA 1
ATOM 2960 C C . SER A 1 361 ? -1.317 -8.676 16.049 1.00 72.69 361 SER A C 1
ATOM 2962 O O . SER A 1 361 ? -1.619 -7.936 15.113 1.00 72.69 361 SER A O 1
ATOM 2964 N N . LEU A 1 362 ? -0.729 -8.248 17.166 1.00 82.25 362 LEU A N 1
ATOM 2965 C CA . LEU A 1 362 ? -0.062 -6.958 17.331 1.00 82.25 362 LEU A CA 1
ATOM 2966 C C . LEU A 1 362 ? 1.426 -7.270 17.429 1.00 82.25 362 LEU A C 1
ATOM 2968 O O . LEU A 1 362 ? 1.859 -7.802 18.448 1.00 82.25 362 LEU A O 1
ATOM 2972 N N . PHE A 1 363 ? 2.170 -7.012 16.361 1.00 84.00 363 PHE A N 1
ATOM 2973 C CA . PHE A 1 363 ? 3.542 -7.472 16.197 1.00 84.00 363 PHE A CA 1
ATOM 2974 C C . PHE A 1 363 ? 4.478 -6.297 15.911 1.00 84.00 363 PHE A C 1
ATOM 2976 O O . PHE A 1 363 ? 4.196 -5.509 15.008 1.00 84.00 363 PHE A O 1
ATOM 2983 N N . ASP A 1 364 ? 5.593 -6.205 16.636 1.00 84.81 364 ASP A N 1
ATOM 2984 C CA . ASP A 1 364 ? 6.625 -5.166 16.490 1.00 84.81 364 ASP A CA 1
ATOM 2985 C C . ASP A 1 364 ? 6.042 -3.739 16.419 1.00 84.81 364 ASP A C 1
ATOM 2987 O O . ASP A 1 364 ? 6.230 -3.009 15.442 1.00 84.81 364 ASP A O 1
ATOM 2991 N N . LEU A 1 365 ? 5.281 -3.339 17.438 1.00 88.75 365 LEU A N 1
ATOM 2992 C CA . LEU A 1 365 ? 4.773 -1.968 17.537 1.00 88.75 365 LEU A CA 1
ATOM 2993 C C . LEU A 1 365 ? 5.933 -0.980 17.749 1.00 88.75 365 LEU A C 1
ATOM 2995 O O . LEU A 1 365 ? 6.984 -1.357 18.259 1.00 88.75 365 LEU A O 1
ATOM 2999 N N . ARG A 1 366 ? 5.767 0.280 17.335 1.00 89.44 366 ARG A N 1
ATOM 3000 C CA . ARG A 1 366 ? 6.783 1.342 17.465 1.00 89.44 366 ARG A CA 1
ATOM 3001 C C . ARG A 1 366 ? 6.149 2.692 17.788 1.00 89.44 366 ARG A C 1
ATOM 3003 O O . ARG A 1 366 ? 4.974 2.920 17.497 1.00 89.44 366 ARG A O 1
ATOM 3010 N N . GLY A 1 367 ? 6.963 3.605 18.313 1.00 89.44 367 GLY A N 1
ATOM 3011 C CA . GLY A 1 367 ? 6.570 4.984 18.599 1.00 89.44 367 GLY A CA 1
ATOM 3012 C C . GLY A 1 367 ? 5.758 5.178 19.871 1.00 89.44 367 GLY A C 1
ATOM 3013 O O . GLY A 1 367 ? 5.309 4.207 20.480 1.00 89.44 367 GLY A O 1
ATOM 3014 N N . ALA A 1 368 ? 5.595 6.447 20.254 1.00 91.81 368 ALA A N 1
ATOM 3015 C CA . ALA A 1 368 ? 4.949 6.868 21.498 1.00 91.81 368 ALA A CA 1
ATOM 3016 C C . ALA A 1 368 ? 5.484 6.080 22.714 1.00 91.81 368 ALA A C 1
ATOM 3018 O O . ALA A 1 368 ? 6.701 5.999 22.895 1.00 91.81 368 ALA A O 1
ATOM 3019 N N . GLU A 1 369 ? 4.607 5.468 23.513 1.00 94.06 369 GLU A N 1
ATOM 3020 C CA . GLU A 1 369 ? 4.957 4.706 24.718 1.00 94.06 369 GLU A CA 1
ATOM 3021 C C . GLU A 1 369 ? 5.977 3.595 24.461 1.00 94.06 369 GLU A C 1
ATOM 3023 O O . GLU A 1 369 ? 6.806 3.322 25.323 1.00 94.06 369 GLU A O 1
ATOM 3028 N N . VAL A 1 370 ? 5.968 2.976 23.274 1.00 89.62 370 VAL A N 1
ATOM 3029 C CA . VAL A 1 370 ? 6.878 1.862 22.962 1.00 89.62 370 VAL A CA 1
ATOM 3030 C C . VAL A 1 370 ? 8.343 2.296 23.025 1.00 89.62 370 VAL A C 1
ATOM 3032 O O . VAL A 1 370 ? 9.196 1.503 23.404 1.00 89.62 370 VAL A O 1
ATOM 3035 N N . GLY A 1 371 ? 8.648 3.561 22.712 1.00 87.38 371 GLY A N 1
ATOM 3036 C CA . GLY A 1 371 ? 10.012 4.091 22.808 1.00 87.38 371 GLY A CA 1
ATOM 3037 C C . GLY A 1 371 ? 10.551 4.192 24.240 1.00 87.38 371 GLY A C 1
ATOM 3038 O O . GLY A 1 371 ? 11.741 4.435 24.419 1.00 87.38 371 GLY A O 1
ATOM 3039 N N . LEU A 1 372 ? 9.689 4.024 25.245 1.00 89.00 372 LEU A N 1
ATOM 3040 C CA . LEU A 1 372 ? 10.024 4.092 26.668 1.00 89.00 372 LEU A CA 1
ATOM 3041 C C . LEU A 1 372 ? 10.089 2.715 27.332 1.00 89.00 372 LEU A C 1
ATOM 3043 O O . LEU A 1 372 ? 10.541 2.623 28.470 1.00 89.00 372 LEU A O 1
ATOM 3047 N N . MET A 1 373 ? 9.613 1.680 26.640 1.00 90.38 373 MET A N 1
ATOM 3048 C CA . MET A 1 373 ? 9.545 0.317 27.148 1.00 90.38 373 MET A CA 1
ATOM 3049 C C . MET A 1 373 ? 10.842 -0.423 26.843 1.00 90.38 373 MET A C 1
ATOM 3051 O O . MET A 1 373 ? 11.334 -0.367 25.711 1.00 90.38 373 MET A O 1
ATOM 3055 N N . ASP A 1 374 ? 11.362 -1.163 27.816 1.00 89.56 374 ASP A N 1
ATOM 3056 C CA . ASP A 1 374 ? 12.446 -2.110 27.556 1.00 89.56 374 ASP A CA 1
ATOM 3057 C C . ASP A 1 374 ? 11.956 -3.362 26.795 1.00 89.56 374 ASP A C 1
ATOM 3059 O O . ASP A 1 374 ? 10.759 -3.560 26.566 1.00 89.56 374 ASP A O 1
ATOM 3063 N N . ASP A 1 375 ? 12.887 -4.210 26.354 1.00 84.81 375 ASP A N 1
ATOM 3064 C CA . ASP A 1 375 ? 12.567 -5.394 25.546 1.00 84.81 375 ASP A CA 1
ATOM 3065 C C . ASP A 1 375 ? 11.641 -6.390 26.278 1.00 84.81 375 ASP A C 1
ATOM 3067 O O . ASP A 1 375 ? 10.792 -7.026 25.644 1.00 84.81 375 ASP A O 1
ATOM 3071 N N . ASP A 1 376 ? 11.772 -6.516 27.604 1.00 85.00 376 ASP A N 1
ATOM 3072 C CA . ASP A 1 376 ? 10.951 -7.415 28.423 1.00 85.00 376 ASP A CA 1
ATOM 3073 C C . ASP A 1 376 ? 9.526 -6.858 28.572 1.00 85.00 376 ASP A C 1
ATOM 3075 O O . ASP A 1 376 ? 8.539 -7.595 28.449 1.00 85.00 376 ASP A O 1
ATOM 3079 N N . GLU A 1 377 ? 9.400 -5.547 28.786 1.00 89.06 377 GLU A N 1
ATOM 3080 C CA . GLU A 1 377 ? 8.129 -4.828 28.824 1.00 89.06 377 GLU A CA 1
ATOM 3081 C C . GLU A 1 377 ? 7.404 -4.912 27.475 1.00 89.06 377 GLU A C 1
ATOM 3083 O O . GLU A 1 377 ? 6.203 -5.213 27.437 1.00 89.06 377 GLU A O 1
ATOM 3088 N N . GLN A 1 378 ? 8.119 -4.711 26.363 1.00 87.56 378 GLN A N 1
ATOM 3089 C CA . GLN A 1 378 ? 7.570 -4.848 25.011 1.00 87.56 378 GLN A CA 1
ATOM 3090 C C . GLN A 1 378 ? 7.076 -6.274 24.760 1.00 87.56 378 GLN A C 1
ATOM 3092 O O . GLN A 1 378 ? 5.932 -6.464 24.340 1.00 87.56 378 GLN A O 1
ATOM 3097 N N . HIS A 1 379 ? 7.888 -7.283 25.093 1.00 82.88 379 HIS A N 1
ATOM 3098 C CA . HIS A 1 379 ? 7.528 -8.691 24.929 1.00 82.88 379 HIS A CA 1
ATOM 3099 C C . HIS A 1 379 ? 6.317 -9.108 25.784 1.00 82.88 379 HIS A C 1
ATOM 3101 O O . HIS A 1 379 ? 5.508 -9.945 25.374 1.00 82.88 379 HIS A O 1
ATOM 3107 N N . ALA A 1 380 ? 6.153 -8.518 26.970 1.00 83.94 380 ALA A N 1
ATOM 3108 C CA . ALA A 1 380 ? 4.983 -8.750 27.813 1.00 83.94 380 ALA A CA 1
ATOM 3109 C C . ALA A 1 380 ? 3.706 -8.082 27.263 1.00 83.94 380 ALA A C 1
ATOM 3111 O O . ALA A 1 380 ? 2.589 -8.565 27.506 1.00 83.94 380 ALA A O 1
ATOM 3112 N N . ALA A 1 381 ? 3.848 -6.964 26.547 1.00 85.12 381 ALA A N 1
ATOM 3113 C CA . ALA A 1 381 ? 2.732 -6.189 26.021 1.00 85.12 381 ALA A CA 1
ATOM 3114 C C . ALA A 1 381 ? 2.227 -6.701 24.664 1.00 85.12 381 ALA A C 1
ATOM 3116 O O . ALA A 1 381 ? 1.010 -6.870 24.511 1.00 85.12 381 ALA A O 1
ATOM 3117 N N . PHE A 1 382 ? 3.126 -6.965 23.709 1.00 84.00 382 PHE A N 1
ATOM 3118 C CA . PHE A 1 382 ? 2.817 -7.344 22.325 1.00 84.00 382 PHE A CA 1
ATOM 3119 C C . PHE A 1 382 ? 3.860 -8.312 21.723 1.00 84.00 382 PHE A C 1
ATOM 3121 O O . PHE A 1 382 ? 4.876 -8.638 22.330 1.00 84.00 382 PHE A O 1
ATOM 3128 N N . GLU A 1 383 ? 3.557 -8.863 20.549 1.00 78.38 383 GLU A N 1
ATOM 3129 C CA . GLU A 1 383 ? 4.341 -9.914 19.897 1.00 78.38 383 GLU A CA 1
ATOM 3130 C C . GLU A 1 383 ? 5.613 -9.295 19.290 1.00 78.38 383 GLU A C 1
ATOM 3132 O O . GLU A 1 383 ? 5.533 -8.258 18.633 1.00 78.38 383 GLU A O 1
ATOM 3137 N N . THR A 1 384 ? 6.785 -9.903 19.493 1.00 62.53 384 THR A N 1
ATOM 3138 C CA . THR A 1 384 ? 8.060 -9.353 18.994 1.00 62.53 384 THR A CA 1
ATOM 3139 C C . THR A 1 384 ? 8.838 -10.377 18.170 1.00 62.53 384 THR A C 1
ATOM 3141 O O . THR A 1 384 ? 8.849 -11.567 18.493 1.00 62.53 384 THR A O 1
ATOM 3144 N N . THR A 1 385 ? 9.553 -9.935 17.125 1.00 61.88 385 THR A N 1
ATOM 3145 C CA . THR A 1 385 ? 10.388 -10.818 16.272 1.00 61.88 385 THR A CA 1
ATOM 3146 C C . THR A 1 385 ? 11.460 -11.591 17.053 1.00 61.88 385 THR A C 1
ATOM 3148 O O . THR A 1 385 ? 11.927 -12.641 16.612 1.00 61.88 385 THR A O 1
ATOM 3151 N N . ILE A 1 386 ? 11.832 -11.103 18.237 1.00 52.62 386 ILE A N 1
ATOM 3152 C CA . ILE A 1 386 ? 12.921 -11.630 19.067 1.00 52.62 386 ILE A CA 1
ATOM 3153 C C . ILE A 1 386 ? 12.508 -12.916 19.818 1.00 52.62 386 ILE A C 1
ATOM 3155 O O . ILE A 1 386 ? 13.361 -13.657 20.305 1.00 52.62 386 ILE A O 1
ATOM 3159 N N . SER A 1 387 ? 11.216 -13.264 19.864 1.00 45.66 387 SER A N 1
ATOM 3160 C CA . SER A 1 387 ? 10.713 -14.329 20.739 1.00 45.66 387 SER A CA 1
ATOM 3161 C C . SER A 1 387 ? 9.725 -15.278 20.039 1.00 45.66 387 SER A C 1
ATOM 3163 O O . SER A 1 387 ? 8.561 -14.988 19.791 1.00 45.66 387 SER A O 1
ATOM 3165 N N . GLY A 1 388 ? 10.175 -16.502 19.749 1.00 43.75 388 GLY A N 1
ATOM 3166 C CA . GLY A 1 388 ? 9.365 -17.552 19.110 1.00 43.75 388 GLY A CA 1
ATOM 3167 C C . GLY A 1 388 ? 8.302 -18.208 20.007 1.00 43.75 388 GLY A C 1
ATOM 3168 O O . GLY A 1 388 ? 7.984 -19.380 19.799 1.00 43.75 388 GLY A O 1
ATOM 3169 N N . ARG A 1 389 ? 7.787 -17.520 21.036 1.00 45.28 389 ARG A N 1
ATOM 3170 C CA . ARG A 1 389 ? 6.746 -18.057 21.927 1.00 45.28 389 ARG A CA 1
ATOM 3171 C C . ARG A 1 389 ? 5.454 -17.244 21.806 1.00 45.28 389 ARG A C 1
ATOM 3173 O O . ARG A 1 389 ? 5.472 -16.053 22.088 1.00 45.28 389 ARG A O 1
ATOM 3180 N N . PRO A 1 390 ? 4.316 -17.881 21.477 1.00 44.91 390 PRO A N 1
ATOM 3181 C CA . PRO A 1 390 ? 3.014 -17.232 21.504 1.00 44.91 390 PRO A CA 1
ATOM 3182 C C . PRO A 1 390 ? 2.544 -17.140 22.961 1.00 44.91 390 PRO A C 1
ATOM 3184 O O . PRO A 1 390 ? 1.792 -17.988 23.440 1.00 44.91 390 PRO A O 1
ATOM 3187 N N . SER A 1 391 ? 3.032 -16.161 23.718 1.00 43.75 391 SER A N 1
ATOM 3188 C CA . SER A 1 391 ? 2.580 -15.932 25.091 1.00 43.75 391 SER A CA 1
ATOM 3189 C C . SER A 1 391 ? 1.649 -14.731 25.154 1.00 43.75 391 SER A C 1
ATOM 3191 O O . SER A 1 391 ? 2.099 -13.601 25.215 1.00 43.75 391 SER A O 1
ATOM 3193 N N . THR A 1 392 ? 0.341 -14.992 25.201 1.00 53.69 392 THR A N 1
ATOM 3194 C CA . THR A 1 392 ? -0.610 -14.262 26.065 1.00 53.69 392 THR A CA 1
ATOM 3195 C C . THR A 1 392 ? -0.390 -12.746 26.209 1.00 53.69 392 THR A C 1
ATOM 3197 O O . THR A 1 392 ? -0.212 -12.244 27.319 1.00 53.69 392 THR A O 1
ATOM 3200 N N . LEU A 1 393 ? -0.401 -12.027 25.091 1.00 74.75 393 LEU A N 1
ATOM 3201 C CA . LEU A 1 393 ? -0.044 -10.611 25.033 1.00 74.75 393 LEU A CA 1
ATOM 3202 C C . LEU A 1 393 ? -1.105 -9.735 25.705 1.00 74.75 393 LEU A C 1
ATOM 3204 O O . LEU A 1 393 ? -2.293 -9.820 25.369 1.00 74.75 393 LEU A O 1
ATOM 3208 N N . ARG A 1 394 ? -0.686 -8.888 26.653 1.00 84.88 394 ARG A N 1
ATOM 3209 C CA . ARG A 1 394 ? -1.600 -8.043 27.444 1.00 84.88 394 ARG A CA 1
ATOM 3210 C C . ARG A 1 394 ? -2.414 -7.088 26.574 1.00 84.88 394 ARG A C 1
ATOM 3212 O O . ARG A 1 394 ? -3.606 -6.939 26.824 1.00 84.88 394 ARG A O 1
ATOM 3219 N N . ALA A 1 395 ? -1.822 -6.526 25.517 1.00 87.31 395 ALA A N 1
ATOM 3220 C CA . ALA A 1 395 ? -2.518 -5.619 24.602 1.00 87.31 395 ALA A CA 1
ATOM 3221 C C . ALA A 1 395 ? -3.708 -6.307 23.921 1.00 87.31 395 ALA A C 1
ATOM 3223 O O . ALA A 1 395 ? -4.809 -5.765 23.855 1.00 87.31 395 ALA A O 1
ATOM 3224 N N . TYR A 1 396 ? -3.513 -7.549 23.474 1.00 84.12 396 TYR A N 1
ATOM 3225 C CA . TYR A 1 396 ? -4.577 -8.303 22.825 1.00 84.12 396 TYR A CA 1
ATOM 3226 C C . TYR A 1 396 ? -5.691 -8.698 23.798 1.00 84.12 396 TYR A C 1
ATOM 3228 O O . TYR A 1 396 ? -6.874 -8.560 23.484 1.00 84.12 396 TYR A O 1
ATOM 3236 N N . ARG A 1 397 ? -5.320 -9.148 25.001 1.00 84.38 397 ARG A N 1
ATOM 3237 C CA . ARG A 1 397 ? -6.282 -9.447 26.072 1.00 84.38 397 ARG A CA 1
ATOM 3238 C C . ARG A 1 397 ? -7.101 -8.218 26.451 1.00 84.38 397 ARG A C 1
ATOM 3240 O O . ARG A 1 397 ? -8.302 -8.338 26.675 1.00 84.38 397 ARG A O 1
ATOM 3247 N N . TYR A 1 398 ? -6.465 -7.049 26.486 1.00 88.88 398 TYR A N 1
ATOM 3248 C CA . TYR A 1 398 ? -7.130 -5.785 26.764 1.00 88.88 398 TYR A CA 1
ATOM 3249 C C . TYR A 1 398 ? -8.180 -5.457 25.695 1.00 88.88 398 TYR A C 1
ATOM 3251 O O . TYR A 1 398 ? -9.337 -5.222 26.032 1.00 88.88 398 TYR A O 1
ATOM 3259 N N . ILE A 1 399 ? -7.824 -5.533 24.407 1.00 87.38 399 ILE A N 1
ATOM 3260 C CA . ILE A 1 399 ? -8.760 -5.293 23.290 1.00 87.38 399 ILE A CA 1
ATOM 3261 C C . ILE A 1 399 ? -9.969 -6.239 23.350 1.00 87.38 399 ILE A C 1
ATOM 3263 O O . ILE A 1 399 ? -11.096 -5.842 23.067 1.00 87.38 399 ILE A O 1
ATOM 3267 N N . LYS A 1 400 ? -9.744 -7.489 23.759 1.00 83.38 400 LYS A N 1
ATOM 3268 C CA . LYS A 1 400 ? -10.780 -8.522 23.884 1.00 83.38 400 LYS A CA 1
ATOM 3269 C C . LYS A 1 400 ? -11.654 -8.425 25.128 1.00 83.38 400 LYS A C 1
ATOM 3271 O O . LYS A 1 400 ? -12.523 -9.276 25.299 1.00 83.38 400 LYS A O 1
ATOM 3276 N N . HIS A 1 401 ? -11.430 -7.438 25.992 1.00 87.12 401 HIS A N 1
ATOM 3277 C CA . HIS A 1 401 ? -12.092 -7.346 27.295 1.00 87.12 401 HIS A CA 1
ATOM 3278 C C . HIS A 1 401 ? -11.798 -8.543 28.226 1.00 87.12 401 HIS A C 1
ATOM 3280 O O . HIS A 1 401 ? -12.594 -8.860 29.103 1.00 87.12 401 HIS A O 1
ATOM 3286 N N . GLU A 1 402 ? -10.649 -9.215 28.065 1.00 87.00 402 GLU A N 1
ATOM 3287 C CA . GLU A 1 402 ? -10.196 -10.297 28.965 1.00 87.00 402 GLU A CA 1
ATOM 3288 C C . GLU A 1 402 ? -9.439 -9.761 30.199 1.00 87.00 402 GLU A C 1
ATOM 3290 O O . GLU A 1 402 ? -9.270 -10.467 31.193 1.00 87.00 402 GLU A O 1
ATOM 3295 N N . THR A 1 403 ? -8.957 -8.518 30.142 1.00 89.31 403 THR A N 1
ATOM 3296 C CA . THR A 1 403 ? -8.319 -7.786 31.249 1.00 89.31 403 THR A CA 1
ATOM 3297 C C . THR A 1 403 ? -8.684 -6.312 31.153 1.00 89.31 403 THR A C 1
ATOM 3299 O O . THR A 1 403 ? -8.874 -5.821 30.047 1.00 89.31 403 THR A O 1
ATOM 3302 N N . GLU A 1 404 ? -8.761 -5.596 32.272 1.00 92.12 404 GLU A N 1
ATOM 3303 C CA . GLU A 1 404 ? -9.002 -4.143 32.307 1.00 92.12 404 GLU A CA 1
ATOM 3304 C C . GLU A 1 404 ? -7.718 -3.312 32.156 1.00 92.12 404 GLU A C 1
ATOM 3306 O O . GLU A 1 404 ? -7.783 -2.104 31.931 1.00 92.12 404 GLU A O 1
ATOM 3311 N N . ASP A 1 405 ? -6.549 -3.949 32.243 1.00 92.62 405 ASP A N 1
ATOM 3312 C CA . ASP A 1 405 ? -5.270 -3.248 32.282 1.00 92.62 405 ASP A CA 1
ATOM 3313 C C . ASP A 1 405 ? -4.731 -3.007 30.865 1.00 92.62 405 ASP A C 1
ATOM 3315 O O . ASP A 1 405 ? -4.287 -3.936 30.182 1.00 92.62 405 ASP A O 1
ATOM 3319 N N . ASN A 1 406 ? -4.740 -1.745 30.426 1.00 93.00 406 ASN A N 1
ATOM 3320 C CA . ASN A 1 406 ? -4.050 -1.324 29.207 1.00 93.00 406 ASN A CA 1
ATOM 3321 C C . ASN A 1 406 ? -2.528 -1.305 29.480 1.00 93.00 406 ASN A C 1
ATOM 3323 O O . ASN A 1 406 ? -2.085 -0.548 30.350 1.00 93.00 406 ASN A O 1
ATOM 3327 N N . PRO A 1 407 ? -1.713 -2.110 28.770 1.00 91.88 407 PRO A N 1
ATOM 3328 C CA . PRO A 1 407 ? -0.288 -2.253 29.073 1.00 91.88 407 PRO A CA 1
ATOM 3329 C C . PRO A 1 407 ? 0.549 -0.997 28.793 1.00 91.88 407 PRO A C 1
ATOM 3331 O O . PRO A 1 407 ? 1.656 -0.914 29.311 1.00 91.88 407 PRO A O 1
ATOM 3334 N N . PHE A 1 408 ? 0.043 -0.035 28.014 1.00 92.94 408 PHE A N 1
ATOM 3335 C CA . PHE A 1 408 ? 0.770 1.197 27.679 1.00 92.94 408 PHE A CA 1
ATOM 3336 C C . PHE A 1 408 ? 0.513 2.341 28.667 1.00 92.94 408 PHE A C 1
ATOM 3338 O O . PHE A 1 408 ? 1.343 3.236 28.807 1.00 92.94 408 PHE A O 1
AT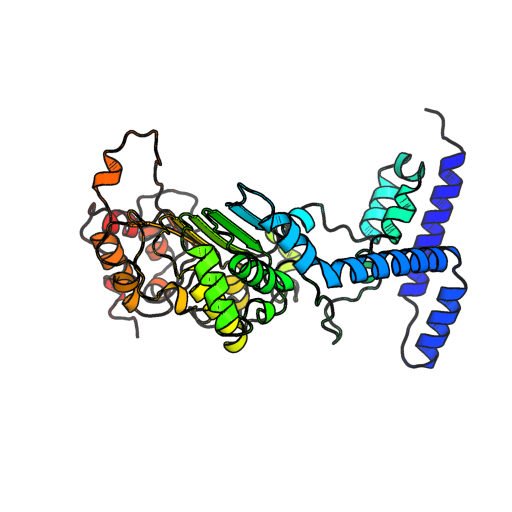OM 3345 N N . ARG A 1 409 ? -0.585 2.278 29.429 1.00 93.06 409 ARG A N 1
ATOM 3346 C CA . ARG A 1 409 ? -1.005 3.341 30.354 1.00 93.06 409 ARG A CA 1
ATOM 3347 C C . ARG A 1 409 ? 0.053 3.747 31.402 1.00 93.06 409 ARG A C 1
ATOM 3349 O O . ARG A 1 409 ? 0.124 4.933 31.713 1.00 93.06 409 ARG A O 1
ATOM 3356 N N . PRO A 1 410 ? 0.904 2.846 31.942 1.00 91.88 410 PRO A N 1
ATOM 3357 C CA . PRO A 1 410 ? 1.995 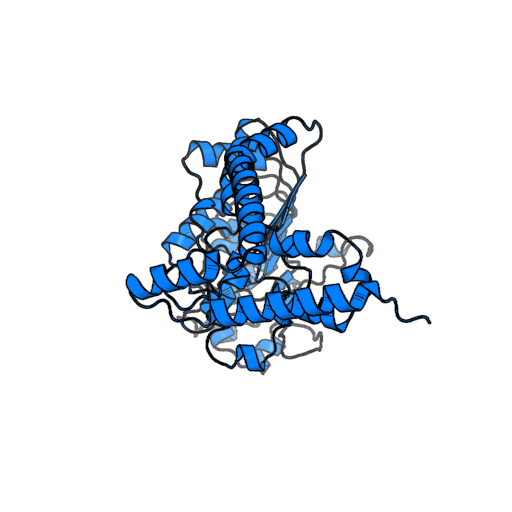3.248 32.837 1.00 91.88 410 PRO A CA 1
ATOM 3358 C C . PRO A 1 410 ? 3.026 4.195 32.201 1.00 91.88 410 PRO A C 1
ATOM 3360 O O . PRO A 1 410 ? 3.681 4.942 32.921 1.00 91.88 410 PRO A O 1
ATOM 3363 N N . PHE A 1 411 ? 3.158 4.179 30.874 1.00 89.81 411 PHE A N 1
ATOM 3364 C CA . PHE A 1 411 ? 4.154 4.947 30.121 1.00 89.81 411 PHE A CA 1
ATOM 3365 C C . PHE A 1 411 ? 3.579 6.240 29.518 1.00 89.81 411 PHE A C 1
ATOM 3367 O O . PHE A 1 411 ? 4.334 7.115 29.105 1.00 89.81 411 PHE A O 1
ATOM 3374 N N . GLU A 1 412 ? 2.250 6.396 29.507 1.00 83.94 412 GLU A N 1
ATOM 3375 C CA . GLU A 1 412 ? 1.533 7.528 28.899 1.00 83.94 412 GLU A CA 1
ATOM 3376 C C . GLU A 1 412 ? 1.985 8.892 29.450 1.00 83.94 412 GLU A C 1
ATOM 3378 O O . GLU A 1 412 ? 2.126 9.856 28.705 1.00 83.94 412 GLU A O 1
ATOM 3383 N N . GLN A 1 413 ? 2.303 8.967 30.746 1.00 76.94 413 GLN A N 1
ATOM 3384 C CA . GLN A 1 413 ? 2.730 10.205 31.421 1.00 76.94 413 GLN A CA 1
ATOM 3385 C C . GLN A 1 413 ? 4.085 10.748 30.938 1.00 76.94 413 GLN A C 1
ATOM 3387 O O . GLN A 1 413 ? 4.504 11.833 31.347 1.00 76.94 413 GLN A O 1
ATOM 3392 N N . HIS A 1 414 ? 4.787 9.982 30.108 1.00 70.44 414 HIS A N 1
ATOM 3393 C CA . HIS A 1 414 ? 6.144 10.255 29.658 1.00 70.44 414 HIS A CA 1
ATOM 3394 C C . HIS A 1 414 ? 6.237 10.471 28.140 1.00 70.44 414 HIS A C 1
ATOM 3396 O O . HIS A 1 414 ? 7.329 10.729 27.634 1.00 70.44 414 HIS A O 1
ATOM 3402 N N . VAL A 1 415 ? 5.112 10.397 27.422 1.00 70.69 415 VAL A N 1
ATOM 3403 C CA . VAL A 1 415 ? 5.026 10.745 25.999 1.00 70.69 415 VAL A CA 1
ATOM 3404 C C . VAL A 1 415 ? 4.825 12.260 25.884 1.00 70.69 415 VAL A C 1
ATOM 3406 O O . VAL A 1 415 ? 3.871 12.796 26.446 1.00 70.69 415 VAL A O 1
ATOM 3409 N N . VAL A 1 416 ? 5.753 12.952 25.209 1.00 56.59 416 VAL A N 1
ATOM 3410 C CA . VAL A 1 416 ? 5.720 14.414 24.976 1.00 56.59 416 VAL A CA 1
ATOM 3411 C C . VAL A 1 416 ? 5.075 14.740 23.641 1.00 56.59 416 VAL A C 1
ATOM 3413 O O . VAL A 1 416 ? 5.473 14.102 22.640 1.00 56.59 416 VAL A O 1
#

Sequence (416 aa):
MAYNEDAKPRHQQLQDLLTSWKDLRDTPRDGADGEQRWLALFRQQHALVEMYEAYRHSLNEYEAVRQNFVHEVVNALSQMPRFTRLEVSDYLWRSQSISTVCGDLEMALVRDENFMRGDRYVGLFTKPMQWDRLARFSPTGSDSSFETSPPVDVLGQILSLLGKRGVQLTKVDINITPPPSFEALRPTNVEARQETVKLFQNVWFLRFKIGPPADWRNHDPELLARDDVNRIWEPRSEEELKHLDGFLDALLDTKSLNQLTLDFTSLMHETYLNFSVGDWYLPSIMKPRQWARPLLLLFHAVCIDSTRLNSFIGDGPMHFREFKNICMARGTWTEALDVMREKYDLSAYDAPKTSFTATHSLFDLRGAEVGLMDDDEQHAAFETTISGRPSTLRAYRYIKHETEDNPFRPFEQHVV

Radius of gyration: 26.54 Å; chains: 1; bounding box: 59×58×68 Å

Organism: Colletotrichum fructicola (strain Nara gc5) (NCBI:txid1213859)

pLDDT: mean 73.05, std 19.2, range [28.27, 97.12]

Foldseek 3Di:
DDDDPVLVVLLVVLVVVVVLLVVLLPQDQPDPVSVVVSVVSCVVSVVSVVLVVLQVVLVVVVVVCLVCVLVVVLVVLLPDPPNAEDAAEPQVVQPDPPQQLVNVSVCCSVPPSCCSVDPVNSVQSNPNVRVCSSSCPPPPDDDPPVQPPPRQLSVLVNLLSNLVSQAAHAEYHHAYADHLFLQSLAQPDPSSLVSNLSNQANHQYDAHAHAHHPCLVVPDVVVVVPPDSLVPDAADDPVRLVSVLSSLLSNQNYANHQEYHYYDHVNLSNAVPPHDFQPSARVSQLDQDNYDPPHEYAYHLHEDALVSNDRNNDDAAYHQQYAENYTDNHDAPLSNLVSLLNRHDPVVVVDPPPPDPRPRFRENYYDFLVVVDDPVLDVQAHHYPVDPDPDDHPSVCCSNVVDVDNSSVVSNVPGD

Secondary structure (DSSP, 8-state):
----TTHHHHHHHHHHHHHHHHHHHTS---HHHHHHHHHHHHHH-HHHHHHHHHHHHHHHHHHHHHHHHHHHHHHHHHT-TT--EEEEESGGGTSS----HHHHHHHHHHH-TTGGGSTTTHHHHTSTTTHHHHTT--SSSS-------HHHHHHHHHHHHHHHTT---SEEEEEEPPPS-SGGGS-SSHHHHHHHHHHHTT--EEEEEE---GGGGGS-HHHHHSTTGGGSSPPPPHHHHHHHHHHHHHHT--S---EEEEE-HHHHHHHTTT--TTTT--GGGGS-----SSEEEEEES-EEEHHHHHHHH-SS-EEEEEEES-EEEES-HHHHHHHHHHTB-GGGGSS-TTS-----EEES-BSGGGGG--HHHHHHHSB-TT-------HHHHHHTTS-S--TTTTTGGG--